Protein AF-W7TSY2-F1 (afdb_monomer_lite)

pLDDT: mean 82.88, std 19.45, range [31.84, 98.44]

Sequence (390 aa):
MEPAAEEIRSLAIRYGKAVEEKDKLLSILETDATDSQENLCLAQEAHSKQRDTLIEFHRAHVDTLQKAFDRDLQELEEEFQEEMLSLEKQHEEEKSELRQLLVGMETFEQTKEREGQELHARVRDNLKRQGEEQLAKLRHSLTSQIDSLVQQLNDEKMFGFTENNDTQNSASGFSTSGAVGKALAAKDQSLTSQIESKVRKIDQELQRWKEWRVKMTTSGKEHSERNQSLFNEKRALSDQYRKLKSHMNKFRQEQYDALQVLNKVAASFLERLDGQVENEENEKGSEEPLSAFWRRYNHSLLEKIALLERRDALDEENRALQATLQQYLDGVSISDETLRGANPLLVVQPKAMTPPRSTKPSPWSQNPPIVIEGNHMLQTGRLGTAPFFG

Structure (mmCIF, N/CA/C/O backbone):
data_AF-W7TSY2-F1
#
_entry.id   AF-W7TSY2-F1
#
loop_
_atom_site.group_PDB
_atom_site.id
_atom_site.type_symbol
_atom_site.label_atom_id
_atom_site.label_alt_id
_atom_site.label_comp_id
_atom_site.label_asym_id
_atom_site.label_entity_id
_atom_site.label_seq_id
_atom_site.pdbx_PDB_ins_code
_atom_site.Cartn_x
_atom_site.Cartn_y
_atom_site.Cartn_z
_atom_site.occupancy
_atom_site.B_iso_or_equiv
_atom_site.auth_seq_id
_atom_site.auth_comp_id
_atom_site.auth_asym_id
_atom_site.auth_atom_id
_atom_site.pdbx_PDB_model_num
ATOM 1 N N . MET A 1 1 ? -60.041 -13.469 107.780 1.00 57.62 1 MET A N 1
ATOM 2 C CA . MET A 1 1 ? -59.563 -14.497 106.827 1.00 57.62 1 MET A CA 1
ATOM 3 C C . MET A 1 1 ? -60.273 -14.387 105.476 1.00 57.62 1 MET A C 1
ATOM 5 O O . MET A 1 1 ? -59.583 -14.431 104.474 1.00 57.62 1 MET A O 1
ATOM 9 N N . GLU A 1 2 ? -61.593 -14.159 105.416 1.00 62.66 2 GLU A N 1
ATOM 10 C CA . GLU A 1 2 ? -62.335 -13.986 104.144 1.00 62.66 2 GLU A CA 1
ATOM 11 C C . GLU A 1 2 ? -61.922 -12.813 103.222 1.00 62.66 2 GLU A C 1
ATOM 13 O O . GLU A 1 2 ? -61.776 -13.061 102.028 1.00 62.66 2 GLU A O 1
ATOM 18 N N . PRO A 1 3 ? -61.677 -11.567 103.688 1.00 74.25 3 PRO A N 1
ATOM 19 C CA . PRO A 1 3 ? -61.434 -10.444 102.767 1.00 74.25 3 PRO A CA 1
ATOM 20 C C . PRO A 1 3 ? -60.109 -10.556 101.994 1.00 74.25 3 PRO A C 1
ATOM 22 O O . PRO A 1 3 ? -60.047 -10.204 100.821 1.00 74.25 3 PRO A O 1
ATOM 25 N N . ALA A 1 4 ? -59.073 -11.129 102.615 1.00 74.56 4 ALA A N 1
ATOM 26 C CA . ALA A 1 4 ? -57.787 -11.372 101.960 1.00 74.56 4 ALA A CA 1
ATOM 27 C C . ALA A 1 4 ? -57.887 -12.456 100.870 1.00 74.56 4 ALA A C 1
ATOM 29 O O . ALA A 1 4 ? -57.211 -12.374 99.848 1.00 74.56 4 ALA A O 1
ATOM 30 N N . ALA A 1 5 ? -58.749 -13.462 101.057 1.00 79.44 5 ALA A N 1
ATOM 31 C CA . ALA A 1 5 ? -58.966 -14.506 100.059 1.00 79.44 5 ALA A CA 1
ATOM 32 C C . ALA A 1 5 ? -59.692 -13.967 98.814 1.00 79.44 5 ALA A C 1
ATOM 34 O O . ALA A 1 5 ? -59.365 -14.365 97.697 1.00 79.44 5 ALA A O 1
ATOM 35 N N . GLU A 1 6 ? -60.637 -13.041 98.994 1.00 82.38 6 GLU A N 1
ATOM 36 C CA . GLU A 1 6 ? -61.360 -12.394 97.893 1.00 82.38 6 GLU A CA 1
ATOM 37 C C . GLU A 1 6 ? -60.449 -11.447 97.091 1.00 82.38 6 GLU A C 1
ATOM 39 O O . GLU A 1 6 ? -60.466 -11.463 95.859 1.00 82.38 6 GLU A O 1
ATOM 44 N N . GLU A 1 7 ? -59.578 -10.688 97.768 1.00 86.00 7 GLU A N 1
ATOM 45 C CA . GLU A 1 7 ? -58.548 -9.875 97.110 1.00 86.00 7 GLU A CA 1
ATOM 46 C C . GLU A 1 7 ? -57.582 -10.736 96.295 1.00 86.00 7 GLU A C 1
ATOM 48 O O . GLU A 1 7 ? -57.398 -10.460 95.109 1.00 86.00 7 GLU A O 1
ATOM 53 N N . ILE A 1 8 ? -57.041 -11.814 96.878 1.00 87.38 8 ILE A N 1
ATOM 54 C CA . ILE A 1 8 ? -56.170 -12.770 96.173 1.00 87.38 8 ILE A CA 1
ATOM 55 C C . ILE A 1 8 ? -56.881 -13.341 94.943 1.00 87.38 8 ILE A C 1
ATOM 57 O O . ILE A 1 8 ? -56.284 -13.426 93.870 1.00 87.38 8 ILE A O 1
ATOM 61 N N . ARG A 1 9 ? -58.169 -13.684 95.062 1.00 86.69 9 ARG A N 1
ATOM 62 C CA . ARG A 1 9 ? -58.971 -14.212 93.951 1.00 86.69 9 ARG A CA 1
ATOM 63 C C . ARG A 1 9 ? -59.153 -13.169 92.844 1.00 86.69 9 ARG A C 1
ATOM 65 O O . ARG A 1 9 ? -58.968 -13.479 91.670 1.00 86.69 9 ARG A O 1
ATOM 72 N N . SER A 1 10 ? -59.447 -11.919 93.200 1.00 87.12 10 SER A N 1
ATOM 73 C CA . SER A 1 10 ? -59.577 -10.822 92.233 1.00 87.12 10 SER A CA 1
ATOM 74 C C . SER A 1 10 ? -58.253 -10.500 91.528 1.00 87.12 10 SER A C 1
ATOM 76 O O . SER A 1 10 ? -58.236 -10.233 90.324 1.00 87.12 10 SER A O 1
ATOM 78 N N . LEU A 1 11 ? -57.138 -10.578 92.258 1.00 91.25 11 LEU A N 1
ATOM 79 C CA . LEU A 1 11 ? -55.794 -10.350 91.748 1.00 91.25 11 LEU A CA 1
ATOM 80 C C . LEU A 1 11 ? -55.386 -11.478 90.795 1.00 91.25 11 LEU A C 1
ATOM 82 O O . LEU A 1 11 ? -54.893 -11.205 89.705 1.00 91.25 11 LEU A O 1
ATOM 86 N N . ALA A 1 12 ? -55.682 -12.731 91.153 1.00 91.19 12 ALA A N 1
ATOM 87 C CA . ALA A 1 12 ? -55.469 -13.895 90.298 1.00 91.19 12 ALA A CA 1
ATOM 88 C C . ALA A 1 12 ? -56.255 -13.793 88.982 1.00 91.19 12 ALA A C 1
ATOM 90 O O . ALA A 1 12 ? -55.703 -14.074 87.923 1.00 91.19 12 ALA A O 1
ATOM 91 N N . ILE A 1 13 ? -57.505 -13.316 89.019 1.00 92.50 13 ILE A N 1
ATOM 92 C CA . ILE A 1 13 ? -58.305 -13.080 87.805 1.00 92.50 13 ILE A CA 1
ATOM 93 C C . ILE A 1 13 ? -57.680 -11.980 86.934 1.00 92.50 13 ILE A C 1
ATOM 95 O O . ILE A 1 13 ? -57.622 -12.125 85.714 1.00 92.50 13 ILE A O 1
ATOM 99 N N . ARG A 1 14 ? -57.202 -10.876 87.529 1.00 93.31 14 ARG A N 1
ATOM 100 C CA . ARG A 1 14 ? -56.534 -9.800 86.773 1.00 93.31 14 ARG A CA 1
ATOM 101 C C . ARG A 1 14 ? -55.227 -10.272 86.148 1.00 93.31 14 ARG A C 1
ATOM 103 O O . ARG A 1 14 ? -54.992 -9.989 84.979 1.00 93.31 14 ARG A O 1
ATOM 110 N N . TYR A 1 15 ? -54.404 -11.002 86.898 1.00 93.69 15 TYR A N 1
ATOM 111 C CA . TYR A 1 15 ? -53.168 -11.569 86.368 1.00 93.69 15 TYR A CA 1
ATOM 112 C C . TYR A 1 15 ? -53.442 -12.615 85.287 1.00 93.69 15 TYR A C 1
ATOM 114 O O . TYR A 1 15 ? -52.763 -12.582 84.271 1.00 93.69 15 TYR A O 1
ATOM 122 N N . GLY A 1 16 ? -54.464 -13.463 85.439 1.00 95.12 16 GLY A N 1
ATOM 123 C CA . GLY A 1 16 ? -54.879 -14.411 84.400 1.00 95.12 16 GLY A CA 1
ATOM 124 C C . GLY A 1 16 ? -55.252 -13.712 83.092 1.00 95.12 16 GLY A C 1
ATOM 125 O O . GLY A 1 16 ? -54.711 -14.048 82.046 1.00 95.12 16 GLY A O 1
ATOM 126 N N . LYS A 1 17 ? -56.074 -12.656 83.158 1.00 94.50 17 LYS A N 1
ATOM 127 C CA . LYS A 1 17 ? -56.411 -11.842 81.976 1.00 94.50 17 LYS A CA 1
ATOM 128 C C . LYS A 1 17 ? -55.187 -11.171 81.351 1.00 94.50 17 LYS A C 1
ATOM 130 O O . LYS A 1 17 ? -55.046 -11.178 80.136 1.00 94.50 17 LYS A O 1
ATOM 135 N N . ALA A 1 18 ? -54.291 -10.621 82.170 1.00 95.50 18 ALA A N 1
ATOM 136 C CA . ALA A 1 18 ? -53.067 -9.994 81.678 1.00 95.50 18 ALA A CA 1
ATOM 137 C C . ALA A 1 18 ? -52.109 -11.009 81.029 1.00 95.50 18 ALA A C 1
ATOM 139 O O . ALA A 1 18 ? -51.391 -10.656 80.099 1.00 95.50 18 ALA A O 1
ATOM 140 N N . VAL A 1 19 ? -52.086 -12.255 81.513 1.00 96.25 19 VAL A N 1
ATOM 141 C CA . VAL A 1 19 ? -51.343 -13.356 80.887 1.00 96.25 19 VAL A CA 1
ATOM 142 C C . VAL A 1 19 ? -51.980 -13.714 79.546 1.00 96.25 19 VAL A C 1
ATOM 144 O O . VAL A 1 19 ? -51.277 -13.694 78.549 1.00 96.25 19 VAL A O 1
ATOM 147 N N . GLU A 1 20 ? -53.301 -13.890 79.473 1.00 96.06 20 GLU A N 1
ATOM 148 C CA . GLU A 1 20 ? -53.997 -14.166 78.205 1.00 96.06 20 GLU A CA 1
ATOM 149 C C . GLU A 1 20 ? -53.809 -13.053 77.157 1.00 96.06 20 GLU A C 1
ATOM 151 O O . GLU A 1 20 ? -53.681 -13.326 75.964 1.00 96.06 20 GLU A O 1
ATOM 156 N N . GLU A 1 21 ? -53.810 -11.785 77.574 1.00 95.62 21 GLU A N 1
ATOM 157 C CA . GLU A 1 21 ? -53.523 -10.645 76.695 1.00 95.62 21 GLU A CA 1
ATOM 158 C C . GLU A 1 21 ? -52.072 -10.662 76.203 1.00 95.62 21 GLU A C 1
ATOM 160 O O . GLU A 1 21 ? -51.822 -10.436 75.018 1.00 95.62 21 GLU A O 1
ATOM 165 N N . LYS A 1 22 ? -51.120 -10.970 77.092 1.00 96.88 22 LYS A N 1
ATOM 166 C CA . LYS A 1 22 ? -49.708 -11.112 76.725 1.00 96.88 22 LYS A CA 1
ATOM 167 C C . LYS A 1 22 ? -49.469 -12.301 75.806 1.00 96.88 22 LYS A C 1
ATOM 169 O O . LYS A 1 22 ? -48.719 -12.135 74.858 1.00 96.88 22 LYS A O 1
ATOM 174 N N . ASP A 1 23 ? -50.127 -13.433 76.025 1.00 96.94 23 ASP A N 1
ATOM 175 C CA . ASP A 1 23 ? -50.013 -14.627 75.181 1.00 96.94 23 ASP A CA 1
ATOM 176 C C . ASP A 1 23 ? -50.568 -14.366 73.775 1.00 96.94 23 ASP A C 1
ATOM 178 O O . ASP A 1 23 ? -49.969 -14.770 72.781 1.00 96.94 23 ASP A O 1
ATOM 182 N N . LYS A 1 24 ? -51.670 -13.609 73.662 1.00 96.94 24 LYS A N 1
ATOM 183 C CA . LYS A 1 24 ? -52.187 -13.148 72.361 1.00 96.94 24 LYS A CA 1
ATOM 184 C C . LYS A 1 24 ? -51.203 -12.219 71.656 1.00 96.94 24 LYS A C 1
ATOM 186 O O . LYS A 1 24 ? -50.979 -12.378 70.461 1.00 96.94 24 LYS A O 1
ATOM 191 N N . LEU A 1 25 ? -50.623 -11.257 72.378 1.00 97.44 25 LEU A N 1
ATOM 192 C CA . LEU A 1 25 ? -49.609 -10.361 71.816 1.00 97.44 25 LEU A CA 1
ATOM 193 C C . LEU A 1 25 ? -48.351 -11.124 71.392 1.00 97.44 25 LEU A C 1
ATOM 195 O O . LEU A 1 25 ? -47.826 -10.848 70.320 1.00 97.44 25 LEU A O 1
ATOM 199 N N . LEU A 1 26 ? -47.900 -12.093 72.192 1.00 97.06 26 LEU A N 1
ATOM 200 C CA . LEU A 1 26 ? -46.786 -12.981 71.863 1.00 97.06 26 LEU A CA 1
ATOM 201 C C . LEU A 1 26 ? -47.079 -13.770 70.591 1.00 97.06 26 LEU A C 1
ATOM 203 O O . LEU A 1 26 ? -46.263 -13.744 69.684 1.00 97.06 26 LEU A O 1
ATOM 207 N N . SER A 1 27 ? -48.266 -14.366 70.474 1.00 97.50 27 SER A N 1
ATOM 208 C CA . SER A 1 27 ? -48.671 -15.098 69.271 1.00 97.50 27 SER A CA 1
ATOM 209 C C . SER A 1 27 ? -48.689 -14.212 68.021 1.00 97.50 27 SER A C 1
ATOM 211 O O . SER A 1 27 ? -48.221 -14.645 66.974 1.00 97.50 27 SER A O 1
ATOM 213 N N . ILE A 1 28 ? -49.184 -12.972 68.119 1.00 96.88 28 ILE A N 1
ATOM 214 C CA . ILE A 1 28 ? -49.180 -12.029 66.989 1.00 96.88 28 ILE A CA 1
ATOM 215 C C . ILE A 1 28 ? -47.745 -11.627 66.622 1.00 96.88 28 ILE A C 1
ATOM 217 O O . ILE A 1 28 ? -47.398 -11.590 65.444 1.00 96.88 28 ILE A O 1
ATOM 221 N N . LEU A 1 29 ? -46.902 -11.343 67.619 1.00 96.81 29 LEU A N 1
ATOM 222 C CA . LEU A 1 29 ? -45.495 -11.000 67.398 1.00 96.81 29 LEU A CA 1
ATOM 223 C C . LEU A 1 29 ? -44.703 -12.173 66.813 1.00 96.81 29 LEU A C 1
ATOM 225 O O . LEU A 1 29 ? -43.839 -11.953 65.974 1.00 96.81 29 LEU A O 1
ATOM 229 N N . GLU A 1 30 ? -45.000 -13.405 67.221 1.00 97.94 30 GLU A N 1
ATOM 230 C CA . GLU A 1 30 ? -44.418 -14.611 66.632 1.00 97.94 30 GLU A CA 1
ATOM 231 C C . GLU A 1 30 ? -44.813 -14.739 65.160 1.00 97.94 30 GLU A C 1
ATOM 233 O O . GLU A 1 30 ? -43.935 -14.960 64.332 1.00 97.94 30 GLU A O 1
ATOM 238 N N . THR A 1 31 ? -46.089 -14.519 64.814 1.00 97.38 31 THR A N 1
ATOM 239 C CA . THR A 1 31 ? -46.526 -14.533 63.408 1.00 97.38 31 THR A CA 1
ATOM 240 C C . THR A 1 31 ? -45.905 -13.405 62.580 1.00 97.38 31 THR A C 1
ATOM 242 O O . THR A 1 31 ? -45.461 -13.636 61.463 1.00 97.38 31 THR A O 1
ATOM 245 N N . ASP A 1 32 ? -45.784 -12.194 63.128 1.00 97.81 32 ASP A N 1
ATOM 246 C CA . ASP A 1 32 ? -45.152 -11.069 62.423 1.00 97.81 32 ASP A CA 1
ATOM 247 C C . ASP A 1 32 ? -43.636 -11.296 62.241 1.00 97.81 32 ASP A C 1
ATOM 249 O O . ASP A 1 32 ? -43.047 -10.972 61.205 1.00 97.81 32 ASP A O 1
ATOM 253 N N . ALA A 1 33 ? -42.987 -11.938 63.218 1.00 96.31 33 ALA A N 1
ATOM 254 C CA . ALA A 1 33 ? -41.594 -12.357 63.108 1.00 96.31 33 ALA A CA 1
ATOM 255 C C . ALA A 1 33 ? -41.403 -13.442 62.034 1.00 96.31 33 ALA A C 1
ATOM 257 O O . ALA A 1 33 ? -40.446 -13.362 61.262 1.00 96.31 33 ALA A O 1
ATOM 258 N N . THR A 1 34 ? -42.306 -14.426 61.937 1.00 97.38 34 THR A N 1
ATOM 259 C CA . THR A 1 34 ? -42.243 -15.433 60.866 1.00 97.38 34 THR A CA 1
ATOM 260 C C . THR A 1 34 ? -42.492 -14.809 59.498 1.00 97.38 34 THR A C 1
ATOM 262 O O . THR A 1 34 ? -41.692 -15.023 58.588 1.00 97.38 34 THR A O 1
ATOM 265 N N . ASP A 1 35 ? -43.517 -13.966 59.365 1.00 97.19 35 ASP A N 1
ATOM 266 C CA . ASP A 1 35 ? -43.882 -13.326 58.099 1.00 97.19 35 ASP A CA 1
ATOM 267 C C . ASP A 1 35 ? -42.768 -12.387 57.610 1.00 97.19 35 ASP A C 1
ATOM 269 O O . ASP A 1 35 ? -42.392 -12.391 56.435 1.00 97.19 35 ASP A O 1
ATOM 273 N N . SER A 1 36 ? -42.173 -11.593 58.506 1.00 92.69 36 SER A N 1
ATOM 274 C CA . SER A 1 36 ? -41.040 -10.724 58.161 1.00 92.69 36 SER A CA 1
ATOM 275 C C . SER A 1 36 ? -39.789 -11.513 57.762 1.00 92.69 36 SER A C 1
ATOM 277 O O . SER A 1 36 ? -39.074 -11.100 56.844 1.00 92.69 36 SER A O 1
ATOM 279 N N . GLN A 1 37 ? -39.540 -12.670 58.382 1.00 96.31 37 GLN A N 1
ATOM 280 C CA . GLN A 1 37 ? -38.436 -13.551 58.012 1.00 96.31 37 GLN A CA 1
ATOM 281 C C . GLN A 1 37 ? -38.659 -14.225 56.649 1.00 96.31 37 GLN A C 1
ATOM 283 O O . GLN A 1 37 ? -37.726 -14.292 55.844 1.00 96.31 37 GLN A O 1
ATOM 288 N N . GLU A 1 38 ? -39.881 -14.670 56.349 1.00 96.69 38 GLU A N 1
ATOM 289 C CA . GLU A 1 38 ? -40.247 -15.191 55.026 1.00 96.69 38 GLU A CA 1
ATOM 290 C C . GLU A 1 38 ? -40.092 -14.116 53.943 1.00 96.69 38 GLU A C 1
ATOM 292 O O . GLU A 1 38 ? -39.467 -14.357 52.906 1.00 96.69 38 GLU A O 1
ATOM 297 N N . ASN A 1 39 ? -40.560 -12.897 54.216 1.00 94.88 39 ASN A N 1
ATOM 298 C CA . ASN A 1 39 ? -40.407 -11.756 53.316 1.00 94.88 39 ASN A CA 1
ATOM 299 C C . ASN A 1 39 ? -38.932 -11.425 53.042 1.00 94.88 39 ASN A C 1
ATOM 301 O O . ASN A 1 39 ? -38.558 -11.165 51.895 1.00 94.88 39 ASN A O 1
ATOM 305 N N . LEU A 1 40 ? -38.076 -11.467 54.070 1.00 96.19 40 LEU A N 1
ATOM 306 C CA . LEU A 1 40 ? -36.633 -11.284 53.908 1.00 96.19 40 LEU A CA 1
ATOM 307 C C . LEU A 1 40 ? -36.038 -12.371 53.001 1.00 96.19 40 LEU A C 1
ATOM 309 O O . LEU A 1 40 ? -35.258 -12.053 52.104 1.00 96.19 40 LEU A O 1
ATOM 313 N N . CYS A 1 41 ? -36.413 -13.635 53.214 1.00 96.94 41 CYS A N 1
ATOM 314 C CA . CYS A 1 41 ? -35.944 -14.758 52.405 1.00 96.94 41 CYS A CA 1
ATOM 315 C C . CYS A 1 41 ? -36.317 -14.567 50.924 1.00 96.94 41 CYS A C 1
ATOM 317 O O . CYS A 1 41 ? -35.448 -14.606 50.052 1.00 96.94 41 CYS A O 1
ATOM 319 N N . LEU A 1 42 ? -37.580 -14.236 50.640 1.00 97.19 42 LEU A N 1
ATOM 320 C CA . LEU A 1 42 ? -38.058 -13.970 49.280 1.00 97.19 42 LEU A CA 1
ATOM 321 C C . LEU A 1 42 ? -37.327 -12.791 48.623 1.00 97.19 42 LEU A C 1
ATOM 323 O O . LEU A 1 42 ? -36.953 -12.865 47.450 1.00 97.19 42 LEU A O 1
ATOM 327 N N . ALA A 1 43 ? -37.081 -11.712 49.372 1.00 96.94 43 ALA A N 1
ATOM 328 C CA . ALA A 1 43 ? -36.327 -10.564 48.876 1.00 96.94 43 ALA A CA 1
ATOM 329 C C . ALA A 1 43 ? -34.868 -10.930 48.549 1.00 96.94 43 ALA A C 1
ATOM 331 O O . ALA A 1 43 ? -34.335 -10.499 47.523 1.00 96.94 43 ALA A O 1
ATOM 332 N N . GLN A 1 44 ? -34.228 -11.757 49.381 1.00 97.06 44 GLN A N 1
ATOM 333 C CA . GLN A 1 44 ? -32.871 -12.252 49.136 1.00 97.06 44 GLN A CA 1
ATOM 334 C C . GLN A 1 44 ? -32.808 -13.161 47.905 1.00 97.06 44 GLN A C 1
ATOM 336 O O . GLN A 1 44 ? -31.913 -12.997 47.072 1.00 97.06 44 GLN A O 1
ATOM 341 N N . GLU A 1 45 ? -33.768 -14.072 47.743 1.00 97.19 45 GLU A N 1
ATOM 342 C CA . GLU A 1 45 ? -33.865 -14.924 46.556 1.00 97.19 45 GLU A CA 1
ATOM 343 C C . GLU A 1 45 ? -34.074 -14.102 45.279 1.00 97.19 45 GLU A C 1
ATOM 345 O O . GLU A 1 45 ? -33.409 -14.343 44.268 1.00 97.19 45 GLU A O 1
ATOM 350 N N . ALA A 1 46 ? -34.964 -13.107 45.319 1.00 96.62 46 ALA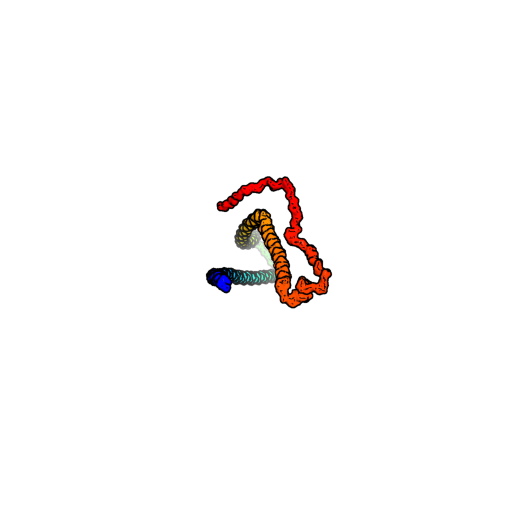 A N 1
ATOM 351 C CA . ALA A 1 46 ? -35.207 -12.206 44.198 1.00 96.62 46 ALA A CA 1
ATOM 352 C C . ALA A 1 46 ? -33.947 -11.405 43.832 1.00 96.62 46 ALA A C 1
ATOM 354 O O . ALA A 1 46 ? -33.583 -11.329 42.658 1.00 96.62 46 ALA A O 1
ATOM 355 N N . HIS A 1 47 ? -33.234 -10.868 44.828 1.00 97.19 47 HIS A N 1
ATOM 356 C CA . HIS A 1 47 ? -31.981 -10.150 44.604 1.00 97.19 47 HIS A CA 1
ATOM 357 C C . HIS A 1 47 ? -30.883 -11.061 44.034 1.00 97.19 47 HIS A C 1
ATOM 359 O O . HIS A 1 47 ? -30.163 -10.651 43.123 1.00 97.19 47 HIS A O 1
ATOM 365 N N . SER A 1 48 ? -30.762 -12.303 44.520 1.00 96.56 48 SER A N 1
ATOM 366 C CA . SER A 1 48 ? -29.812 -13.269 43.955 1.00 96.56 48 SER A CA 1
ATOM 367 C C . SER A 1 48 ? -30.113 -13.532 42.483 1.00 96.56 48 SER A C 1
ATOM 369 O O . SER A 1 48 ? -29.208 -13.425 41.661 1.00 96.56 48 SER A O 1
ATOM 371 N N . LYS A 1 49 ? -31.384 -13.770 42.131 1.00 97.50 49 LYS A N 1
ATOM 372 C CA . LYS A 1 49 ? -31.808 -13.954 40.734 1.00 97.50 49 LYS A CA 1
ATOM 373 C C . LYS A 1 49 ? -31.464 -12.734 39.879 1.00 97.50 49 LYS A C 1
ATOM 375 O O . LYS A 1 49 ? -30.868 -12.887 38.819 1.00 97.50 49 LYS A O 1
ATOM 380 N N . GLN A 1 50 ? -31.768 -11.524 40.352 1.00 97.38 50 GLN A N 1
ATOM 381 C CA . GLN A 1 50 ? -31.442 -10.288 39.634 1.00 97.38 50 GLN A CA 1
ATOM 382 C C . GLN A 1 50 ? -29.931 -10.155 39.395 1.00 97.38 50 GLN A C 1
ATOM 384 O O . GLN A 1 50 ? -29.499 -9.839 38.285 1.00 97.38 50 GLN A O 1
ATOM 389 N N . ARG A 1 51 ? -29.112 -10.437 40.412 1.00 97.88 51 ARG A N 1
ATOM 390 C CA . ARG A 1 51 ? -27.652 -10.427 40.282 1.00 97.88 51 ARG A CA 1
ATOM 391 C C . ARG A 1 51 ? -27.176 -11.447 39.250 1.00 97.88 51 ARG A C 1
ATOM 393 O O . ARG A 1 51 ? -26.308 -11.121 38.446 1.00 97.88 51 ARG A O 1
ATOM 400 N N . ASP A 1 52 ? -27.746 -12.645 39.244 1.00 98.12 52 ASP A N 1
ATOM 401 C CA . ASP A 1 52 ? -27.358 -13.695 38.304 1.00 98.12 52 ASP A CA 1
ATOM 402 C C . ASP A 1 52 ? -27.719 -13.299 36.858 1.00 98.12 52 ASP A C 1
ATOM 404 O O . ASP A 1 52 ? -26.867 -13.407 35.975 1.00 98.12 52 ASP A O 1
ATOM 408 N N . THR A 1 53 ? -28.889 -12.683 36.626 1.00 98.06 53 THR A N 1
ATOM 409 C CA . THR A 1 53 ? -29.233 -12.121 35.299 1.00 98.06 53 THR A CA 1
ATOM 410 C C . THR A 1 53 ? -28.271 -11.017 34.854 1.00 98.06 53 THR A C 1
ATOM 412 O O . THR A 1 53 ? -27.906 -10.933 33.680 1.00 98.06 53 THR A O 1
ATOM 415 N N . LEU A 1 54 ? -27.807 -10.181 35.788 1.00 98.31 54 LEU A N 1
ATOM 416 C CA . LEU A 1 54 ? -26.835 -9.135 35.487 1.00 98.31 54 LEU A CA 1
ATOM 417 C C . LEU A 1 54 ? -25.479 -9.739 35.106 1.00 98.31 54 LEU A C 1
ATOM 419 O O . LEU A 1 54 ? -24.838 -9.259 34.172 1.00 98.31 54 LEU A O 1
ATOM 423 N N . ILE A 1 55 ? -25.048 -10.794 35.801 1.00 98.00 55 ILE A N 1
ATOM 424 C CA . ILE A 1 55 ? -23.815 -11.523 35.485 1.00 98.00 55 ILE A CA 1
ATOM 425 C C . ILE A 1 55 ? -23.912 -12.154 34.093 1.00 98.00 55 ILE A C 1
ATOM 427 O O . ILE A 1 55 ? -22.955 -12.070 33.327 1.00 98.00 55 ILE A O 1
ATOM 431 N N . GLU A 1 56 ? -25.050 -12.750 33.741 1.00 98.06 56 GLU A N 1
ATOM 432 C CA . GLU A 1 56 ? -25.278 -13.313 32.405 1.00 98.06 56 GLU A CA 1
ATOM 433 C C . GLU A 1 56 ? -25.206 -12.245 31.311 1.00 98.06 56 GLU A C 1
ATOM 435 O O . GLU A 1 56 ? -24.513 -12.445 30.313 1.00 98.06 56 GLU A O 1
ATOM 440 N N . PHE A 1 57 ? -25.830 -11.083 31.524 1.00 98.44 57 PHE A N 1
ATOM 441 C CA . PHE A 1 57 ? -25.737 -9.962 30.589 1.00 98.44 57 PHE A CA 1
ATOM 442 C C . PHE A 1 57 ? -24.290 -9.490 30.402 1.00 98.44 57 PHE A C 1
ATOM 444 O O . PHE A 1 57 ? -23.836 -9.316 29.271 1.00 98.44 57 PHE A O 1
ATOM 451 N N . HIS A 1 58 ? -23.537 -9.331 31.496 1.00 97.94 58 HIS A N 1
ATOM 452 C CA . HIS A 1 58 ? -22.133 -8.924 31.421 1.00 97.94 58 HIS A CA 1
ATOM 453 C C . HIS A 1 58 ? -21.271 -9.969 30.713 1.00 97.94 58 HIS A C 1
ATOM 455 O O . HIS A 1 58 ? -20.439 -9.601 29.891 1.00 97.94 58 HIS A O 1
ATOM 461 N N . ARG A 1 59 ? -21.487 -11.264 30.974 1.00 98.25 59 ARG A N 1
ATOM 462 C CA . ARG A 1 59 ? -20.789 -12.344 30.260 1.00 98.25 59 ARG A CA 1
ATOM 463 C C . ARG A 1 59 ? -21.085 -12.301 28.763 1.00 98.25 59 ARG A C 1
ATOM 465 O O . ARG A 1 59 ? -20.154 -12.321 27.971 1.00 98.25 59 ARG A O 1
ATOM 472 N N . ALA A 1 60 ? -22.351 -12.154 28.375 1.00 97.88 60 ALA A N 1
ATOM 473 C CA . ALA A 1 60 ? -22.737 -12.044 26.969 1.00 97.88 60 ALA A CA 1
ATOM 474 C C . ALA A 1 60 ? -22.137 -10.799 26.290 1.00 97.88 60 ALA A C 1
ATOM 476 O O . ALA A 1 60 ? -21.715 -10.858 25.133 1.00 97.88 60 ALA A O 1
ATOM 477 N N . HIS A 1 61 ? -22.075 -9.674 27.005 1.00 98.25 61 HIS A N 1
ATOM 478 C CA . HIS A 1 61 ? -21.453 -8.455 26.501 1.00 98.25 61 HIS A CA 1
ATOM 479 C C . HIS A 1 61 ? -19.942 -8.624 26.300 1.00 98.25 61 HIS A C 1
ATOM 481 O O . HIS A 1 61 ? -19.435 -8.287 25.232 1.00 98.25 61 HIS A O 1
ATOM 487 N N . VAL A 1 62 ? -19.241 -9.205 27.280 1.00 98.31 62 VAL A N 1
ATOM 488 C CA . VAL A 1 62 ? -17.805 -9.508 27.182 1.00 98.31 62 VAL A CA 1
ATOM 489 C C . VAL A 1 62 ? -17.532 -10.483 26.039 1.00 98.31 62 VAL A C 1
ATOM 491 O O . VAL A 1 62 ? -16.638 -10.222 25.246 1.00 98.31 62 VAL A O 1
ATOM 494 N N . ASP A 1 63 ? -18.337 -11.534 25.874 1.00 98.38 63 ASP A N 1
ATOM 495 C CA . ASP A 1 63 ? -18.207 -12.471 24.751 1.00 98.38 63 ASP A CA 1
ATOM 496 C C . ASP A 1 63 ? -18.409 -11.785 23.395 1.00 98.38 63 ASP A C 1
ATOM 498 O O . ASP A 1 63 ? -17.750 -12.123 22.413 1.00 98.38 63 ASP A O 1
ATOM 502 N N . THR A 1 64 ? -19.332 -10.824 23.317 1.00 98.25 64 THR A N 1
ATOM 503 C CA . THR A 1 64 ? -19.581 -10.065 22.084 1.00 98.25 64 THR A CA 1
ATOM 504 C C . THR A 1 64 ? -18.405 -9.150 21.758 1.00 98.25 64 THR A C 1
ATOM 506 O O . THR A 1 64 ? -17.969 -9.112 20.610 1.00 98.25 64 THR A O 1
ATOM 509 N N . LEU A 1 65 ? -17.869 -8.450 22.763 1.00 97.25 65 LEU A N 1
ATOM 510 C CA . LEU A 1 65 ? -16.671 -7.628 22.607 1.00 97.25 65 LEU A CA 1
ATOM 511 C C . LEU A 1 65 ? -15.467 -8.481 22.212 1.00 97.25 65 LEU A C 1
ATOM 513 O O . LEU A 1 65 ? -14.778 -8.132 21.264 1.00 97.25 65 LEU A O 1
ATOM 517 N N . GLN A 1 66 ? -15.257 -9.618 22.876 1.00 98.12 66 GLN A N 1
ATOM 518 C CA . GLN A 1 66 ? -14.168 -10.541 22.568 1.00 98.12 66 GLN A CA 1
ATOM 519 C C . GLN A 1 66 ? -14.246 -11.019 21.115 1.00 98.12 66 GLN A C 1
ATOM 521 O O . GLN A 1 66 ? -13.263 -10.927 20.393 1.00 98.12 66 GLN A O 1
ATOM 526 N N . LYS A 1 67 ? -15.429 -11.438 20.646 1.00 97.75 67 LYS A N 1
ATOM 527 C CA . LYS A 1 67 ? -15.626 -11.846 19.246 1.00 97.75 67 LYS A CA 1
ATOM 528 C C . LYS A 1 67 ? -15.373 -10.714 18.253 1.00 97.75 67 LYS A C 1
ATOM 530 O O . LYS A 1 67 ? -14.864 -10.977 17.170 1.00 97.75 67 LYS A O 1
ATOM 535 N N . ALA A 1 68 ? -15.758 -9.483 18.592 1.00 97.12 68 ALA A N 1
ATOM 536 C CA . ALA A 1 68 ? -15.476 -8.325 17.751 1.00 97.12 68 ALA A CA 1
ATOM 537 C C . ALA A 1 68 ? -13.966 -8.058 17.680 1.00 97.12 68 ALA A C 1
ATOM 539 O O . ALA A 1 68 ? -13.437 -7.939 16.583 1.00 97.12 68 ALA A O 1
ATOM 540 N N . PHE A 1 69 ? -13.267 -8.069 18.820 1.00 97.19 69 PHE A N 1
ATOM 541 C CA . PHE A 1 69 ? -11.811 -7.927 18.864 1.00 97.19 69 PHE A CA 1
ATOM 542 C C . PHE A 1 69 ? -11.089 -9.031 18.090 1.00 97.19 69 PHE A C 1
ATOM 544 O O . PHE A 1 69 ? -10.173 -8.729 17.334 1.00 97.19 69 PHE A O 1
ATOM 551 N N . ASP A 1 70 ? -11.502 -10.289 18.247 1.00 97.94 70 ASP A N 1
ATOM 552 C CA . ASP A 1 70 ? -10.884 -11.420 17.551 1.00 97.94 70 ASP A CA 1
ATOM 553 C C . ASP A 1 70 ? -11.083 -11.316 16.031 1.00 97.94 70 ASP A C 1
ATOM 555 O O . ASP A 1 70 ? -10.168 -11.614 15.267 1.00 97.94 70 ASP A O 1
ATOM 559 N N . ARG A 1 71 ? -12.258 -10.856 15.583 1.00 97.50 71 ARG A N 1
ATOM 560 C CA . ARG A 1 71 ? -12.522 -10.606 14.162 1.00 97.50 71 ARG A CA 1
ATOM 561 C C . ARG A 1 71 ? -11.663 -9.460 13.632 1.00 97.50 71 ARG A C 1
ATOM 563 O O . ARG A 1 71 ? -11.026 -9.625 12.603 1.00 97.50 71 ARG A O 1
ATOM 570 N N . ASP A 1 72 ? -11.631 -8.330 14.330 1.00 97.25 72 ASP A N 1
ATOM 571 C CA . ASP A 1 72 ? -10.860 -7.164 13.893 1.00 97.25 72 ASP A CA 1
ATOM 572 C C . ASP A 1 72 ? -9.345 -7.487 13.873 1.00 97.25 72 ASP A C 1
ATOM 574 O O . ASP A 1 72 ? -8.612 -7.010 13.008 1.00 97.25 72 ASP A O 1
ATOM 578 N N . LEU A 1 73 ? -8.870 -8.348 14.787 1.00 97.62 73 LEU A N 1
ATOM 579 C CA . LEU A 1 73 ? -7.499 -8.865 14.775 1.00 97.62 73 LEU A CA 1
ATOM 580 C C . LEU A 1 73 ? -7.236 -9.760 13.557 1.00 97.62 73 LEU A C 1
ATOM 582 O O . LEU A 1 73 ? -6.198 -9.612 12.920 1.00 97.62 73 LEU A O 1
ATOM 586 N N . GLN A 1 74 ? -8.165 -10.661 13.223 1.00 97.69 74 GLN A N 1
ATOM 587 C CA . GLN A 1 74 ? -8.056 -11.517 12.037 1.00 97.69 74 GLN A CA 1
ATOM 588 C C . GLN A 1 74 ? -8.042 -10.701 10.745 1.00 97.69 74 GLN A C 1
ATOM 590 O O . GLN A 1 74 ? -7.181 -10.930 9.903 1.00 97.69 74 GLN A O 1
ATOM 595 N N . GLU A 1 75 ? -8.942 -9.725 10.612 1.00 95.94 75 GLU A N 1
ATOM 596 C CA . GLU A 1 75 ? -8.984 -8.824 9.455 1.00 95.94 75 GLU A CA 1
ATOM 597 C C . GLU A 1 75 ? -7.643 -8.087 9.293 1.00 95.94 75 GLU A C 1
ATOM 599 O O . GLU A 1 75 ? -7.068 -8.081 8.207 1.00 95.94 75 GLU A O 1
ATOM 604 N N . LEU A 1 76 ? -7.079 -7.556 10.384 1.00 96.94 76 LEU A N 1
ATOM 605 C CA . LEU A 1 76 ? -5.781 -6.878 10.345 1.00 96.94 76 LEU A CA 1
ATOM 606 C C . LEU A 1 76 ? -4.617 -7.828 10.006 1.00 96.94 76 LEU A C 1
ATOM 608 O O . LEU A 1 76 ? -3.693 -7.445 9.287 1.00 96.94 76 LEU A O 1
ATOM 612 N N . GLU A 1 77 ? -4.629 -9.054 10.533 1.00 97.31 77 GLU A N 1
ATOM 613 C CA . GLU A 1 77 ? -3.619 -10.068 10.213 1.00 97.31 77 GLU A CA 1
ATOM 614 C C . GLU A 1 77 ? -3.669 -10.471 8.734 1.00 97.31 77 GLU A C 1
ATOM 616 O O . GLU A 1 77 ? -2.615 -10.607 8.108 1.00 97.31 77 GLU A O 1
ATOM 621 N N . GLU A 1 78 ? -4.865 -10.634 8.168 1.00 96.69 78 GLU A N 1
ATOM 622 C CA . GLU A 1 78 ? -5.070 -10.931 6.749 1.00 96.69 78 GLU A CA 1
ATOM 623 C C . GLU A 1 78 ? -4.598 -9.769 5.866 1.00 96.69 78 GLU A C 1
ATOM 625 O O . GLU A 1 78 ? -3.786 -9.985 4.965 1.00 96.69 78 GLU A O 1
ATOM 630 N N . GLU A 1 79 ? -5.005 -8.533 6.170 1.00 96.56 79 GLU A N 1
ATOM 631 C CA . GLU A 1 79 ? -4.563 -7.333 5.446 1.00 96.56 79 GLU A CA 1
ATOM 632 C C . GLU A 1 79 ? -3.035 -7.190 5.459 1.00 96.56 79 GLU A C 1
ATOM 634 O O . GLU A 1 79 ? -2.417 -6.933 4.422 1.00 96.56 79 GLU A O 1
ATOM 639 N N . PHE A 1 80 ? -2.400 -7.416 6.614 1.00 96.12 80 PHE A N 1
ATOM 640 C CA . PHE A 1 80 ? -0.945 -7.352 6.729 1.00 96.12 80 PHE A CA 1
ATOM 641 C C . PHE A 1 80 ? -0.256 -8.447 5.907 1.00 96.12 80 PHE A C 1
ATOM 643 O O . PHE A 1 80 ? 0.768 -8.200 5.267 1.00 96.12 80 PHE A O 1
ATOM 650 N N . GLN A 1 81 ? -0.804 -9.664 5.894 1.00 96.06 81 GLN A N 1
ATOM 651 C CA . GLN A 1 81 ? -0.270 -10.752 5.073 1.00 96.06 81 GLN A CA 1
ATOM 652 C C . GLN A 1 81 ? -0.412 -10.456 3.577 1.00 96.06 81 GLN A C 1
ATOM 654 O O . GLN A 1 81 ? 0.531 -10.693 2.817 1.00 96.06 81 GLN A O 1
ATOM 659 N N . GLU A 1 82 ? -1.546 -9.906 3.147 1.00 95.12 82 GLU A N 1
ATOM 660 C CA . GLU A 1 82 ? -1.763 -9.494 1.760 1.00 95.12 82 GLU A CA 1
ATOM 661 C C . GLU A 1 82 ? -0.810 -8.367 1.338 1.00 95.12 82 GLU A C 1
ATOM 663 O O . GLU A 1 82 ? -0.203 -8.444 0.263 1.00 95.12 82 GLU A O 1
ATOM 668 N N . GLU A 1 83 ? -0.618 -7.353 2.188 1.00 96.12 83 GLU A N 1
ATOM 669 C CA . GLU A 1 83 ? 0.330 -6.263 1.939 1.00 96.12 83 GLU A CA 1
ATOM 670 C C . GLU A 1 83 ? 1.763 -6.795 1.830 1.00 96.12 83 GLU A C 1
ATOM 672 O O . GLU A 1 83 ? 2.471 -6.478 0.871 1.00 96.12 83 GLU A O 1
ATOM 677 N N . MET A 1 84 ? 2.170 -7.665 2.757 1.00 97.25 84 MET A N 1
ATOM 678 C CA . MET A 1 84 ? 3.489 -8.297 2.746 1.00 97.25 84 MET A CA 1
ATOM 679 C C . MET A 1 84 ? 3.736 -9.093 1.459 1.00 97.25 84 MET A C 1
ATOM 681 O O . MET A 1 84 ? 4.792 -8.942 0.840 1.00 97.25 84 MET A O 1
ATOM 685 N N . LEU A 1 85 ? 2.764 -9.897 1.015 1.00 95.50 85 LEU A N 1
ATOM 686 C CA . LEU A 1 85 ? 2.863 -10.663 -0.233 1.00 95.50 85 LEU A CA 1
ATOM 687 C C . LEU A 1 85 ? 2.927 -9.752 -1.466 1.00 95.50 85 LEU A C 1
ATOM 689 O O . LE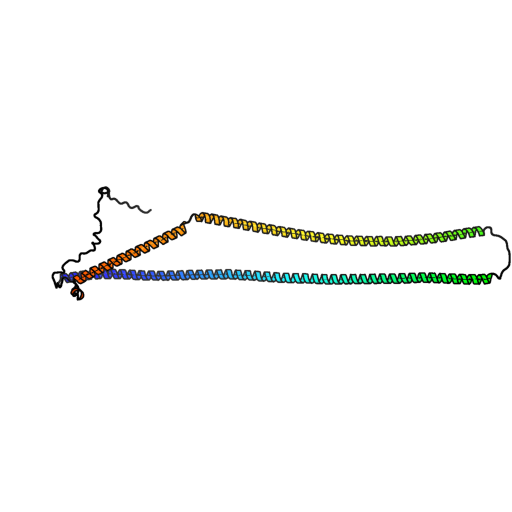U A 1 85 ? 3.699 -10.007 -2.394 1.00 95.50 85 LEU A O 1
ATOM 693 N N . SER A 1 86 ? 2.130 -8.681 -1.484 1.00 96.06 86 SER A N 1
ATOM 694 C CA . SER A 1 86 ? 2.139 -7.686 -2.560 1.00 96.06 86 SER A CA 1
ATOM 695 C C . SER A 1 86 ? 3.491 -6.974 -2.652 1.00 96.06 86 SER A C 1
ATOM 697 O O . SER A 1 86 ? 4.052 -6.848 -3.744 1.00 96.06 86 SER A O 1
ATOM 699 N N . LEU A 1 87 ? 4.055 -6.573 -1.510 1.00 96.31 87 LEU A N 1
ATOM 700 C CA . LEU A 1 87 ? 5.334 -5.873 -1.427 1.00 96.31 87 LEU A CA 1
ATOM 701 C C . LEU A 1 87 ? 6.506 -6.780 -1.818 1.00 96.31 87 LEU A C 1
ATOM 703 O O . LEU A 1 87 ? 7.397 -6.353 -2.552 1.00 96.31 87 LEU A O 1
ATOM 707 N N . GLU A 1 88 ? 6.493 -8.049 -1.400 1.00 96.94 88 GLU A N 1
ATOM 708 C CA . GLU A 1 88 ? 7.495 -9.028 -1.831 1.00 96.94 88 GLU A CA 1
ATOM 709 C C . GLU A 1 88 ? 7.439 -9.257 -3.346 1.00 96.94 88 GLU A C 1
ATOM 711 O O . GLU A 1 88 ? 8.476 -9.251 -4.016 1.00 96.94 88 GLU A O 1
ATOM 716 N N . LYS A 1 89 ? 6.231 -9.382 -3.906 1.00 97.06 89 LYS A N 1
ATOM 717 C CA . LYS A 1 89 ? 6.034 -9.528 -5.349 1.00 97.06 89 LYS A CA 1
ATOM 718 C C . LYS A 1 89 ? 6.551 -8.313 -6.121 1.00 97.06 89 LYS A C 1
ATOM 720 O O . LYS A 1 89 ? 7.304 -8.495 -7.075 1.00 97.06 89 LYS A O 1
ATOM 725 N N . GLN A 1 90 ? 6.191 -7.098 -5.705 1.00 96.19 90 GLN A N 1
ATOM 726 C CA . GLN A 1 90 ? 6.677 -5.861 -6.329 1.00 96.19 90 GLN A CA 1
ATOM 727 C C . GLN A 1 90 ? 8.201 -5.768 -6.268 1.00 96.19 90 GLN A C 1
ATOM 729 O O . GLN A 1 90 ? 8.849 -5.492 -7.274 1.00 96.19 90 GLN A O 1
ATOM 734 N N . HIS A 1 91 ? 8.795 -6.076 -5.115 1.00 96.50 91 HIS A N 1
ATOM 735 C CA . HIS A 1 91 ? 10.244 -6.066 -4.962 1.00 96.50 91 HIS A CA 1
ATOM 736 C C . HIS A 1 91 ? 10.935 -7.086 -5.881 1.00 96.50 91 HIS A C 1
ATOM 738 O O . HIS A 1 91 ? 12.006 -6.805 -6.423 1.00 96.50 91 HIS A O 1
ATOM 744 N N . GLU A 1 92 ? 10.352 -8.270 -6.081 1.00 97.75 92 GLU A N 1
ATOM 745 C CA . GLU A 1 92 ? 10.922 -9.270 -6.987 1.00 97.75 92 GLU A CA 1
ATOM 746 C C . GLU A 1 92 ? 10.763 -8.880 -8.466 1.00 97.75 92 GLU A C 1
ATOM 748 O O . GLU A 1 92 ? 11.675 -9.119 -9.267 1.00 97.75 92 GLU A O 1
ATOM 753 N N . GLU A 1 93 ? 9.659 -8.217 -8.821 1.00 96.94 93 GLU A N 1
ATOM 754 C CA . GLU A 1 93 ? 9.456 -7.602 -10.136 1.00 96.94 93 GLU A CA 1
ATOM 755 C C . GLU A 1 93 ? 10.505 -6.508 -10.396 1.00 96.94 93 GLU A C 1
ATOM 757 O O . GLU A 1 93 ? 11.242 -6.599 -11.379 1.00 96.94 93 GLU A O 1
ATOM 762 N N . GLU A 1 94 ? 10.684 -5.558 -9.476 1.00 96.31 94 GLU A N 1
ATOM 763 C CA . GLU A 1 94 ? 11.694 -4.493 -9.579 1.00 96.31 94 GLU A CA 1
ATOM 764 C C . GLU A 1 94 ? 13.121 -5.052 -9.671 1.00 96.31 94 GLU A C 1
ATOM 766 O O . GLU A 1 94 ? 13.921 -4.634 -10.512 1.00 96.31 94 GLU A O 1
ATOM 771 N N . LYS A 1 95 ? 13.460 -6.057 -8.854 1.00 97.88 95 LYS A N 1
ATOM 772 C CA . LYS A 1 95 ? 14.749 -6.759 -8.954 1.00 97.88 95 LYS A CA 1
ATOM 773 C C . LYS A 1 95 ? 14.934 -7.415 -10.317 1.00 97.88 95 LYS A C 1
ATOM 775 O O . LYS A 1 95 ? 16.039 -7.391 -10.861 1.00 97.88 95 LYS A O 1
ATOM 780 N N . SER A 1 96 ? 13.892 -8.045 -10.855 1.00 97.00 96 SER A N 1
ATOM 781 C CA . SER A 1 96 ? 13.927 -8.663 -12.181 1.00 97.00 96 SER A CA 1
ATOM 782 C C . SER A 1 96 ? 14.161 -7.619 -13.271 1.00 97.00 96 SER A C 1
ATOM 784 O O . SER A 1 96 ? 15.029 -7.821 -14.120 1.00 97.00 96 SER A O 1
ATOM 786 N N . GLU A 1 97 ? 13.471 -6.481 -13.209 1.00 97.50 97 GLU A N 1
ATOM 787 C CA . GLU A 1 97 ? 13.660 -5.362 -14.136 1.00 97.50 97 GLU A CA 1
ATOM 788 C C . GLU A 1 97 ? 15.083 -4.799 -14.070 1.00 97.50 97 GLU A C 1
ATOM 790 O O . GLU A 1 97 ? 15.732 -4.633 -15.106 1.00 97.50 97 GLU A O 1
ATOM 795 N N . LEU A 1 98 ? 15.623 -4.587 -12.866 1.00 97.31 98 LEU A N 1
ATOM 796 C CA . LEU A 1 98 ? 17.004 -4.134 -12.681 1.00 97.31 98 LEU A CA 1
ATOM 797 C C . LEU A 1 98 ? 18.016 -5.141 -13.236 1.00 97.31 98 LEU A C 1
ATOM 799 O O . LEU A 1 98 ? 18.983 -4.745 -13.888 1.00 97.31 98 LEU A O 1
ATOM 803 N N . ARG A 1 99 ? 17.788 -6.446 -13.033 1.00 97.56 99 ARG A N 1
ATOM 804 C CA . ARG A 1 99 ? 18.626 -7.501 -13.624 1.00 97.56 99 ARG A CA 1
ATOM 805 C C . ARG A 1 99 ? 18.569 -7.470 -15.151 1.00 97.56 99 ARG A C 1
ATOM 807 O O . ARG A 1 99 ? 19.612 -7.572 -15.791 1.00 97.56 99 ARG A O 1
ATOM 814 N N . GLN A 1 100 ? 17.387 -7.291 -15.739 1.00 97.25 100 GLN A N 1
ATOM 815 C CA . GLN A 1 100 ? 17.231 -7.180 -17.192 1.00 97.25 100 GLN A CA 1
ATOM 816 C C . GLN A 1 100 ? 17.924 -5.934 -17.749 1.00 97.25 100 GLN A C 1
ATOM 818 O O . GLN A 1 100 ? 18.601 -6.025 -18.772 1.00 97.25 100 GLN A O 1
ATOM 823 N N . LEU A 1 101 ? 17.816 -4.791 -17.065 1.00 97.06 101 LEU A N 1
ATOM 824 C CA . LEU A 1 101 ? 18.513 -3.563 -17.445 1.00 97.06 101 LEU A CA 1
ATOM 825 C C . LEU A 1 101 ? 20.031 -3.736 -17.370 1.00 97.06 101 LEU A C 1
ATOM 827 O O . LEU A 1 101 ? 20.735 -3.285 -18.270 1.00 97.06 101 LEU A O 1
ATOM 831 N N . LEU A 1 102 ? 20.535 -4.419 -16.339 1.00 96.19 102 LEU A N 1
ATOM 832 C CA . LEU A 1 102 ? 21.962 -4.690 -16.181 1.00 96.19 102 LEU A CA 1
ATOM 833 C C . LEU A 1 102 ? 22.493 -5.577 -17.314 1.00 96.19 102 LEU A C 1
ATOM 835 O O . LEU A 1 102 ? 23.506 -5.236 -17.920 1.00 96.19 102 LEU A O 1
ATOM 839 N N . VAL A 1 103 ? 21.770 -6.645 -17.665 1.00 97.44 103 VAL A N 1
ATOM 840 C CA . VAL A 1 103 ? 22.103 -7.487 -18.828 1.00 97.44 103 VAL A CA 1
ATOM 841 C C . VAL A 1 103 ? 22.034 -6.677 -20.124 1.00 97.44 103 VAL A C 1
ATOM 843 O O . VAL A 1 103 ? 22.941 -6.747 -20.949 1.00 97.44 103 VAL A O 1
ATOM 846 N N . GLY A 1 104 ? 20.994 -5.858 -20.302 1.00 97.19 104 GLY A N 1
ATOM 847 C CA . GLY A 1 104 ? 20.863 -4.975 -21.461 1.00 97.19 104 GLY A CA 1
ATOM 848 C C . GLY A 1 104 ? 22.049 -4.015 -21.594 1.00 97.19 104 GLY A C 1
ATOM 849 O O . GLY A 1 104 ? 22.634 -3.901 -22.670 1.00 97.19 104 GLY A O 1
ATOM 850 N N . MET A 1 105 ? 22.462 -3.388 -20.493 1.00 95.44 105 MET A N 1
ATOM 851 C CA . MET A 1 105 ? 23.619 -2.494 -20.449 1.00 95.44 105 MET A CA 1
ATOM 852 C C . MET A 1 105 ? 24.924 -3.230 -20.767 1.00 95.44 105 MET A C 1
ATOM 854 O O . MET A 1 105 ? 25.741 -2.718 -21.529 1.00 95.44 105 MET A O 1
ATOM 858 N N . GLU A 1 106 ? 25.105 -4.443 -20.246 1.00 96.00 106 GLU A N 1
ATOM 859 C CA . GLU A 1 106 ? 26.275 -5.270 -20.545 1.00 96.00 106 GLU A CA 1
ATOM 860 C C . GLU A 1 106 ? 26.346 -5.624 -22.036 1.00 96.00 106 GLU A C 1
ATOM 862 O O . GLU A 1 106 ? 27.389 -5.444 -22.664 1.00 96.00 106 GLU A O 1
ATOM 867 N N . THR A 1 107 ? 25.228 -6.041 -22.643 1.00 95.62 107 THR A N 1
ATOM 868 C CA . THR A 1 107 ? 25.194 -6.315 -24.089 1.00 95.62 107 THR A CA 1
ATOM 869 C C . THR A 1 107 ? 25.475 -5.065 -24.918 1.00 95.62 107 THR A C 1
ATOM 871 O O . THR A 1 107 ? 26.192 -5.139 -25.914 1.00 95.62 107 THR A O 1
ATOM 874 N N . PHE A 1 108 ? 24.975 -3.901 -24.496 1.00 96.19 108 PHE A N 1
ATOM 875 C CA . PHE A 1 108 ? 25.247 -2.638 -25.171 1.00 96.19 108 PHE A CA 1
ATOM 876 C C . PHE A 1 108 ? 26.740 -2.290 -25.133 1.00 96.19 108 PHE A C 1
ATOM 878 O O . PHE A 1 108 ? 27.333 -2.028 -26.181 1.00 96.19 108 PHE A O 1
ATOM 885 N N . GLU A 1 109 ? 27.377 -2.355 -23.964 1.00 93.81 109 GLU A N 1
ATOM 886 C CA . GLU A 1 109 ? 28.814 -2.083 -23.855 1.00 93.81 109 GLU A CA 1
ATOM 887 C C . GLU A 1 109 ? 29.646 -3.095 -24.656 1.00 93.81 109 GLU A C 1
ATOM 889 O O . GLU A 1 109 ? 30.552 -2.689 -25.383 1.00 93.81 109 GLU A O 1
ATOM 894 N N . GLN A 1 110 ? 29.279 -4.382 -24.654 1.00 95.88 110 GLN A N 1
ATOM 895 C CA . GLN A 1 110 ? 29.925 -5.387 -25.508 1.00 95.88 110 GLN A CA 1
ATOM 896 C C . GLN A 1 110 ? 29.787 -5.054 -27.002 1.00 95.88 110 GLN A C 1
ATOM 898 O O . GLN A 1 110 ? 30.756 -5.169 -27.757 1.00 95.88 110 GLN A O 1
ATOM 903 N N . THR A 1 111 ? 28.607 -4.616 -27.459 1.00 95.69 111 THR A N 1
ATOM 904 C CA . THR A 1 111 ? 28.417 -4.225 -28.868 1.00 95.69 111 THR A CA 1
ATOM 905 C C . THR A 1 111 ? 29.255 -3.009 -29.240 1.00 95.69 111 THR A C 1
ATOM 907 O O . THR A 1 111 ? 29.900 -3.016 -30.288 1.00 95.69 111 THR A O 1
ATOM 910 N N . LYS A 1 112 ? 29.321 -2.007 -28.363 1.00 95.31 112 LYS A N 1
ATOM 911 C CA . LYS A 1 112 ? 30.121 -0.797 -28.555 1.00 95.31 112 LYS A CA 1
ATOM 912 C C . LYS A 1 112 ? 31.618 -1.100 -28.565 1.00 95.31 112 LYS A C 1
ATOM 914 O O . LYS A 1 112 ? 32.346 -0.563 -29.400 1.00 95.31 112 LYS A O 1
ATOM 919 N N . GLU A 1 113 ? 32.085 -1.981 -27.682 1.00 94.81 113 GLU A N 1
ATOM 920 C CA . GLU A 1 113 ? 33.471 -2.448 -27.687 1.00 94.81 113 GLU A CA 1
ATOM 921 C C . GLU A 1 113 ? 33.793 -3.174 -28.999 1.00 94.81 113 GLU A C 1
ATOM 923 O O . GLU A 1 113 ? 34.797 -2.869 -29.647 1.00 94.81 113 GLU A O 1
ATOM 928 N N . ARG A 1 114 ? 32.904 -4.068 -29.449 1.00 94.25 114 ARG A N 1
ATOM 929 C CA . ARG A 1 114 ? 33.036 -4.791 -30.720 1.00 94.25 114 ARG A CA 1
ATOM 930 C C . ARG A 1 114 ? 33.092 -3.839 -31.916 1.00 94.25 114 ARG A C 1
ATOM 932 O O . ARG A 1 114 ? 33.965 -3.982 -32.768 1.00 94.25 114 ARG A O 1
ATOM 939 N N . GLU A 1 115 ? 32.205 -2.849 -31.975 1.00 95.12 115 GLU A N 1
ATOM 940 C CA . GLU A 1 115 ? 32.217 -1.809 -33.011 1.00 95.12 115 GLU A CA 1
ATOM 941 C C . GLU A 1 115 ? 33.515 -0.994 -32.984 1.00 95.12 115 GLU A C 1
ATOM 943 O O . GLU A 1 115 ? 34.114 -0.748 -34.032 1.00 95.12 115 GLU A O 1
ATOM 948 N N . GLY A 1 116 ? 34.001 -0.627 -31.794 1.00 93.19 116 GLY A N 1
ATOM 949 C CA . GLY A 1 116 ? 35.295 0.031 -31.624 1.00 93.19 116 GLY A CA 1
ATOM 950 C C . GLY A 1 116 ? 36.446 -0.813 -32.174 1.00 93.19 116 GLY A C 1
ATOM 951 O O . GLY A 1 116 ? 37.257 -0.322 -32.963 1.00 93.19 116 GLY A O 1
ATOM 952 N N . GLN A 1 117 ? 36.491 -2.102 -31.830 1.00 95.00 117 GLN A N 1
ATOM 953 C CA . GLN A 1 117 ? 37.489 -3.045 -32.341 1.00 95.00 117 GLN A CA 1
ATOM 954 C C . GLN A 1 117 ? 37.410 -3.198 -33.869 1.00 95.00 117 GLN A C 1
ATOM 956 O O . GLN A 1 117 ? 38.445 -3.180 -34.541 1.00 95.00 117 GLN A O 1
ATOM 961 N N . GLU A 1 118 ? 36.205 -3.286 -34.441 1.00 93.31 118 GLU A N 1
ATOM 962 C CA . GLU A 1 118 ? 35.995 -3.339 -35.892 1.00 93.31 118 GLU A CA 1
ATOM 963 C C . GLU A 1 118 ? 36.469 -2.063 -36.592 1.00 93.31 118 GLU A C 1
ATOM 965 O O . GLU A 1 118 ? 37.146 -2.136 -37.620 1.00 93.31 118 GLU A O 1
ATOM 970 N N . LEU A 1 119 ? 36.148 -0.888 -36.048 1.00 94.81 119 LEU A N 1
ATOM 971 C CA . LEU A 1 119 ? 36.613 0.392 -36.580 1.00 94.81 119 LEU A CA 1
ATOM 972 C C . LEU A 1 119 ? 38.138 0.483 -36.525 1.00 94.81 119 LEU A C 1
ATOM 974 O O . LEU A 1 119 ? 38.764 0.838 -37.525 1.00 94.81 119 LEU A O 1
ATOM 978 N N . HIS A 1 120 ? 38.752 0.099 -35.405 1.00 94.25 120 HIS A N 1
ATOM 979 C CA . HIS A 1 120 ? 40.206 0.041 -35.286 1.00 94.25 120 HIS A CA 1
ATOM 980 C C . HIS A 1 120 ? 40.828 -0.931 -36.296 1.00 94.25 120 HIS A C 1
ATOM 982 O O . HIS A 1 120 ? 41.834 -0.593 -36.922 1.00 94.25 120 HIS A O 1
ATOM 988 N N . ALA A 1 121 ? 40.237 -2.111 -36.509 1.00 94.94 121 ALA A N 1
ATOM 989 C CA . ALA A 1 121 ? 40.683 -3.054 -37.534 1.00 94.94 121 ALA A CA 1
ATOM 990 C C . ALA A 1 121 ? 40.590 -2.441 -38.940 1.00 94.94 121 ALA A C 1
ATOM 992 O O . ALA A 1 121 ? 41.587 -2.415 -39.659 1.00 94.94 121 ALA A O 1
ATOM 993 N N . ARG A 1 122 ? 39.453 -1.826 -39.289 1.00 95.19 122 ARG A N 1
ATOM 994 C CA . ARG A 1 122 ? 39.257 -1.144 -40.580 1.00 95.19 122 ARG A CA 1
ATOM 995 C C . ARG A 1 122 ? 40.250 -0.008 -40.802 1.00 95.19 122 ARG A C 1
ATOM 997 O O . ARG A 1 122 ? 40.730 0.170 -41.920 1.00 95.19 122 ARG A O 1
ATOM 1004 N N . VAL A 1 123 ? 40.549 0.788 -39.775 1.00 94.88 123 VAL A N 1
ATOM 1005 C CA . VAL A 1 123 ? 41.539 1.873 -39.871 1.00 94.88 123 VAL A CA 1
ATOM 1006 C C . VAL A 1 123 ? 42.933 1.298 -40.099 1.00 94.88 123 VAL A C 1
ATOM 1008 O O . VAL A 1 123 ? 43.635 1.776 -40.990 1.00 94.88 123 VAL A O 1
ATOM 1011 N N . ARG A 1 124 ? 43.321 0.249 -39.361 1.00 96.56 124 ARG A N 1
ATOM 1012 C CA . ARG A 1 124 ? 44.611 -0.431 -39.563 1.00 96.56 124 ARG A CA 1
ATOM 1013 C C . ARG A 1 124 ? 44.740 -1.006 -40.971 1.00 96.56 124 ARG A C 1
ATOM 1015 O O . ARG A 1 124 ? 45.755 -0.765 -41.618 1.00 96.56 124 ARG A O 1
ATOM 1022 N N . ASP A 1 125 ? 43.716 -1.698 -41.461 1.00 95.06 125 ASP A N 1
ATOM 1023 C CA . ASP A 1 125 ? 43.724 -2.295 -42.800 1.00 95.06 125 ASP A CA 1
ATOM 1024 C C . ASP A 1 125 ? 43.776 -1.227 -43.896 1.00 95.06 125 ASP A C 1
ATOM 1026 O O . ASP A 1 125 ? 44.538 -1.352 -44.854 1.00 95.06 125 ASP A O 1
ATOM 1030 N N . ASN A 1 126 ? 43.035 -0.126 -43.737 1.00 95.44 126 ASN A N 1
ATOM 1031 C CA . ASN A 1 126 ? 43.112 1.006 -44.659 1.00 95.44 126 ASN A CA 1
ATOM 1032 C C . ASN A 1 126 ? 44.493 1.663 -44.661 1.00 95.44 126 ASN A C 1
ATOM 1034 O O . ASN A 1 126 ? 45.002 1.973 -45.736 1.00 95.44 126 ASN A O 1
ATOM 1038 N N . LEU A 1 127 ? 45.104 1.861 -43.489 1.00 94.00 127 LEU A N 1
ATOM 1039 C CA . LEU A 1 127 ? 46.447 2.431 -43.381 1.00 94.00 127 LEU A CA 1
ATOM 1040 C C . LEU A 1 127 ? 47.482 1.508 -44.034 1.00 94.00 127 LEU A C 1
ATOM 1042 O O . LEU A 1 127 ? 48.343 1.975 -44.777 1.00 94.00 127 LEU A O 1
ATOM 1046 N N . LYS A 1 128 ? 47.363 0.194 -43.808 1.00 96.81 128 LYS A N 1
ATOM 1047 C CA . LYS A 1 128 ? 48.214 -0.818 -44.437 1.00 96.81 128 LYS A CA 1
ATOM 1048 C C . LYS A 1 128 ? 48.069 -0.786 -45.957 1.00 96.81 128 LYS A C 1
ATOM 1050 O O . LYS A 1 128 ? 49.076 -0.665 -46.647 1.00 96.81 128 LYS A O 1
ATOM 1055 N N . ARG A 1 129 ? 46.835 -0.786 -46.473 1.00 95.25 129 ARG A N 1
ATOM 1056 C CA . ARG A 1 129 ? 46.556 -0.669 -47.911 1.00 95.25 129 ARG A CA 1
ATOM 1057 C C . ARG A 1 129 ? 47.119 0.628 -48.494 1.00 95.25 129 ARG A C 1
ATOM 1059 O O . ARG A 1 129 ? 47.740 0.597 -49.547 1.00 95.25 129 ARG A O 1
ATOM 1066 N N . GLN A 1 130 ? 46.945 1.764 -47.817 1.00 95.25 130 GLN A N 1
ATOM 1067 C CA . GLN A 1 130 ? 47.524 3.038 -48.256 1.00 95.25 130 GLN A CA 1
ATOM 1068 C C . GLN A 1 130 ? 49.055 2.996 -48.279 1.00 95.25 130 GLN A C 1
ATOM 1070 O O . GLN A 1 130 ? 49.658 3.494 -49.228 1.00 95.25 130 GLN A O 1
ATOM 1075 N N . GLY A 1 131 ? 49.682 2.392 -47.267 1.00 93.44 131 GLY A N 1
ATOM 1076 C CA . GLY A 1 131 ? 51.129 2.185 -47.225 1.00 93.44 131 GLY A CA 1
ATOM 1077 C C . GLY A 1 131 ? 51.618 1.299 -48.372 1.00 93.44 131 GLY A C 1
ATOM 1078 O O . GLY A 1 131 ? 52.570 1.660 -49.061 1.00 93.44 131 GLY A O 1
ATOM 1079 N N . GLU A 1 132 ? 50.930 0.188 -48.637 1.00 93.50 132 GLU A N 1
ATOM 1080 C CA . GLU A 1 132 ? 51.209 -0.709 -49.765 1.00 93.50 132 GLU A CA 1
ATOM 1081 C C . GLU A 1 132 ? 51.027 -0.001 -51.117 1.00 93.50 132 GLU A C 1
ATOM 1083 O O . GLU A 1 132 ? 51.871 -0.134 -52.001 1.00 93.50 132 GLU A O 1
ATOM 1088 N N . GLU A 1 133 ? 49.986 0.822 -51.273 1.00 94.19 133 GLU A N 1
ATOM 1089 C CA . GLU A 1 133 ? 49.767 1.642 -52.468 1.00 94.19 133 GLU A CA 1
ATOM 1090 C C . GLU A 1 133 ? 50.859 2.696 -52.668 1.00 94.19 133 GLU A C 1
ATOM 1092 O O . GLU A 1 133 ? 51.318 2.901 -53.792 1.00 94.19 133 GLU A O 1
ATOM 1097 N N . GLN A 1 134 ? 51.285 3.384 -51.604 1.00 94.94 134 GLN A N 1
ATOM 1098 C CA . GLN A 1 134 ? 52.385 4.349 -51.673 1.00 94.94 134 GLN A CA 1
ATOM 1099 C C . GLN A 1 134 ? 53.703 3.660 -52.034 1.00 94.94 134 GLN A C 1
ATOM 1101 O O . GLN A 1 134 ? 54.427 4.148 -52.903 1.00 94.94 134 GLN A O 1
ATOM 1106 N N . LEU A 1 135 ? 53.982 2.502 -51.432 1.00 95.19 135 LEU A N 1
ATOM 1107 C CA . LEU A 1 135 ? 55.156 1.694 -51.745 1.00 95.19 135 LEU A CA 1
ATOM 1108 C C . LEU A 1 135 ? 55.122 1.201 -53.197 1.00 95.19 135 LEU A C 1
ATOM 1110 O O . LEU A 1 135 ? 56.133 1.282 -53.892 1.00 95.19 135 LEU A O 1
ATOM 1114 N N . ALA A 1 136 ? 53.963 0.763 -53.693 1.00 93.69 136 ALA A N 1
ATOM 1115 C CA . ALA A 1 136 ? 53.783 0.367 -55.087 1.00 93.69 136 ALA A CA 1
ATOM 1116 C C . ALA A 1 136 ? 53.984 1.543 -56.055 1.00 93.69 136 ALA A C 1
ATOM 1118 O O . ALA A 1 136 ? 54.664 1.384 -57.068 1.00 93.69 136 ALA A O 1
ATOM 1119 N N . LYS A 1 137 ? 53.458 2.735 -55.732 1.00 94.94 137 LYS A N 1
ATOM 1120 C CA . LYS A 1 137 ? 53.690 3.966 -56.510 1.00 94.94 137 LYS A CA 1
ATOM 1121 C C . LYS A 1 137 ? 55.172 4.327 -56.562 1.00 94.94 137 LYS A C 1
ATOM 1123 O O . LYS A 1 137 ? 55.685 4.604 -57.643 1.00 94.94 137 LYS A O 1
ATOM 1128 N N . LEU A 1 138 ? 55.862 4.293 -55.421 1.00 94.12 138 LEU A N 1
ATOM 1129 C CA . LEU A 1 138 ? 57.294 4.579 -55.349 1.00 94.12 138 LEU A CA 1
ATOM 1130 C C . LEU A 1 138 ? 58.094 3.560 -56.164 1.00 94.12 138 LEU A C 1
ATOM 1132 O O . LEU A 1 138 ? 58.949 3.938 -56.958 1.00 94.12 138 LEU A O 1
ATOM 1136 N N . ARG A 1 139 ? 57.766 2.271 -56.022 1.00 95.75 139 ARG A N 1
ATOM 1137 C CA . ARG A 1 139 ? 58.374 1.193 -56.801 1.00 95.75 139 ARG A CA 1
ATOM 1138 C C . ARG A 1 139 ? 58.173 1.417 -58.297 1.00 95.75 139 ARG A C 1
ATOM 1140 O O . ARG A 1 139 ? 59.149 1.363 -59.027 1.00 95.75 139 ARG A O 1
ATOM 1147 N N . HIS A 1 140 ? 56.954 1.723 -58.742 1.00 94.62 140 HIS A N 1
ATOM 1148 C CA . HIS A 1 140 ? 56.671 2.007 -60.149 1.00 94.62 140 HIS A CA 1
ATOM 1149 C C . HIS A 1 140 ? 57.443 3.233 -60.662 1.00 94.62 140 HIS A C 1
ATOM 1151 O O . HIS A 1 140 ? 58.016 3.177 -61.745 1.00 94.62 140 HIS A O 1
ATOM 1157 N N . SER A 1 141 ? 57.526 4.305 -59.868 1.00 95.94 141 SER A N 1
ATOM 1158 C CA . SER A 1 141 ? 58.328 5.493 -60.188 1.00 95.94 141 SER A CA 1
ATOM 1159 C C . SER A 1 141 ? 59.814 5.160 -60.336 1.00 95.94 141 SER A C 1
ATOM 1161 O O . SER A 1 141 ? 60.443 5.592 -61.298 1.00 95.94 141 SER A O 1
ATOM 1163 N N . LEU A 1 142 ? 60.381 4.391 -59.402 1.00 94.06 142 LEU A N 1
ATOM 1164 C CA . LEU A 1 142 ? 61.781 3.966 -59.458 1.00 94.06 142 LEU A CA 1
ATOM 1165 C C . LEU A 1 142 ? 62.036 3.034 -60.643 1.00 94.06 142 LEU A C 1
ATOM 1167 O O . LEU A 1 142 ? 63.029 3.208 -61.335 1.00 94.06 142 LEU A O 1
ATOM 1171 N N . THR A 1 143 ? 61.138 2.086 -60.923 1.00 93.81 143 THR A N 1
ATOM 1172 C CA . THR A 1 143 ? 61.243 1.224 -62.109 1.00 93.81 143 THR A CA 1
ATOM 1173 C C . THR A 1 143 ? 61.184 2.050 -63.389 1.00 93.81 143 THR A C 1
ATOM 1175 O O . THR A 1 143 ? 62.045 1.881 -64.235 1.00 93.81 143 THR A O 1
ATOM 1178 N N . SER A 1 144 ? 60.272 3.021 -63.495 1.00 93.31 144 SER A N 1
ATOM 1179 C CA . SER A 1 144 ? 60.213 3.925 -64.648 1.00 93.31 144 SER A CA 1
ATOM 1180 C C . SER A 1 144 ? 61.475 4.781 -64.799 1.00 93.31 144 SER A C 1
ATOM 1182 O O . SER A 1 144 ? 61.917 5.006 -65.924 1.00 93.31 144 SER A O 1
ATOM 1184 N N . GLN A 1 145 ? 62.068 5.256 -63.697 1.00 94.19 145 GLN A N 1
ATOM 1185 C CA . GLN A 1 145 ? 63.355 5.955 -63.735 1.00 94.19 145 GLN A CA 1
ATOM 1186 C C . GLN A 1 145 ? 64.475 5.023 -64.205 1.00 94.19 145 GLN A C 1
ATOM 1188 O O . GLN A 1 145 ? 65.248 5.410 -65.077 1.00 94.19 145 GLN A O 1
ATOM 1193 N N . ILE A 1 146 ? 64.535 3.794 -63.684 1.00 91.69 146 ILE A N 1
ATOM 1194 C CA . ILE A 1 146 ? 65.493 2.775 -64.128 1.00 91.69 146 ILE A CA 1
ATOM 1195 C C . ILE A 1 146 ? 65.312 2.500 -65.623 1.00 91.69 146 ILE A C 1
ATOM 1197 O O . ILE A 1 146 ? 66.290 2.562 -66.357 1.00 91.69 146 ILE A O 1
ATOM 1201 N N . ASP A 1 147 ? 64.084 2.278 -66.088 1.00 92.00 147 ASP A N 1
ATOM 1202 C CA . ASP A 1 147 ? 63.778 2.026 -67.497 1.00 92.00 147 ASP A CA 1
ATOM 1203 C C . ASP A 1 147 ? 64.196 3.208 -68.379 1.00 92.00 147 ASP A C 1
ATOM 1205 O O . ASP A 1 147 ? 64.785 3.002 -69.435 1.00 92.00 147 ASP A O 1
ATOM 1209 N N . SER A 1 148 ? 63.975 4.449 -67.928 1.00 90.56 148 SER A N 1
ATOM 1210 C CA . SER A 1 148 ? 64.417 5.647 -68.652 1.00 90.56 148 SER A CA 1
ATOM 1211 C C . SER A 1 148 ? 65.941 5.768 -68.725 1.00 90.56 148 SER A C 1
ATOM 1213 O O . SER A 1 148 ? 66.468 6.122 -69.773 1.00 90.56 148 SER A O 1
ATOM 1215 N N . LEU A 1 149 ? 66.659 5.421 -67.651 1.00 89.25 149 LEU A N 1
ATOM 1216 C CA . LEU A 1 149 ? 68.124 5.413 -67.629 1.00 89.25 149 LEU A CA 1
ATOM 1217 C C . LEU A 1 149 ? 68.679 4.290 -68.511 1.00 89.25 149 LEU A C 1
ATOM 1219 O O . LEU A 1 149 ? 69.665 4.484 -69.214 1.00 89.25 149 LEU A O 1
ATOM 1223 N N . VAL A 1 150 ? 68.035 3.120 -68.506 1.00 87.56 150 VAL A N 1
ATOM 1224 C CA . VAL A 1 150 ? 68.361 2.004 -69.404 1.00 87.56 150 VAL A CA 1
ATOM 1225 C C . VAL A 1 150 ? 68.105 2.398 -70.856 1.00 87.56 150 VAL A C 1
ATOM 1227 O O . VAL A 1 150 ? 68.926 2.091 -71.717 1.00 87.56 150 VAL A O 1
ATOM 1230 N N . GLN A 1 151 ? 67.006 3.101 -71.134 1.00 85.62 151 GLN A N 1
ATOM 1231 C CA . GLN A 1 151 ? 66.713 3.633 -72.457 1.00 85.62 151 GLN A CA 1
ATOM 1232 C C . GLN A 1 151 ? 67.752 4.676 -72.873 1.00 85.62 151 GLN A C 1
ATOM 1234 O O . GLN A 1 151 ? 68.289 4.547 -73.960 1.00 85.62 151 GLN A O 1
ATOM 1239 N N . GLN A 1 152 ? 68.128 5.617 -72.003 1.00 84.31 152 GLN A N 1
ATOM 1240 C CA . GLN A 1 152 ? 69.202 6.580 -72.272 1.00 84.31 152 GLN A CA 1
ATOM 1241 C C . GLN A 1 152 ? 70.544 5.893 -72.558 1.00 84.31 152 GLN A C 1
ATOM 1243 O O . GLN A 1 152 ? 71.223 6.267 -73.505 1.00 84.31 152 GLN A O 1
ATOM 1248 N N . LEU A 1 153 ? 70.904 4.851 -71.805 1.00 76.88 153 LEU A N 1
ATOM 1249 C CA . LEU A 1 153 ? 72.108 4.052 -72.064 1.00 76.88 153 LEU A CA 1
ATOM 1250 C C . LEU A 1 153 ? 72.035 3.280 -73.386 1.00 76.88 153 LEU A C 1
ATOM 1252 O O . LEU A 1 153 ? 73.043 3.141 -74.080 1.00 76.88 153 LEU A O 1
ATOM 1256 N N . ASN A 1 154 ? 70.864 2.742 -73.730 1.00 76.19 154 ASN A N 1
ATOM 1257 C CA . ASN A 1 154 ? 70.646 2.084 -75.015 1.00 76.19 154 ASN A CA 1
ATOM 1258 C C . ASN A 1 154 ? 70.660 3.091 -76.167 1.00 76.19 154 ASN A C 1
ATOM 1260 O O . ASN A 1 154 ? 71.223 2.776 -77.207 1.00 76.19 154 ASN A O 1
ATOM 1264 N N . ASP A 1 155 ? 70.115 4.289 -75.979 1.00 71.56 155 ASP A N 1
ATOM 1265 C CA . ASP A 1 155 ? 70.113 5.373 -76.958 1.00 71.56 155 ASP A CA 1
ATOM 1266 C C . ASP A 1 155 ? 71.527 5.942 -77.146 1.00 71.56 155 ASP A C 1
ATOM 1268 O O . ASP A 1 155 ? 71.931 6.150 -78.281 1.00 71.56 155 ASP A O 1
ATOM 1272 N N . GLU A 1 156 ? 72.335 6.096 -76.090 1.00 63.88 156 GLU A N 1
ATOM 1273 C CA . GLU A 1 156 ? 73.767 6.433 -76.194 1.00 63.88 156 GLU A CA 1
ATOM 1274 C C . GLU A 1 156 ? 74.564 5.329 -76.906 1.00 63.88 156 GLU A C 1
ATOM 1276 O O . GLU A 1 156 ? 75.414 5.613 -77.752 1.00 63.88 156 GLU A O 1
ATOM 1281 N N . LYS A 1 157 ? 74.268 4.053 -76.622 1.00 61.62 157 LYS A N 1
ATOM 1282 C CA . LYS A 1 157 ? 74.870 2.922 -77.346 1.00 61.62 157 LYS A CA 1
ATOM 1283 C C . LYS A 1 157 ? 74.426 2.852 -78.806 1.00 61.62 157 LYS A C 1
ATOM 1285 O O . LYS A 1 157 ? 75.245 2.505 -79.651 1.00 61.62 157 LYS A O 1
ATOM 1290 N N . MET A 1 158 ? 73.170 3.176 -79.111 1.00 54.81 158 MET A N 1
ATOM 1291 C CA . MET A 1 158 ? 72.645 3.242 -80.476 1.00 54.81 158 MET A CA 1
ATOM 1292 C C . MET A 1 158 ? 73.206 4.455 -81.218 1.00 54.81 158 MET A C 1
ATOM 1294 O O . MET A 1 158 ? 73.612 4.298 -82.359 1.00 54.81 158 MET A O 1
ATOM 1298 N N . PHE A 1 159 ? 73.351 5.609 -80.564 1.00 53.06 159 PHE A N 1
ATOM 1299 C CA . PHE A 1 159 ? 74.006 6.802 -81.106 1.00 53.06 159 PHE A CA 1
ATOM 1300 C C . PHE A 1 159 ? 75.476 6.518 -81.459 1.00 53.06 159 PHE A C 1
ATOM 1302 O O . PHE A 1 159 ? 75.917 6.856 -82.555 1.00 53.06 159 PHE A O 1
ATOM 1309 N N . GLY A 1 160 ? 76.199 5.770 -80.615 1.00 48.19 160 GLY A N 1
ATOM 1310 C CA . GLY A 1 160 ? 77.549 5.275 -80.919 1.00 48.19 160 GLY A CA 1
ATOM 1311 C C . GLY A 1 160 ? 77.620 4.184 -82.002 1.00 48.19 160 GLY A C 1
ATOM 1312 O O . GLY A 1 160 ? 78.689 3.957 -82.566 1.00 48.19 160 GLY A O 1
ATOM 1313 N N . PHE A 1 161 ? 76.504 3.519 -82.323 1.00 47.47 161 PHE A N 1
ATOM 1314 C CA . PHE A 1 161 ? 76.412 2.553 -83.428 1.00 47.47 161 PHE A CA 1
ATOM 1315 C C . PHE A 1 161 ? 75.947 3.198 -84.748 1.00 47.47 161 PHE A C 1
ATOM 1317 O O . PHE A 1 161 ? 76.241 2.667 -85.818 1.00 47.47 161 PHE A O 1
ATOM 1324 N N . THR A 1 162 ? 75.254 4.342 -84.699 1.00 43.06 162 THR A N 1
ATOM 1325 C CA . THR A 1 162 ? 74.653 5.009 -85.869 1.00 43.06 162 THR A CA 1
ATOM 1326 C C . THR A 1 162 ? 75.446 6.198 -86.414 1.00 43.06 162 THR A C 1
ATOM 1328 O O . THR A 1 162 ? 75.043 6.767 -87.422 1.00 43.06 162 THR A O 1
ATOM 1331 N N . GLU A 1 163 ? 76.582 6.569 -85.815 1.00 39.66 163 GLU A N 1
ATOM 1332 C CA . GLU A 1 163 ? 77.458 7.618 -86.370 1.00 39.66 163 GLU A CA 1
ATOM 1333 C C . GLU A 1 163 ? 78.406 7.099 -87.477 1.00 39.66 163 GLU A C 1
ATOM 1335 O O . GLU A 1 163 ? 79.104 7.885 -88.112 1.00 39.66 163 GLU A O 1
ATOM 1340 N N . ASN A 1 164 ? 78.402 5.787 -87.765 1.00 42.72 164 ASN A N 1
ATOM 1341 C CA . ASN A 1 164 ? 79.358 5.151 -88.687 1.00 42.72 164 ASN A CA 1
ATOM 1342 C C . ASN A 1 164 ? 78.771 4.437 -89.916 1.00 42.72 164 ASN A C 1
ATOM 1344 O O . ASN A 1 164 ? 79.521 3.755 -90.604 1.00 42.72 164 ASN A O 1
ATOM 1348 N N . ASN A 1 165 ? 77.489 4.596 -90.244 1.00 42.56 165 ASN A N 1
ATOM 1349 C CA . ASN A 1 165 ? 76.953 4.187 -91.549 1.00 42.56 165 ASN A CA 1
ATOM 1350 C C . ASN A 1 165 ? 75.688 4.991 -91.858 1.00 42.56 165 ASN A C 1
ATOM 1352 O O . ASN A 1 165 ? 74.604 4.674 -91.383 1.00 42.56 165 ASN A O 1
ATOM 1356 N N . ASP A 1 166 ? 75.841 6.090 -92.588 1.00 40.62 166 ASP A N 1
ATOM 1357 C CA . ASP A 1 166 ? 75.435 6.122 -93.994 1.00 40.62 166 ASP A CA 1
ATOM 1358 C C . ASP A 1 166 ? 75.469 7.561 -94.508 1.00 40.62 166 ASP A C 1
ATOM 1360 O O . ASP A 1 166 ? 74.688 8.450 -94.161 1.00 40.62 166 ASP A O 1
ATOM 1364 N N . THR A 1 167 ? 76.459 7.764 -95.367 1.00 37.25 167 THR A N 1
ATOM 1365 C CA . THR A 1 167 ? 76.556 8.869 -96.299 1.00 37.25 167 THR A CA 1
ATOM 1366 C C . THR A 1 167 ? 75.497 8.702 -97.386 1.00 37.25 167 THR A C 1
ATOM 1368 O O . THR A 1 167 ? 75.313 7.617 -97.915 1.00 37.25 167 THR A O 1
ATOM 1371 N N . GLN A 1 168 ? 74.883 9.830 -97.756 1.00 35.50 168 GLN A N 1
ATOM 1372 C CA . GLN A 1 168 ? 74.248 10.106 -99.051 1.00 35.50 168 GLN A CA 1
ATOM 1373 C C . GLN A 1 168 ? 73.111 9.170 -99.508 1.00 35.50 168 GLN A C 1
ATOM 1375 O O . GLN A 1 168 ? 73.324 8.027 -99.877 1.00 35.50 168 GLN A O 1
ATOM 1380 N N . ASN A 1 169 ? 71.930 9.735 -99.768 1.00 38.75 169 ASN A N 1
ATOM 1381 C CA . ASN A 1 169 ? 71.624 10.208 -101.123 1.00 38.75 169 ASN A CA 1
ATOM 1382 C C . ASN A 1 169 ? 70.300 10.989 -101.165 1.00 38.75 169 ASN A C 1
ATOM 1384 O O . ASN A 1 169 ? 69.366 10.761 -100.401 1.00 38.75 169 ASN A O 1
ATOM 1388 N N . SER A 1 170 ? 70.276 11.940 -102.086 1.00 34.50 170 SER A N 1
ATOM 1389 C CA . SER A 1 170 ? 69.216 12.871 -102.440 1.00 34.50 170 SER A CA 1
ATOM 1390 C C . SER A 1 170 ? 68.013 12.213 -103.124 1.00 34.50 170 SER A C 1
ATOM 1392 O O . SER A 1 170 ? 68.183 11.260 -103.873 1.00 34.50 170 SER A O 1
ATOM 1394 N N . ALA A 1 171 ? 66.831 12.816 -102.962 1.00 32.56 171 ALA A N 1
ATOM 1395 C CA . ALA A 1 171 ? 65.800 13.032 -103.995 1.00 32.56 171 ALA A CA 1
ATOM 1396 C C . ALA A 1 171 ? 64.583 13.653 -103.285 1.00 32.56 171 ALA A C 1
ATOM 1398 O O . ALA A 1 171 ? 63.984 13.041 -102.410 1.00 32.56 171 ALA A O 1
ATOM 1399 N N . SER A 1 172 ? 64.318 14.953 -103.397 1.00 32.97 172 SER A N 1
ATOM 1400 C CA . SER A 1 172 ? 63.732 15.620 -104.566 1.00 32.97 172 SER A CA 1
ATOM 1401 C C . SER A 1 172 ? 62.419 14.971 -105.027 1.00 32.97 172 SER A C 1
ATOM 1403 O O . SER A 1 172 ? 62.368 13.818 -105.440 1.00 32.97 172 SER A O 1
ATOM 1405 N N . GLY A 1 173 ? 61.347 15.765 -104.980 1.00 31.84 173 GLY A N 1
ATOM 1406 C CA . GLY A 1 173 ? 60.123 15.487 -105.720 1.00 31.84 173 GLY A CA 1
ATOM 1407 C C . GLY A 1 173 ? 58.879 15.294 -104.860 1.00 31.84 173 GLY A C 1
ATOM 1408 O O . GLY A 1 173 ? 58.664 14.238 -104.287 1.00 31.84 173 GLY A O 1
ATOM 1409 N N . PHE A 1 174 ? 58.000 16.297 -104.937 1.00 37.25 174 PHE A N 1
ATOM 1410 C CA . PHE A 1 174 ? 56.549 16.109 -104.991 1.00 37.25 174 PHE A CA 1
ATOM 1411 C C . PHE A 1 174 ? 55.825 15.767 -103.678 1.00 37.25 174 PHE A C 1
ATOM 1413 O O . PHE A 1 174 ? 55.857 14.632 -103.222 1.00 37.25 174 PHE A O 1
ATOM 1420 N N . SER A 1 175 ? 55.093 16.746 -103.114 1.00 39.47 175 SER A N 1
ATOM 1421 C CA . SER A 1 175 ? 53.755 16.575 -102.495 1.00 39.47 175 SER A CA 1
ATOM 1422 C C . SER A 1 175 ? 53.299 17.852 -101.768 1.00 39.47 175 SER A C 1
ATOM 1424 O O . SER A 1 175 ? 53.323 17.935 -100.541 1.00 39.47 175 SER A O 1
ATOM 1426 N N . THR A 1 176 ? 52.788 18.845 -102.497 1.00 47.19 176 THR A N 1
ATOM 1427 C CA . THR A 1 176 ? 52.089 20.016 -101.919 1.00 47.19 176 THR A CA 1
ATOM 1428 C C . THR A 1 176 ? 50.689 19.691 -101.359 1.00 47.19 176 THR A C 1
ATOM 1430 O O . THR A 1 176 ? 49.968 20.589 -100.941 1.00 47.19 176 THR A O 1
ATOM 1433 N N . SER A 1 177 ? 50.319 18.408 -101.261 1.00 49.44 177 SER A N 1
ATOM 1434 C CA . SER A 1 177 ? 49.094 17.922 -100.598 1.00 49.44 177 SER A CA 1
ATOM 1435 C C . SER A 1 177 ? 49.367 17.219 -99.249 1.00 49.44 177 SER A C 1
ATOM 1437 O O . SER A 1 177 ? 48.534 17.262 -98.344 1.00 49.44 177 SER A O 1
ATOM 1439 N N . GLY A 1 178 ? 50.566 16.655 -99.044 1.00 51.38 178 GLY A N 1
ATOM 1440 C CA . GLY A 1 178 ? 50.910 15.890 -97.834 1.00 51.38 178 GLY A CA 1
ATOM 1441 C C . GLY A 1 178 ? 51.285 16.738 -96.610 1.00 51.38 178 GLY A C 1
ATOM 1442 O O . GLY A 1 178 ? 51.056 16.315 -95.479 1.00 51.38 178 GLY A O 1
ATOM 1443 N N . ALA A 1 179 ? 51.821 17.948 -96.807 1.00 54.19 179 ALA A N 1
ATOM 1444 C CA . ALA A 1 179 ? 52.163 18.857 -95.705 1.00 54.19 179 ALA A CA 1
ATOM 1445 C C . ALA A 1 179 ? 50.911 19.433 -95.014 1.00 54.19 179 ALA A C 1
ATOM 1447 O O . ALA A 1 179 ? 50.882 19.555 -93.791 1.00 54.19 179 ALA A O 1
ATOM 1448 N N . VAL A 1 180 ? 49.850 19.703 -95.786 1.00 57.59 180 VAL A N 1
ATOM 1449 C CA . VAL A 1 180 ? 48.549 20.144 -95.258 1.00 57.59 180 VAL A CA 1
ATOM 1450 C C . VAL A 1 180 ? 47.864 18.997 -94.511 1.00 57.59 180 VAL A C 1
ATOM 1452 O O . VAL A 1 180 ? 47.398 19.202 -93.396 1.00 57.59 180 VAL A O 1
ATOM 1455 N N . GLY A 1 181 ? 47.891 17.772 -95.053 1.00 61.19 181 GLY A N 1
ATOM 1456 C CA . GLY A 1 181 ? 47.362 16.581 -94.376 1.00 61.19 181 GLY A CA 1
ATOM 1457 C C . GLY A 1 181 ? 48.083 16.243 -93.066 1.00 61.19 181 GLY A C 1
ATOM 1458 O O . GLY A 1 181 ? 47.428 15.934 -92.078 1.00 61.19 181 GLY A O 1
ATOM 1459 N N . LYS A 1 182 ? 49.417 16.373 -93.008 1.00 66.38 182 LYS A N 1
ATOM 1460 C CA . LYS A 1 182 ? 50.194 16.159 -91.770 1.00 66.38 182 LYS A CA 1
ATOM 1461 C C . LYS A 1 182 ? 49.947 17.246 -90.719 1.00 66.38 182 LYS A C 1
ATOM 1463 O O . LYS A 1 182 ? 49.834 16.924 -89.540 1.00 66.38 182 LYS A O 1
ATOM 1468 N N . ALA A 1 183 ? 49.827 18.511 -91.125 1.00 69.06 183 ALA A N 1
ATOM 1469 C CA . ALA A 1 183 ? 49.504 19.606 -90.208 1.00 69.06 183 ALA A CA 1
ATOM 1470 C C . ALA A 1 183 ? 48.067 19.502 -89.665 1.00 69.06 183 ALA A C 1
ATOM 1472 O O . ALA A 1 183 ? 47.839 19.739 -88.479 1.00 69.06 183 ALA A O 1
ATOM 1473 N N . LEU A 1 184 ? 47.111 19.102 -90.512 1.00 70.62 184 LEU A N 1
ATOM 1474 C CA . LEU A 1 184 ? 45.735 18.817 -90.100 1.00 70.62 184 LEU A CA 1
ATOM 1475 C C . LEU A 1 184 ? 45.669 17.593 -89.177 1.00 70.62 184 LEU A C 1
ATOM 1477 O O . LEU A 1 184 ? 45.076 17.695 -88.112 1.00 70.62 184 LEU A O 1
ATOM 1481 N N . ALA A 1 185 ? 46.371 16.501 -89.490 1.00 75.75 185 ALA A N 1
ATOM 1482 C CA . ALA A 1 185 ? 46.424 15.311 -88.637 1.00 75.75 185 ALA A CA 1
ATOM 1483 C C . ALA A 1 185 ? 47.069 15.584 -87.265 1.00 75.75 185 ALA A C 1
ATOM 1485 O O . ALA A 1 185 ? 46.578 15.104 -86.247 1.00 75.75 185 ALA A O 1
ATOM 1486 N N . ALA A 1 186 ? 48.130 16.396 -87.204 1.00 80.06 186 ALA A N 1
ATOM 1487 C CA . ALA A 1 186 ? 48.737 16.811 -85.937 1.00 80.06 186 ALA A CA 1
ATOM 1488 C C . ALA A 1 186 ? 47.787 17.692 -85.103 1.00 80.06 186 ALA A C 1
ATOM 1490 O O . ALA A 1 186 ? 47.718 17.566 -83.877 1.00 80.06 186 ALA A O 1
ATOM 1491 N N . LYS A 1 187 ? 47.015 18.565 -85.766 1.00 84.25 187 LYS A N 1
ATOM 1492 C CA . LYS A 1 187 ? 45.972 19.366 -85.117 1.00 84.25 187 LYS A CA 1
ATOM 1493 C C . LYS A 1 187 ? 44.829 18.483 -84.608 1.00 84.25 187 LYS A C 1
ATOM 1495 O O . LYS A 1 187 ? 44.419 18.659 -83.464 1.00 84.25 187 LYS A O 1
ATOM 1500 N N . ASP A 1 188 ? 44.388 17.502 -85.390 1.00 84.62 188 ASP A N 1
ATOM 1501 C CA . ASP A 1 188 ? 43.358 16.532 -85.005 1.00 84.62 188 ASP A CA 1
ATOM 1502 C C . ASP A 1 188 ? 43.817 15.640 -83.845 1.00 84.62 188 ASP A C 1
ATOM 1504 O O . ASP A 1 188 ? 43.050 15.407 -82.915 1.00 84.62 188 ASP A O 1
ATOM 1508 N N . GLN A 1 189 ? 45.082 15.214 -83.809 1.00 87.25 189 GLN A N 1
ATOM 1509 C CA . GLN A 1 189 ? 45.651 14.449 -82.693 1.00 87.25 189 GLN A CA 1
ATOM 1510 C C . GLN A 1 189 ? 45.744 15.276 -81.398 1.00 87.25 189 GLN A C 1
ATOM 1512 O O . GLN A 1 189 ? 45.446 14.771 -80.310 1.00 87.25 189 GLN A O 1
ATOM 1517 N N . SER A 1 190 ? 46.098 16.562 -81.501 1.00 87.00 190 SER A N 1
ATOM 1518 C CA . SER A 1 190 ? 46.085 17.493 -80.364 1.00 87.00 190 SER A CA 1
ATOM 1519 C C . SER A 1 190 ? 44.663 17.747 -79.858 1.00 87.00 190 SER A C 1
ATOM 1521 O O . SER A 1 190 ? 44.415 17.685 -78.652 1.00 87.00 190 SER A O 1
ATOM 1523 N N . LEU A 1 191 ? 43.705 17.964 -80.765 1.00 87.81 191 LEU A N 1
ATOM 1524 C CA . LEU A 1 191 ? 42.293 18.128 -80.418 1.00 87.81 191 LEU A CA 1
ATOM 1525 C C . LEU A 1 191 ? 41.718 16.854 -79.792 1.00 87.81 191 LEU A C 1
ATOM 1527 O O . LEU A 1 191 ? 41.039 16.942 -78.775 1.00 87.81 191 LEU A O 1
ATOM 1531 N N . THR A 1 192 ? 42.050 15.678 -80.325 1.00 91.31 192 THR A N 1
ATOM 1532 C CA . THR A 1 192 ? 41.648 14.376 -79.769 1.00 91.31 192 THR A CA 1
ATOM 1533 C C . THR A 1 192 ? 42.192 14.198 -78.353 1.00 91.31 192 THR A C 1
ATOM 1535 O O . THR A 1 192 ? 41.429 13.905 -77.437 1.00 91.31 192 THR A O 1
ATOM 1538 N N . SER A 1 193 ? 43.473 14.502 -78.122 1.00 91.75 193 SER A N 1
ATOM 1539 C CA . SER A 1 193 ? 44.074 14.444 -76.780 1.00 91.75 193 SER A CA 1
ATOM 1540 C C . SER A 1 193 ? 43.408 15.426 -75.803 1.00 91.75 193 SER A C 1
ATOM 1542 O O . SER A 1 193 ? 43.181 15.113 -74.630 1.00 91.75 193 SER A O 1
ATOM 1544 N N . GLN A 1 194 ? 43.041 16.622 -76.276 1.00 94.06 194 GLN A N 1
ATOM 1545 C CA . GLN A 1 194 ? 42.299 17.596 -75.474 1.00 94.06 194 GLN A CA 1
ATOM 1546 C C . GLN A 1 194 ? 40.881 17.109 -75.154 1.00 94.06 194 GLN A C 1
ATOM 1548 O O . GLN A 1 194 ? 40.455 17.226 -74.001 1.00 94.06 194 GLN A O 1
ATOM 1553 N N . ILE A 1 195 ? 40.177 16.531 -76.129 1.00 91.06 195 ILE A N 1
ATOM 1554 C CA . ILE A 1 195 ? 38.850 15.928 -75.958 1.00 91.06 195 ILE A CA 1
ATOM 1555 C C . ILE A 1 195 ? 38.925 14.800 -74.931 1.00 91.06 195 ILE A C 1
ATOM 1557 O O . ILE A 1 195 ? 38.162 14.823 -73.971 1.00 91.06 195 ILE A O 1
ATOM 1561 N N . GLU A 1 196 ? 39.883 13.883 -75.040 1.00 93.31 196 GLU A N 1
ATOM 1562 C CA . GLU A 1 196 ? 40.082 12.808 -74.063 1.00 93.31 196 GLU A CA 1
ATOM 1563 C C . GLU A 1 196 ? 40.323 13.350 -72.649 1.00 93.31 196 GLU A C 1
ATOM 1565 O O . GLU A 1 196 ? 39.722 12.874 -71.684 1.00 93.31 196 GLU A O 1
ATOM 1570 N N . SER A 1 197 ? 41.146 14.396 -72.506 1.00 92.00 197 SER A N 1
ATOM 1571 C CA . SER A 1 197 ? 41.387 15.026 -71.201 1.00 92.00 197 SER A CA 1
ATOM 1572 C C . SER A 1 197 ? 40.119 15.658 -70.610 1.00 92.00 197 SER A C 1
ATOM 1574 O O . SER A 1 197 ? 39.892 15.592 -69.399 1.00 92.00 197 SER A O 1
ATOM 1576 N N . LYS A 1 198 ? 39.264 16.246 -71.457 1.00 93.88 198 LYS A N 1
ATOM 1577 C CA . LYS A 1 198 ? 37.974 16.830 -71.068 1.00 93.88 198 LYS A CA 1
ATOM 1578 C C . LYS A 1 198 ? 36.960 15.740 -70.725 1.00 93.88 198 LYS A C 1
ATOM 1580 O O . LYS A 1 198 ? 36.286 15.876 -69.712 1.00 93.88 198 LYS A O 1
ATOM 1585 N N . VAL A 1 199 ? 36.903 14.649 -71.490 1.00 94.12 199 VAL A N 1
ATOM 1586 C CA . VAL A 1 199 ? 36.050 13.479 -71.222 1.00 94.12 199 VAL A CA 1
ATOM 1587 C C . VAL A 1 199 ? 36.411 12.847 -69.880 1.00 94.12 199 VAL A C 1
ATOM 1589 O O . VAL A 1 199 ? 35.521 12.614 -69.068 1.00 94.12 199 VAL A O 1
ATOM 1592 N N . ARG A 1 200 ? 37.705 12.667 -69.580 1.00 95.50 200 ARG A N 1
ATOM 1593 C CA . ARG A 1 200 ? 38.150 12.172 -68.264 1.00 95.50 200 ARG A CA 1
ATOM 1594 C C . ARG A 1 200 ? 37.737 13.104 -67.125 1.00 95.50 200 ARG A C 1
ATOM 1596 O O . ARG A 1 200 ? 37.299 12.628 -66.085 1.00 95.50 200 ARG A O 1
ATOM 1603 N N . LYS A 1 201 ? 37.846 14.424 -67.313 1.00 96.31 201 LYS A N 1
ATOM 1604 C CA . LYS A 1 201 ? 37.376 15.406 -66.318 1.00 96.31 201 LYS A CA 1
ATOM 1605 C C . LYS A 1 201 ? 35.861 15.334 -66.122 1.00 96.31 201 LYS A C 1
ATOM 1607 O O . LYS A 1 201 ? 35.404 15.367 -64.988 1.00 96.31 201 LYS A O 1
ATOM 1612 N N . ILE A 1 202 ? 35.095 15.207 -67.206 1.00 95.75 202 ILE A N 1
ATOM 1613 C CA . ILE A 1 202 ? 33.637 15.047 -67.145 1.00 95.75 202 ILE A CA 1
ATOM 1614 C C . ILE A 1 202 ? 33.271 13.776 -66.375 1.00 95.75 202 ILE A C 1
ATOM 1616 O O . ILE A 1 202 ? 32.402 13.835 -65.513 1.00 95.75 202 ILE A O 1
ATOM 1620 N N . ASP A 1 203 ? 33.944 12.653 -66.633 1.00 94.88 203 ASP A N 1
ATOM 1621 C CA . ASP A 1 203 ? 33.676 11.405 -65.914 1.00 94.88 203 ASP A CA 1
ATOM 1622 C C . ASP A 1 203 ? 34.027 11.521 -64.422 1.00 94.88 203 ASP A C 1
ATOM 1624 O O . ASP A 1 203 ? 33.224 11.148 -63.571 1.00 94.88 203 ASP A O 1
ATOM 1628 N N . GLN A 1 204 ? 35.158 12.146 -64.076 1.00 96.44 204 GLN A N 1
ATOM 1629 C CA . GLN A 1 204 ? 35.511 12.423 -62.678 1.00 96.44 204 GLN A CA 1
ATOM 1630 C C . GLN A 1 204 ? 34.448 13.268 -61.961 1.00 96.44 204 GLN A C 1
ATOM 1632 O O . GLN A 1 204 ? 34.040 12.926 -60.850 1.00 96.44 204 GLN A O 1
ATOM 1637 N N . GLU A 1 205 ? 33.972 14.349 -62.584 1.00 94.69 205 GLU A N 1
ATOM 1638 C CA . GLU A 1 205 ? 32.908 15.183 -62.011 1.00 94.69 205 GLU A CA 1
ATOM 1639 C C . GLU A 1 205 ? 31.567 14.440 -61.937 1.00 94.69 205 GLU A C 1
ATOM 1641 O O . GLU A 1 205 ? 30.831 14.587 -60.962 1.00 94.69 205 GLU A O 1
ATOM 1646 N N . LEU A 1 206 ? 31.262 13.577 -62.910 1.00 96.06 206 LEU A N 1
ATOM 1647 C CA . LEU A 1 206 ? 30.066 12.739 -62.888 1.00 96.06 206 LEU A CA 1
ATOM 1648 C C . LEU A 1 206 ? 30.105 11.728 -61.733 1.00 96.06 206 LEU A C 1
ATOM 1650 O O . LEU A 1 206 ? 29.087 11.537 -61.066 1.00 96.06 206 LEU A O 1
ATOM 1654 N N . GLN A 1 207 ? 31.251 11.091 -61.473 1.00 95.56 207 GLN A N 1
ATOM 1655 C CA . GLN A 1 207 ? 31.407 10.184 -60.331 1.00 95.56 207 GLN A CA 1
ATOM 1656 C C . GLN A 1 207 ? 31.289 10.936 -59.005 1.00 95.56 207 GLN A C 1
ATOM 1658 O O . GLN A 1 207 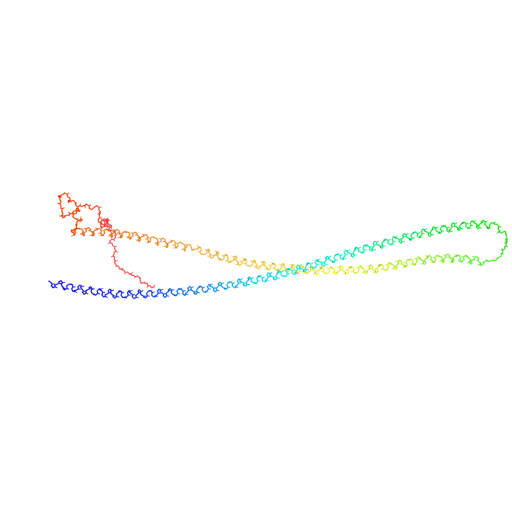? 30.498 10.532 -58.155 1.00 95.56 207 GLN A O 1
ATOM 1663 N N . ARG A 1 208 ? 31.958 12.090 -58.862 1.00 96.50 208 ARG A N 1
ATOM 1664 C CA . ARG A 1 208 ? 31.807 12.962 -57.682 1.00 96.50 208 ARG A CA 1
ATOM 1665 C C . ARG A 1 208 ? 30.351 13.347 -57.453 1.00 96.50 208 ARG A C 1
ATOM 1667 O O . ARG A 1 208 ? 29.853 13.272 -56.334 1.00 96.50 208 ARG A O 1
ATOM 1674 N N . TRP A 1 209 ? 29.644 13.730 -58.510 1.00 96.25 209 TRP A N 1
ATOM 1675 C CA . TRP A 1 209 ? 28.232 14.075 -58.424 1.00 96.25 209 TRP A CA 1
ATOM 1676 C C . TRP A 1 209 ? 27.357 12.877 -58.023 1.00 96.25 209 TRP A C 1
ATOM 1678 O O . TRP A 1 209 ? 26.453 13.035 -57.201 1.00 96.25 209 TRP A O 1
ATOM 1688 N N . LYS A 1 210 ? 27.636 11.668 -58.535 1.00 95.81 210 LYS A N 1
ATOM 1689 C CA . LYS A 1 210 ? 26.946 10.433 -58.118 1.00 95.81 210 LYS A CA 1
ATOM 1690 C C . LYS A 1 210 ? 27.197 10.124 -56.641 1.00 95.81 210 LYS A C 1
ATOM 1692 O O . LYS A 1 210 ? 26.244 9.845 -55.918 1.00 95.81 210 LYS A O 1
ATOM 1697 N N . GLU A 1 211 ? 28.441 10.223 -56.179 1.00 95.50 211 GLU A N 1
ATOM 1698 C CA . GLU A 1 211 ? 28.807 10.039 -54.770 1.00 95.50 211 GLU A CA 1
ATOM 1699 C C . GLU A 1 211 ? 28.081 11.040 -53.864 1.00 95.50 211 GLU A C 1
ATOM 1701 O O . GLU A 1 211 ? 27.483 10.652 -52.860 1.00 95.50 211 GLU A O 1
ATOM 1706 N N . TRP A 1 212 ? 28.079 12.324 -54.232 1.00 94.69 212 TRP A N 1
ATOM 1707 C CA . TRP A 1 212 ? 27.370 13.366 -53.487 1.00 94.69 212 TRP A CA 1
ATOM 1708 C C . TRP A 1 212 ? 25.859 13.161 -53.483 1.00 94.69 212 TRP A C 1
ATOM 1710 O O . TRP A 1 212 ? 25.220 13.362 -52.452 1.00 94.69 212 TRP A O 1
ATOM 1720 N N . ARG A 1 213 ? 25.279 12.702 -54.594 1.00 97.31 213 ARG A N 1
ATOM 1721 C CA . ARG A 1 213 ? 23.863 12.330 -54.659 1.00 97.31 213 ARG A CA 1
ATOM 1722 C C . ARG A 1 213 ? 23.541 11.203 -53.683 1.00 97.31 213 ARG A C 1
ATOM 1724 O O . ARG A 1 213 ? 22.570 11.325 -52.941 1.00 97.31 213 ARG A O 1
ATOM 1731 N N . VAL A 1 214 ? 24.345 10.138 -53.655 1.00 96.25 214 VAL A N 1
ATOM 1732 C CA . VAL A 1 214 ? 24.149 9.028 -52.711 1.00 96.25 214 VAL A CA 1
ATOM 1733 C C . VAL A 1 214 ? 24.243 9.541 -51.276 1.00 96.25 214 VAL A C 1
ATOM 1735 O O . VAL A 1 214 ? 23.299 9.339 -50.515 1.00 96.25 214 VAL A O 1
ATOM 1738 N N . LYS A 1 215 ? 25.295 10.299 -50.939 1.00 97.25 215 LYS A N 1
ATOM 1739 C CA . LYS A 1 215 ? 25.464 10.901 -49.605 1.00 97.25 215 LYS A CA 1
ATOM 1740 C C . LYS A 1 215 ? 24.280 11.774 -49.198 1.00 97.25 215 LYS A C 1
ATOM 1742 O O . LYS A 1 215 ? 23.822 11.676 -48.068 1.00 97.25 215 LYS A O 1
ATOM 1747 N N . MET A 1 216 ? 23.757 12.593 -50.110 1.00 94.25 216 MET A N 1
ATOM 1748 C CA . MET A 1 216 ? 22.590 13.436 -49.840 1.00 94.25 216 MET A CA 1
ATOM 1749 C C . MET A 1 216 ? 21.347 12.588 -49.549 1.00 94.25 216 MET A C 1
ATOM 1751 O O . MET A 1 216 ? 20.599 12.880 -48.620 1.00 94.25 216 MET A O 1
ATOM 1755 N N . THR A 1 217 ? 21.134 11.511 -50.311 1.00 95.44 217 THR A N 1
ATOM 1756 C CA . THR A 1 217 ? 19.983 10.625 -50.094 1.00 95.44 217 THR A CA 1
ATOM 1757 C C . THR A 1 217 ? 20.088 9.812 -48.807 1.00 95.44 217 THR A C 1
ATOM 1759 O O . THR A 1 217 ? 19.088 9.687 -48.104 1.00 95.44 217 THR A O 1
ATOM 1762 N N . THR A 1 218 ? 21.266 9.278 -48.469 1.00 94.44 218 THR A N 1
ATOM 1763 C CA . THR A 1 218 ? 21.459 8.503 -47.234 1.00 94.44 218 THR A CA 1
ATOM 1764 C C . THR A 1 218 ? 21.403 9.412 -46.014 1.00 94.44 218 THR A C 1
ATOM 1766 O O . THR A 1 218 ? 20.640 9.135 -45.097 1.00 94.44 218 THR A O 1
ATOM 1769 N N . SER A 1 219 ? 22.087 10.560 -46.051 1.00 95.94 219 SER A N 1
ATOM 1770 C CA . SER A 1 219 ? 22.024 11.570 -44.990 1.00 95.94 219 SER A CA 1
ATOM 1771 C C . SER A 1 219 ? 20.593 12.073 -44.783 1.00 95.94 219 SER A C 1
ATOM 1773 O O . SER A 1 219 ? 20.125 12.132 -43.649 1.00 95.94 219 SER A O 1
ATOM 1775 N N . GLY A 1 220 ? 19.850 12.355 -45.860 1.00 96.25 220 GLY A N 1
ATOM 1776 C CA . GLY A 1 220 ? 18.444 12.755 -45.770 1.00 96.25 220 GLY A CA 1
ATOM 1777 C C . GLY A 1 220 ? 17.560 11.705 -45.088 1.00 96.25 220 GLY A C 1
ATOM 1778 O O . GLY A 1 220 ? 16.755 12.059 -44.225 1.00 96.25 220 GLY A O 1
ATOM 1779 N N . LYS A 1 221 ? 17.741 10.419 -45.422 1.00 96.81 221 LYS A N 1
ATOM 1780 C CA . LYS A 1 221 ? 17.028 9.310 -44.767 1.00 96.81 221 LYS A CA 1
ATOM 1781 C C . LYS A 1 221 ? 17.389 9.198 -43.288 1.00 96.81 221 LYS A C 1
ATOM 1783 O O . LYS A 1 221 ? 16.492 9.226 -42.455 1.00 96.81 221 LYS A O 1
ATOM 1788 N N . GLU A 1 222 ? 18.676 9.182 -42.955 1.00 96.00 222 GLU A N 1
ATOM 1789 C CA . GLU A 1 222 ? 19.141 9.094 -41.566 1.00 96.00 222 GLU A CA 1
ATOM 1790 C C . GLU A 1 222 ? 18.654 10.271 -40.708 1.00 96.00 222 GLU A C 1
ATOM 1792 O O . GLU A 1 222 ? 18.277 10.092 -39.551 1.00 96.00 222 GLU A O 1
ATOM 1797 N N . HIS A 1 223 ? 18.650 11.494 -41.253 1.00 95.44 223 HIS A N 1
ATOM 1798 C CA . HIS A 1 223 ? 18.106 12.658 -40.553 1.00 95.44 223 HIS A CA 1
ATOM 1799 C C . HIS A 1 223 ? 16.597 12.534 -40.340 1.00 95.44 223 HIS A C 1
ATOM 1801 O O . HIS A 1 223 ? 16.115 12.867 -39.259 1.00 95.44 223 HIS A O 1
ATOM 1807 N N . SER A 1 224 ? 15.857 12.038 -41.334 1.00 96.81 224 SER A N 1
ATOM 1808 C CA . SER A 1 224 ? 14.421 11.785 -41.203 1.00 96.81 224 SER A CA 1
ATOM 1809 C C . SER A 1 224 ? 14.128 10.739 -40.125 1.00 96.81 224 SER A C 1
ATOM 1811 O O . SER A 1 224 ? 13.272 10.969 -39.275 1.00 96.81 224 SER A O 1
ATOM 1813 N N . GLU A 1 225 ? 14.859 9.625 -40.121 1.00 96.88 225 GLU A N 1
ATOM 1814 C CA . GLU A 1 225 ? 14.705 8.539 -39.145 1.00 96.88 225 GLU A CA 1
ATOM 1815 C C . GLU A 1 225 ? 15.069 8.995 -37.726 1.00 96.88 225 GLU A C 1
ATOM 1817 O O . GLU A 1 225 ? 14.281 8.801 -36.799 1.00 96.88 225 GLU A O 1
ATOM 1822 N N . ARG A 1 226 ? 16.202 9.695 -37.550 1.00 95.81 226 ARG A N 1
ATOM 1823 C CA . ARG A 1 226 ? 16.572 10.281 -36.248 1.00 95.81 226 ARG A CA 1
ATOM 1824 C C . ARG A 1 226 ? 15.520 11.266 -35.752 1.00 95.81 226 ARG A C 1
ATOM 1826 O O . ARG A 1 226 ? 15.123 11.198 -34.593 1.00 95.81 226 ARG A O 1
ATOM 1833 N N . ASN A 1 227 ? 15.033 12.155 -36.618 1.00 96.44 227 ASN A N 1
ATOM 1834 C CA . ASN A 1 227 ? 13.989 13.108 -36.243 1.00 96.44 227 ASN A CA 1
ATOM 1835 C C . ASN A 1 227 ? 12.683 12.402 -35.862 1.00 96.44 227 ASN A C 1
ATOM 1837 O O . ASN A 1 227 ? 12.005 12.841 -34.935 1.00 96.44 227 ASN A O 1
ATOM 1841 N N . GLN A 1 228 ? 12.340 11.303 -36.537 1.00 97.62 228 GLN A N 1
ATOM 1842 C CA . GLN A 1 228 ? 11.168 10.503 -36.203 1.00 97.62 228 GLN A CA 1
ATOM 1843 C C . GLN A 1 228 ? 11.319 9.801 -34.843 1.00 97.62 228 GLN A C 1
ATOM 1845 O O . GLN A 1 228 ? 10.376 9.837 -34.053 1.00 97.62 228 GLN A O 1
ATOM 1850 N N . SER A 1 229 ? 12.494 9.239 -34.527 1.00 95.62 229 SER A N 1
ATOM 1851 C CA . SER A 1 229 ? 12.772 8.661 -33.198 1.00 95.62 229 SER A CA 1
ATOM 1852 C C . SER A 1 229 ? 12.650 9.709 -32.096 1.00 95.62 229 SER A C 1
ATOM 1854 O O . SER A 1 229 ? 11.875 9.534 -31.158 1.00 95.62 229 SER A O 1
ATOM 1856 N N . LEU A 1 230 ? 13.311 10.860 -32.266 1.00 96.69 230 LEU A N 1
ATOM 1857 C CA . LEU A 1 230 ? 13.244 11.968 -31.309 1.00 96.69 230 LEU A CA 1
ATOM 1858 C C . LEU A 1 230 ? 11.812 12.483 -31.122 1.00 96.69 230 LEU A C 1
ATOM 1860 O O . LEU A 1 230 ? 11.411 12.842 -30.015 1.00 96.69 230 LEU A O 1
ATOM 1864 N N . PHE A 1 231 ? 11.012 12.517 -32.191 1.00 97.50 231 PHE A N 1
ATOM 1865 C CA . PHE A 1 231 ? 9.605 12.897 -32.100 1.00 97.50 231 PHE A CA 1
ATOM 1866 C C . PHE A 1 231 ? 8.787 11.880 -31.293 1.00 97.50 231 PHE A C 1
ATOM 1868 O O . PHE A 1 231 ? 7.966 12.276 -30.462 1.00 97.50 231 PHE A O 1
ATOM 1875 N N . ASN A 1 232 ? 9.026 10.583 -31.500 1.00 96.94 232 ASN A N 1
ATOM 1876 C CA . ASN A 1 232 ? 8.366 9.515 -30.754 1.00 96.94 232 ASN A CA 1
ATOM 1877 C C . ASN A 1 232 ? 8.747 9.546 -29.268 1.00 96.94 232 ASN A C 1
ATOM 1879 O O . ASN A 1 232 ? 7.860 9.496 -28.416 1.00 96.94 232 ASN A O 1
ATOM 1883 N N . GLU A 1 233 ? 10.031 9.714 -28.951 1.00 95.81 233 GLU A N 1
ATOM 1884 C CA . GLU A 1 233 ? 10.529 9.864 -27.578 1.00 95.81 233 GLU A CA 1
ATOM 1885 C C . GLU A 1 233 ? 9.929 11.098 -26.897 1.00 95.81 233 GLU A C 1
ATOM 1887 O O . GLU A 1 233 ? 9.390 11.010 -25.793 1.00 95.81 233 GLU A O 1
ATOM 1892 N N . LYS A 1 234 ? 9.915 12.248 -27.586 1.00 97.62 234 LYS A N 1
ATOM 1893 C CA . LYS A 1 234 ? 9.269 13.472 -27.090 1.00 97.62 234 LYS A CA 1
ATOM 1894 C C . LYS A 1 234 ? 7.784 13.252 -26.806 1.00 97.62 234 LYS A C 1
ATOM 1896 O O . LYS A 1 234 ? 7.263 13.767 -25.814 1.00 97.62 234 LYS A O 1
ATOM 1901 N N . ARG A 1 235 ? 7.084 12.518 -27.675 1.00 97.12 235 ARG A N 1
ATOM 1902 C CA . ARG A 1 235 ? 5.666 12.194 -27.487 1.00 97.12 235 ARG A CA 1
ATOM 1903 C C . ARG A 1 235 ? 5.468 11.295 -26.269 1.00 97.12 235 ARG A C 1
ATOM 1905 O O . ARG A 1 235 ? 4.639 11.630 -25.429 1.00 97.12 235 ARG A O 1
ATOM 1912 N N . ALA A 1 236 ? 6.262 10.234 -26.137 1.00 95.19 236 ALA A N 1
ATOM 1913 C CA . ALA A 1 236 ? 6.219 9.330 -24.991 1.00 95.19 236 ALA A CA 1
ATOM 1914 C C . ALA A 1 236 ? 6.484 10.072 -23.670 1.00 95.19 236 ALA A C 1
ATOM 1916 O O . ALA A 1 236 ? 5.706 9.939 -22.725 1.00 95.19 236 ALA A O 1
ATOM 1917 N N . LEU A 1 237 ? 7.503 10.937 -23.632 1.00 96.44 237 LEU A N 1
ATOM 1918 C CA . LEU A 1 237 ? 7.811 11.767 -22.467 1.00 96.44 237 LEU A CA 1
ATOM 1919 C C . LEU A 1 237 ? 6.673 12.747 -22.147 1.00 96.44 237 LEU A C 1
ATOM 1921 O O . LEU A 1 237 ? 6.318 12.948 -20.987 1.00 96.44 237 LEU A O 1
ATOM 1925 N N . SER A 1 238 ? 6.053 13.344 -23.168 1.00 96.31 238 SER A N 1
ATOM 1926 C CA . SER A 1 238 ? 4.897 14.227 -22.980 1.00 96.31 238 SER A CA 1
ATOM 1927 C C . SER A 1 238 ? 3.681 13.477 -22.425 1.00 96.31 238 SER A C 1
ATOM 1929 O O . SER A 1 238 ? 2.958 14.016 -21.585 1.00 96.31 238 SER A O 1
ATOM 1931 N N . ASP A 1 239 ? 3.462 12.234 -22.852 1.00 96.44 239 ASP A N 1
ATOM 1932 C CA . ASP A 1 239 ? 2.386 11.380 -22.350 1.00 96.44 239 ASP A CA 1
ATOM 1933 C C . ASP A 1 239 ? 2.641 10.969 -20.892 1.00 96.44 239 ASP A C 1
ATOM 1935 O O . ASP A 1 239 ? 1.739 11.082 -20.058 1.00 96.44 239 ASP A O 1
ATOM 1939 N N . GLN A 1 240 ? 3.876 10.577 -20.555 1.00 96.25 240 GLN A N 1
ATOM 1940 C CA . GLN A 1 240 ? 4.301 10.321 -19.173 1.00 96.25 240 GLN A CA 1
ATOM 1941 C C . GLN A 1 240 ? 4.119 11.563 -18.292 1.00 96.25 240 GLN A C 1
ATOM 1943 O O . GLN A 1 240 ? 3.535 11.470 -17.214 1.00 96.25 240 GLN A O 1
ATOM 1948 N N . TYR A 1 241 ? 4.511 12.745 -18.777 1.00 95.12 241 TYR A N 1
ATOM 1949 C CA . TYR A 1 241 ? 4.302 14.006 -18.066 1.00 95.12 241 TYR A CA 1
ATOM 1950 C C . TYR A 1 241 ? 2.815 14.294 -17.819 1.00 95.12 241 TYR A C 1
ATOM 1952 O O . TYR A 1 241 ? 2.440 14.693 -16.717 1.00 95.12 241 TYR A O 1
ATOM 1960 N N . ARG A 1 242 ? 1.938 14.068 -18.810 1.00 97.25 242 ARG A N 1
ATOM 1961 C CA . ARG A 1 242 ? 0.486 14.255 -18.628 1.00 97.25 242 ARG A CA 1
ATOM 1962 C C . ARG A 1 242 ? -0.091 13.286 -17.599 1.00 97.25 242 ARG A C 1
ATOM 1964 O O . ARG A 1 242 ? -0.888 13.718 -16.766 1.00 97.25 242 ARG A O 1
ATOM 1971 N N . LYS A 1 243 ? 0.327 12.016 -17.620 1.00 97.31 243 LYS A N 1
ATOM 1972 C CA . LYS A 1 243 ? -0.074 11.014 -16.618 1.00 97.31 243 LYS A CA 1
ATOM 1973 C C . LYS A 1 243 ? 0.372 11.426 -15.217 1.00 97.31 243 LYS A C 1
ATOM 1975 O O . LYS A 1 243 ? -0.462 11.499 -14.318 1.00 97.31 243 LYS A O 1
ATOM 1980 N N . LEU A 1 244 ? 1.646 11.783 -15.056 1.00 96.44 244 LEU A N 1
ATOM 1981 C CA . LEU A 1 244 ? 2.199 12.219 -13.775 1.00 96.44 244 LEU A CA 1
ATOM 1982 C C . LEU A 1 244 ? 1.498 13.477 -13.255 1.00 96.44 244 LEU A C 1
ATOM 1984 O O . LEU A 1 244 ? 1.109 13.535 -12.094 1.00 96.44 244 LEU A O 1
ATOM 1988 N N . LYS A 1 245 ? 1.262 14.467 -14.122 1.00 97.88 245 LYS A N 1
ATOM 1989 C CA . LYS A 1 245 ? 0.530 15.685 -13.759 1.00 97.88 245 LYS A CA 1
ATOM 1990 C C . LYS A 1 245 ? -0.901 15.382 -13.316 1.00 97.88 245 LYS A C 1
ATOM 1992 O O . LYS A 1 245 ? -1.376 15.981 -12.356 1.00 97.88 245 LYS A O 1
ATOM 1997 N N . SER A 1 246 ? -1.585 14.455 -13.989 1.00 96.56 246 SER A N 1
ATOM 1998 C CA . SER A 1 246 ? -2.918 14.010 -13.577 1.00 96.56 246 SER A CA 1
ATOM 1999 C C . SER A 1 246 ? -2.882 13.328 -12.210 1.00 96.56 246 SER A C 1
ATOM 2001 O O . SER A 1 246 ? -3.696 13.671 -11.359 1.00 96.56 246 SER A O 1
ATOM 2003 N N . HIS A 1 247 ? -1.920 12.434 -11.975 1.00 97.75 247 HIS A N 1
ATOM 2004 C CA . HIS A 1 247 ? -1.761 11.755 -10.691 1.00 97.75 247 HIS A CA 1
ATOM 2005 C C . HIS A 1 247 ? -1.447 12.740 -9.556 1.00 97.75 247 HIS A C 1
ATOM 2007 O O . HIS A 1 247 ? -2.136 12.745 -8.543 1.00 97.75 247 HIS A O 1
ATOM 2013 N N . MET A 1 248 ? -0.502 13.662 -9.767 1.00 95.31 248 MET A N 1
ATOM 2014 C CA . MET A 1 248 ? -0.167 14.713 -8.802 1.00 95.31 248 MET A CA 1
ATOM 2015 C C . MET A 1 248 ? -1.378 15.598 -8.472 1.00 95.31 248 MET A C 1
ATOM 2017 O O . MET A 1 248 ? -1.570 15.976 -7.319 1.00 95.31 248 MET A O 1
ATOM 2021 N N . ASN A 1 249 ? -2.206 15.931 -9.466 1.00 96.12 249 ASN A N 1
ATOM 2022 C CA . ASN A 1 249 ? -3.419 16.714 -9.235 1.00 96.12 249 ASN A CA 1
ATOM 2023 C C . ASN A 1 249 ? -4.480 15.927 -8.453 1.00 96.12 249 ASN A C 1
ATOM 2025 O O . ASN A 1 249 ? -5.107 16.507 -7.574 1.00 96.12 249 ASN A O 1
ATOM 2029 N N . LYS A 1 250 ? -4.662 14.631 -8.741 1.00 97.81 250 LYS A N 1
ATOM 2030 C CA . LYS A 1 250 ? -5.574 13.760 -7.982 1.00 97.81 250 LYS A CA 1
ATOM 2031 C C . LYS A 1 250 ? -5.141 13.639 -6.526 1.00 97.81 250 LYS A C 1
ATOM 2033 O O . LYS A 1 250 ? -5.933 13.944 -5.648 1.00 97.81 250 LYS A O 1
ATOM 2038 N N . PHE A 1 251 ? -3.864 13.339 -6.290 1.00 96.12 251 PHE A N 1
ATOM 2039 C CA . PHE A 1 251 ? -3.306 13.271 -4.942 1.00 96.12 251 PHE A CA 1
ATOM 2040 C C . PHE A 1 251 ? -3.509 14.586 -4.177 1.00 96.12 251 PHE A C 1
ATOM 2042 O O . PHE A 1 251 ? -3.965 14.588 -3.040 1.00 96.12 251 PHE A O 1
ATOM 2049 N N . ARG A 1 252 ? -3.236 15.738 -4.808 1.00 97.56 252 ARG A N 1
ATOM 2050 C CA . ARG A 1 252 ? -3.487 17.048 -4.181 1.00 97.56 252 ARG A CA 1
ATOM 2051 C C . ARG A 1 252 ? -4.959 17.267 -3.835 1.00 97.56 252 ARG A C 1
ATOM 2053 O O . ARG A 1 252 ? -5.230 17.862 -2.797 1.00 97.56 252 ARG A O 1
ATOM 2060 N N . GLN A 1 253 ? -5.880 16.815 -4.685 1.00 97.31 253 GLN A N 1
ATOM 2061 C CA . GLN A 1 253 ? -7.314 16.917 -4.424 1.00 97.31 253 GLN A CA 1
ATOM 2062 C C . GLN A 1 253 ? -7.729 16.023 -3.251 1.00 97.31 253 GLN A C 1
ATOM 2064 O O . GLN A 1 253 ? -8.386 16.503 -2.338 1.00 97.31 253 GLN A O 1
ATOM 2069 N N . GLU A 1 254 ? -7.275 14.770 -3.225 1.00 97.19 254 GLU A N 1
ATOM 2070 C CA . GLU A 1 254 ? -7.546 13.827 -2.133 1.00 97.19 254 GLU A CA 1
ATOM 2071 C C . GLU A 1 254 ? -7.045 14.364 -0.786 1.00 97.19 254 GLU A C 1
ATOM 2073 O O . GLU A 1 254 ? -7.773 14.347 0.204 1.00 97.19 254 GLU A O 1
ATOM 2078 N N . GLN A 1 255 ? -5.828 14.918 -0.752 1.00 94.81 255 GLN A N 1
ATOM 2079 C CA . GLN A 1 255 ? -5.278 15.542 0.456 1.00 94.81 255 GLN A CA 1
ATOM 2080 C C . GLN A 1 255 ? -6.071 16.782 0.883 1.00 94.81 255 GLN A C 1
ATOM 2082 O O . GLN A 1 255 ? -6.287 17.006 2.074 1.00 94.81 255 GLN A O 1
ATOM 2087 N N . TYR A 1 256 ? -6.522 17.592 -0.077 1.00 97.31 256 TYR A N 1
ATOM 2088 C CA . TYR A 1 256 ? -7.365 18.750 0.204 1.00 97.31 256 TYR A CA 1
ATOM 2089 C C . TYR A 1 256 ? -8.719 18.334 0.797 1.00 97.31 256 TYR A C 1
ATOM 2091 O O . TYR A 1 256 ? -9.146 18.902 1.803 1.00 97.31 256 TYR A O 1
ATOM 2099 N N . ASP A 1 257 ? -9.357 17.312 0.228 1.00 97.12 257 ASP A N 1
ATOM 2100 C CA . ASP A 1 257 ? -10.640 16.789 0.697 1.00 97.12 257 ASP A CA 1
ATOM 2101 C C . ASP A 1 257 ? -10.505 16.165 2.099 1.00 97.12 257 ASP A C 1
ATOM 2103 O O . ASP A 1 257 ? -11.314 16.452 2.984 1.00 97.12 257 ASP A O 1
ATOM 2107 N N . ALA A 1 258 ? -9.438 15.398 2.352 1.00 96.44 258 ALA A N 1
ATOM 2108 C CA . ALA A 1 258 ? -9.137 14.844 3.673 1.00 96.44 258 ALA A CA 1
ATOM 2109 C C . ALA A 1 258 ? -8.938 15.944 4.731 1.00 96.44 258 ALA A C 1
ATOM 2111 O O . ALA A 1 258 ? -9.499 15.869 5.827 1.00 96.44 258 ALA A O 1
ATOM 2112 N N . LEU A 1 259 ? -8.201 17.007 4.390 1.00 96.50 259 LEU A N 1
ATOM 2113 C CA . LEU A 1 259 ? -8.004 18.155 5.275 1.00 96.50 259 LEU A CA 1
ATOM 2114 C C . LEU A 1 259 ? -9.328 18.875 5.569 1.00 96.50 259 LEU A C 1
ATOM 2116 O O . LEU A 1 259 ? -9.566 19.280 6.706 1.00 96.50 259 LEU A O 1
ATOM 2120 N N . GLN A 1 260 ? -10.206 19.022 4.571 1.00 96.94 260 GLN A N 1
ATOM 2121 C CA . GLN A 1 260 ? -11.530 19.605 4.787 1.00 96.94 260 GLN A CA 1
ATOM 2122 C C . GLN A 1 260 ? -12.375 18.770 5.751 1.00 96.94 260 GLN A C 1
ATOM 2124 O O . GLN A 1 260 ? -13.044 19.337 6.615 1.00 96.94 260 GLN A O 1
ATOM 2129 N N . VAL A 1 261 ? -12.362 17.441 5.613 1.00 96.38 261 VAL A N 1
ATOM 2130 C CA . VAL A 1 261 ? -13.080 16.544 6.530 1.00 96.38 261 VAL A CA 1
ATOM 2131 C C . VAL A 1 261 ? -12.527 16.686 7.943 1.00 96.38 261 VAL A C 1
ATOM 2133 O O . VAL A 1 261 ? -13.303 16.916 8.868 1.00 96.38 261 VAL A O 1
ATOM 2136 N N . LEU A 1 262 ? -11.203 16.642 8.110 1.00 95.94 262 LEU A N 1
ATOM 2137 C CA . LEU A 1 262 ? -10.565 16.820 9.413 1.00 95.94 262 LEU A CA 1
ATOM 2138 C C . LEU A 1 262 ? -10.934 18.165 10.047 1.00 95.94 262 LEU A C 1
ATOM 2140 O O . LEU A 1 262 ? -11.279 18.217 11.224 1.00 95.94 262 LEU A O 1
ATOM 2144 N N . ASN A 1 263 ? -10.907 19.246 9.266 1.00 95.75 263 ASN A N 1
ATOM 2145 C CA . ASN A 1 263 ? -11.265 20.575 9.747 1.00 95.75 263 ASN A CA 1
ATOM 2146 C C . ASN A 1 263 ? -12.728 20.635 10.218 1.00 95.75 263 ASN A C 1
ATOM 2148 O O . ASN A 1 263 ? -12.997 21.150 11.299 1.00 95.75 263 ASN A O 1
ATOM 2152 N N . LYS A 1 264 ? -13.660 20.036 9.463 1.00 96.12 264 LYS A N 1
ATOM 2153 C CA . LYS A 1 264 ? -15.075 19.936 9.858 1.00 96.12 264 LYS A CA 1
ATOM 2154 C C . LYS A 1 264 ? -15.258 19.131 11.142 1.00 96.12 264 LYS A C 1
ATOM 2156 O O . LYS A 1 264 ? -16.001 19.556 12.022 1.00 96.12 264 LYS A O 1
ATOM 2161 N N . VAL A 1 265 ? -14.580 17.989 11.259 1.00 95.56 265 VAL A N 1
ATOM 2162 C CA . VAL A 1 265 ? -14.639 17.143 12.460 1.00 95.56 265 VAL A CA 1
ATOM 2163 C C . VAL A 1 265 ? -14.101 17.909 13.667 1.00 95.56 265 VAL A C 1
ATOM 2165 O O . VAL A 1 265 ? -14.786 17.988 14.685 1.00 95.56 265 VAL A O 1
ATOM 2168 N N . ALA A 1 266 ? -12.934 18.542 13.536 1.00 93.19 266 ALA A N 1
ATOM 2169 C CA . ALA A 1 266 ? -12.341 19.356 14.591 1.00 93.19 266 ALA A CA 1
ATOM 2170 C C . ALA A 1 266 ? -13.259 20.517 15.008 1.00 93.19 266 ALA A C 1
ATOM 2172 O O . ALA A 1 266 ? -13.464 20.723 16.200 1.00 93.19 266 ALA A O 1
ATOM 2173 N N . ALA A 1 267 ? -13.870 21.222 14.051 1.00 94.88 267 ALA A N 1
ATOM 2174 C CA . ALA A 1 267 ? -14.828 22.289 14.336 1.00 94.88 267 ALA A CA 1
ATOM 2175 C C . ALA A 1 267 ? -16.053 21.772 15.108 1.00 94.88 267 ALA A C 1
ATOM 2177 O O . ALA A 1 267 ? -16.409 22.341 16.134 1.00 94.88 267 ALA A O 1
ATOM 2178 N N . SER A 1 268 ? -16.641 20.650 14.678 1.00 93.81 268 SER A N 1
ATOM 2179 C CA . SER A 1 268 ? -17.783 20.044 15.378 1.00 93.81 268 SER A CA 1
ATOM 2180 C C . SER A 1 268 ? -17.432 19.554 16.788 1.00 93.81 268 SER A C 1
ATOM 2182 O O . SER A 1 268 ? -18.275 19.560 17.681 1.00 93.81 268 SER A O 1
ATOM 2184 N N . PHE A 1 269 ? -16.186 19.126 17.008 1.00 93.31 269 PHE A N 1
ATOM 2185 C CA . PHE A 1 269 ? -15.707 18.715 18.323 1.00 93.31 269 PHE A CA 1
ATOM 2186 C C . PHE A 1 269 ? -15.500 19.918 19.245 1.00 93.31 269 PHE A C 1
ATOM 2188 O O . PHE A 1 269 ? -15.908 19.867 20.401 1.00 93.31 269 PHE A O 1
ATOM 2195 N N . LEU A 1 270 ? -14.927 21.007 18.725 1.00 92.94 270 LEU A N 1
ATOM 2196 C CA . LEU A 1 270 ? -14.804 22.264 19.460 1.00 92.94 270 LEU A CA 1
ATOM 2197 C C . LEU A 1 270 ? -16.177 22.808 19.860 1.00 92.94 270 LEU A C 1
ATOM 2199 O O . LEU A 1 270 ? -16.353 23.155 21.017 1.00 92.94 270 LEU A O 1
ATOM 2203 N N . GLU A 1 271 ? -17.158 22.796 18.956 1.00 93.12 271 GLU A N 1
ATOM 2204 C CA . GLU A 1 271 ? -18.532 23.231 19.253 1.00 93.12 271 GLU A CA 1
ATOM 2205 C C . GLU A 1 271 ? -19.186 22.381 20.358 1.00 93.12 271 GLU A C 1
ATOM 2207 O O . GLU A 1 271 ? -19.864 22.904 21.239 1.00 93.12 271 GLU A O 1
ATOM 2212 N N . ARG A 1 272 ? -18.936 21.063 20.374 1.00 92.69 272 ARG A N 1
ATOM 2213 C CA . ARG A 1 272 ? -19.406 20.184 21.460 1.00 92.69 272 ARG A CA 1
ATOM 2214 C C . ARG A 1 272 ? -18.736 20.484 22.795 1.00 92.69 272 ARG A C 1
ATOM 2216 O O . ARG A 1 272 ? -19.418 20.454 23.813 1.00 92.69 272 ARG A O 1
ATOM 2223 N N . LEU A 1 273 ? -17.424 20.721 22.796 1.00 89.06 273 LEU A N 1
ATOM 2224 C CA . LEU A 1 273 ? -16.693 21.075 24.012 1.00 89.06 273 LEU A CA 1
ATOM 2225 C C . LEU A 1 273 ? -17.151 22.425 24.556 1.00 89.06 273 LEU A C 1
ATOM 2227 O O . LEU A 1 273 ? -17.366 22.537 25.756 1.00 89.06 273 LEU A O 1
ATOM 2231 N N . ASP A 1 274 ? -17.351 23.412 23.686 1.00 88.69 274 ASP A N 1
ATOM 2232 C CA . ASP A 1 274 ? -17.859 24.730 24.069 1.00 88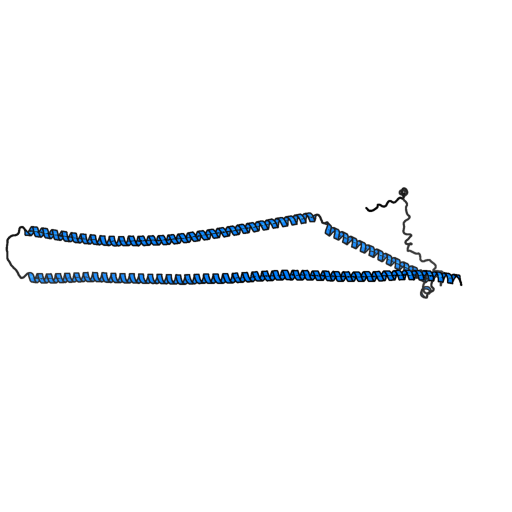.69 274 ASP A CA 1
ATOM 2233 C C . ASP A 1 274 ? -19.250 24.603 24.707 1.00 88.69 274 ASP A C 1
ATOM 2235 O O . ASP A 1 274 ? -19.479 25.096 25.805 1.00 88.69 274 ASP A O 1
ATOM 2239 N N . GLY A 1 275 ? -20.137 23.789 24.118 1.00 87.38 275 GLY A N 1
ATOM 2240 C CA . GLY A 1 275 ? -21.436 23.478 24.718 1.00 87.38 275 GLY A CA 1
ATOM 2241 C C . GLY A 1 275 ? -21.353 22.721 26.053 1.00 87.38 275 GLY A C 1
ATOM 2242 O O . GLY A 1 275 ? -22.203 22.911 26.920 1.00 87.38 275 GLY A O 1
ATOM 2243 N N . GLN A 1 276 ? -20.347 21.865 26.262 1.00 83.25 276 GLN A N 1
ATOM 2244 C CA . GLN A 1 276 ? -20.113 21.233 27.568 1.00 83.25 276 GLN A CA 1
ATOM 2245 C C . GLN A 1 276 ? -19.613 22.241 28.600 1.00 83.25 276 GLN A C 1
ATOM 2247 O O . GLN A 1 276 ? -20.083 22.207 29.730 1.00 83.25 276 GLN A O 1
ATOM 2252 N N . VAL A 1 277 ? -18.726 23.157 28.211 1.00 79.81 277 VAL A N 1
ATOM 2253 C CA . VAL A 1 277 ? -18.249 24.230 29.087 1.00 79.81 277 VAL A CA 1
ATOM 2254 C C . VAL A 1 277 ? -19.392 25.176 29.450 1.00 79.81 277 VAL A C 1
ATOM 2256 O O . VAL A 1 277 ? -19.554 25.466 30.627 1.00 79.81 277 VAL A O 1
ATOM 2259 N N . GLU A 1 278 ? -20.243 25.584 28.504 1.00 76.81 278 GLU A N 1
ATOM 2260 C CA . GLU A 1 278 ? -21.433 26.399 28.800 1.00 76.81 278 GLU A CA 1
ATOM 2261 C C . GLU A 1 278 ? -22.418 25.676 29.736 1.00 76.81 278 GLU A C 1
ATOM 2263 O O . GLU A 1 278 ? -22.998 26.288 30.637 1.00 76.81 278 GLU A O 1
ATOM 2268 N N . ASN A 1 279 ? -22.601 24.363 29.565 1.00 71.25 279 ASN A N 1
ATOM 2269 C CA . ASN A 1 279 ? -23.423 23.558 30.471 1.00 71.25 279 ASN A CA 1
ATOM 2270 C C . ASN A 1 279 ? -22.788 23.430 31.863 1.00 71.25 279 ASN A C 1
ATOM 2272 O O . ASN A 1 279 ? -23.490 23.582 32.858 1.00 71.25 279 ASN A O 1
ATOM 2276 N N . GLU A 1 280 ? -21.475 23.216 31.954 1.00 63.69 280 GLU A N 1
ATOM 2277 C CA . GLU A 1 280 ? -20.737 23.181 33.221 1.00 63.69 280 GLU A CA 1
ATOM 2278 C C . GLU A 1 280 ? -20.690 24.558 33.906 1.00 63.69 280 GLU A C 1
ATOM 2280 O O . GLU A 1 280 ? -20.717 24.643 35.133 1.00 63.69 280 GLU A O 1
ATOM 2285 N N . GLU A 1 281 ? -20.645 25.657 33.151 1.00 61.00 281 GLU A N 1
ATOM 2286 C CA . GLU A 1 281 ? -20.744 27.021 33.680 1.00 61.00 281 GLU A CA 1
ATOM 2287 C C . GLU A 1 281 ? -22.155 27.329 34.197 1.00 61.00 281 GLU A C 1
ATOM 2289 O O . GLU A 1 281 ? -22.291 27.933 35.263 1.00 61.00 281 GLU A O 1
ATOM 2294 N N . ASN A 1 282 ? -23.202 26.838 33.528 1.00 58.69 282 ASN A N 1
ATOM 2295 C CA . ASN A 1 282 ? -24.574 26.911 34.036 1.00 58.69 282 ASN A CA 1
ATOM 2296 C C . ASN A 1 282 ? -24.804 25.985 35.249 1.00 58.69 282 ASN A C 1
ATOM 2298 O O . ASN A 1 282 ? -25.512 26.367 36.183 1.00 58.69 282 ASN A O 1
ATOM 2302 N N . GLU A 1 283 ? -24.169 24.809 35.304 1.00 53.94 283 GLU A N 1
ATOM 2303 C CA . GLU A 1 283 ? -24.199 23.916 36.474 1.00 53.94 283 GLU A CA 1
ATOM 2304 C C . GLU A 1 283 ? -23.354 24.436 37.650 1.00 53.94 283 GLU A C 1
ATOM 2306 O O . GLU A 1 283 ? -23.686 24.157 38.805 1.00 53.94 283 GLU A O 1
ATOM 2311 N N . LYS A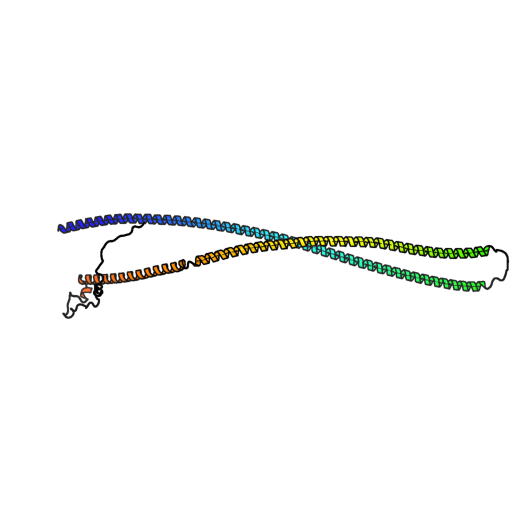 1 284 ? -22.334 25.275 37.419 1.00 48.34 284 LYS A N 1
ATOM 2312 C CA . LYS A 1 284 ? -21.593 25.998 38.478 1.00 48.34 284 LYS A CA 1
ATOM 2313 C C . LYS A 1 284 ? -22.430 27.041 39.227 1.00 48.34 284 LYS A C 1
ATOM 2315 O O . LYS A 1 284 ? -21.994 27.514 40.273 1.00 48.34 284 LYS A O 1
ATOM 2320 N N . GLY A 1 285 ? -23.658 27.331 38.786 1.00 50.41 285 GLY A N 1
ATOM 2321 C CA . GLY A 1 285 ? -24.676 27.969 39.630 1.00 50.41 285 GLY A CA 1
ATOM 2322 C C . GLY A 1 285 ? -25.100 27.116 40.839 1.00 50.41 285 GLY A C 1
ATOM 2323 O O . GLY A 1 285 ? -25.763 27.620 41.743 1.00 50.41 285 GLY A O 1
ATOM 2324 N N . SER A 1 286 ? -24.697 25.841 40.891 1.00 48.44 286 SER A N 1
ATOM 2325 C CA . SER A 1 286 ? -24.955 24.916 41.992 1.00 48.44 286 SER A CA 1
ATOM 2326 C C . SER A 1 286 ? -23.685 24.616 42.808 1.00 48.44 286 SER A C 1
ATOM 2328 O O . SER A 1 286 ? -23.141 23.520 42.808 1.00 48.44 286 SER A O 1
ATOM 2330 N N . GLU A 1 287 ? -23.253 25.556 43.654 1.00 55.44 287 GLU A N 1
ATOM 2331 C CA . GLU A 1 287 ? -22.458 25.220 44.859 1.00 55.44 287 GLU A CA 1
ATOM 2332 C C . GLU A 1 287 ? -23.305 24.470 45.922 1.00 55.44 287 GLU A C 1
ATOM 2334 O O . GLU A 1 287 ? -22.917 24.281 47.080 1.00 55.44 287 GLU A O 1
ATOM 2339 N N . GLU A 1 288 ? -24.511 24.035 45.562 1.00 60.62 288 GLU A N 1
ATOM 2340 C CA . GLU A 1 288 ? -25.473 23.404 46.454 1.00 60.62 288 GLU A CA 1
ATOM 2341 C C . GLU A 1 288 ? -25.209 21.927 46.787 1.00 60.62 288 GLU A C 1
ATOM 2343 O O . GLU A 1 288 ? -25.425 21.587 47.948 1.00 60.62 288 GLU A O 1
ATOM 2348 N N . PRO A 1 289 ? -24.717 21.024 45.912 1.00 64.88 289 PRO A N 1
ATOM 2349 C CA . PRO A 1 289 ? -24.685 19.602 46.254 1.00 64.88 289 PRO A CA 1
ATOM 2350 C C . PRO A 1 289 ? -23.636 19.288 47.331 1.00 64.88 289 PRO A C 1
ATOM 2352 O O . PRO A 1 289 ? -23.935 18.585 48.300 1.00 64.88 289 PRO A O 1
ATOM 2355 N N . LEU A 1 290 ? -22.434 19.872 47.238 1.00 73.19 290 LEU A N 1
ATOM 2356 C CA . LEU A 1 290 ? -21.389 19.679 48.248 1.00 73.19 290 LEU A CA 1
ATOM 2357 C C . LEU A 1 290 ? -21.677 20.482 49.528 1.00 73.19 290 LEU A C 1
ATOM 2359 O O . LEU A 1 290 ? -21.499 19.964 50.632 1.00 73.19 290 LEU A O 1
ATOM 2363 N N . SER A 1 291 ? -22.186 21.716 49.420 1.00 76.19 291 SER A N 1
ATOM 2364 C CA . SER A 1 291 ? -22.544 22.511 50.606 1.00 76.19 291 SER A CA 1
ATOM 2365 C C . SER A 1 291 ? -23.768 21.953 51.348 1.00 76.19 291 SER A C 1
ATOM 2367 O O . SER A 1 291 ? -23.840 22.048 52.577 1.00 76.19 291 SER A O 1
ATOM 2369 N N . ALA A 1 292 ? -24.725 21.340 50.644 1.00 76.00 292 ALA A N 1
ATOM 2370 C CA . ALA A 1 292 ? -25.859 20.641 51.245 1.00 76.00 292 ALA A CA 1
ATOM 2371 C C . ALA A 1 292 ? -25.424 19.334 51.913 1.00 76.00 292 ALA A C 1
ATOM 2373 O O . ALA A 1 292 ? -25.910 19.022 53.003 1.00 76.00 292 ALA A O 1
ATOM 2374 N N . PHE A 1 293 ? -24.477 18.603 51.313 1.00 83.81 293 PHE A N 1
ATOM 2375 C CA . PHE A 1 293 ? -23.886 17.419 51.931 1.00 83.81 293 PHE A CA 1
ATOM 2376 C C . PHE A 1 293 ? -23.226 17.759 53.272 1.00 83.81 293 PHE A C 1
ATOM 2378 O O . PHE A 1 293 ? -23.574 17.166 54.293 1.00 83.81 293 PHE A O 1
ATOM 2385 N N . TRP A 1 294 ? -22.353 18.772 53.308 1.00 82.44 294 TRP A N 1
ATOM 2386 C CA . TRP A 1 294 ? -21.682 19.178 54.547 1.00 82.44 294 TRP A CA 1
ATOM 2387 C C . TRP A 1 294 ? -22.653 19.698 55.609 1.00 82.44 294 TRP A C 1
ATOM 2389 O O . TRP A 1 294 ? -22.484 19.399 56.791 1.00 82.44 294 TRP A O 1
ATOM 2399 N N . ARG A 1 295 ? -23.717 20.408 55.213 1.00 83.69 295 ARG A N 1
ATOM 2400 C CA . ARG A 1 295 ? -24.778 20.826 56.144 1.00 83.69 295 ARG A CA 1
ATOM 2401 C C . ARG A 1 295 ? -25.520 19.634 56.750 1.00 83.69 295 ARG A C 1
ATOM 2403 O O . ARG A 1 295 ? -25.698 19.599 57.965 1.00 83.69 295 ARG A O 1
ATOM 2410 N N . ARG A 1 296 ? -25.906 18.644 55.937 1.00 86.62 296 ARG A N 1
ATOM 2411 C CA . ARG A 1 296 ? -26.567 17.416 56.419 1.00 86.62 296 ARG A CA 1
ATOM 2412 C C . ARG A 1 296 ? -25.655 16.601 57.333 1.00 86.62 296 ARG A C 1
ATOM 2414 O O . ARG A 1 296 ? -26.089 16.165 58.396 1.00 86.62 296 ARG A O 1
ATOM 2421 N N . TYR A 1 297 ? -24.390 16.452 56.951 1.00 88.69 297 TYR A N 1
ATOM 2422 C CA . TYR A 1 297 ? -23.393 15.745 57.746 1.00 88.69 297 TYR A CA 1
ATOM 2423 C C . TYR A 1 297 ? -23.199 16.403 59.119 1.00 88.69 297 TYR A C 1
ATOM 2425 O O . TYR A 1 297 ? -23.353 15.744 60.148 1.00 88.69 297 TYR A O 1
ATOM 2433 N N . ASN A 1 298 ? -22.967 17.717 59.149 1.00 93.62 298 ASN A N 1
ATOM 2434 C CA . ASN A 1 298 ? -22.765 18.454 60.396 1.00 93.62 298 ASN A CA 1
ATOM 2435 C C . ASN A 1 298 ? -24.007 18.427 61.296 1.00 93.62 298 ASN A C 1
ATOM 2437 O O . ASN A 1 298 ? -23.871 18.302 62.511 1.00 93.62 298 ASN A O 1
ATOM 2441 N N . HIS A 1 299 ? -25.211 18.490 60.720 1.00 93.12 299 HIS A N 1
ATOM 2442 C CA . HIS A 1 299 ? -26.452 18.374 61.484 1.00 93.12 299 HIS A CA 1
ATOM 2443 C C . HIS A 1 299 ? -26.576 17.006 62.170 1.00 93.12 299 HIS A C 1
ATOM 2445 O O . HIS A 1 299 ? -26.757 16.950 63.384 1.00 93.12 299 HIS A O 1
ATOM 2451 N N . SER A 1 300 ? -26.362 15.914 61.427 1.00 93.31 300 SER A N 1
ATOM 2452 C CA . SER A 1 300 ? -26.410 14.556 61.989 1.00 93.31 300 SER A CA 1
ATOM 2453 C C . SER A 1 300 ? -25.360 14.324 63.085 1.00 93.31 300 SER A C 1
ATOM 2455 O O . SER A 1 300 ? -25.609 13.631 64.072 1.00 93.31 300 SER A O 1
ATOM 2457 N N . LEU A 1 301 ? -24.182 14.942 62.945 1.00 94.94 301 LEU A N 1
ATOM 2458 C CA . LEU A 1 301 ? -23.115 14.853 63.935 1.00 94.94 301 LEU A CA 1
ATOM 2459 C C . LEU A 1 301 ? -23.490 15.579 65.233 1.00 94.94 301 LEU A C 1
ATOM 2461 O O . LEU A 1 301 ? -23.261 15.044 66.317 1.00 94.94 301 LEU A O 1
ATOM 2465 N N . LEU A 1 302 ? -24.089 16.769 65.129 1.00 94.06 302 LEU A N 1
ATOM 2466 C CA . LEU A 1 302 ? -24.557 17.534 66.287 1.00 94.06 302 LEU A CA 1
ATOM 2467 C C . LEU A 1 302 ? -25.680 16.809 67.032 1.00 94.06 302 LEU A C 1
ATOM 2469 O O . LEU A 1 302 ? -25.639 16.730 68.258 1.00 94.06 302 LEU A O 1
ATOM 2473 N N . GLU A 1 303 ? -26.638 16.224 66.310 1.00 92.62 303 GLU A N 1
ATOM 2474 C CA . GLU A 1 303 ? -27.699 15.415 66.921 1.00 92.62 303 GLU A CA 1
ATOM 2475 C C . GLU A 1 303 ? -27.130 14.208 67.668 1.00 92.62 303 GLU A C 1
ATOM 2477 O O . GLU A 1 303 ? -27.524 13.931 68.801 1.00 92.62 303 GLU A O 1
ATOM 2482 N N . LYS A 1 304 ? -26.143 13.522 67.080 1.00 95.50 304 LYS A N 1
ATOM 2483 C CA . LYS A 1 304 ? -25.461 12.404 67.738 1.00 95.50 304 LYS A CA 1
ATOM 2484 C C . LYS A 1 304 ? -24.791 12.831 69.046 1.00 95.50 304 LYS A C 1
ATOM 2486 O O . LYS A 1 304 ? -24.897 12.109 70.034 1.00 95.50 304 LYS A O 1
ATOM 2491 N N . ILE A 1 305 ? -24.104 13.973 69.061 1.00 94.81 305 ILE A N 1
ATOM 2492 C CA . ILE A 1 305 ? -23.447 14.490 70.271 1.00 94.81 305 ILE A CA 1
ATOM 2493 C C . ILE A 1 305 ? -24.493 14.829 71.341 1.00 94.81 305 ILE A C 1
ATOM 2495 O O . ILE A 1 305 ? -24.364 14.369 72.473 1.00 94.81 305 ILE A O 1
ATOM 2499 N N . ALA A 1 306 ? -25.570 15.529 70.974 1.00 92.88 306 ALA A N 1
ATOM 2500 C CA . ALA A 1 306 ? -26.640 15.888 71.905 1.00 92.88 306 ALA A CA 1
ATOM 2501 C C . ALA A 1 306 ? -27.330 14.655 72.523 1.00 92.88 306 ALA A C 1
ATOM 2503 O O . ALA A 1 306 ? -27.641 14.636 73.716 1.00 92.88 306 ALA A O 1
ATOM 2504 N N . LEU A 1 307 ? -27.543 13.597 71.732 1.00 93.94 307 LEU A N 1
ATOM 2505 C CA . LEU A 1 307 ? -28.107 12.338 72.226 1.00 93.94 307 LEU A CA 1
ATOM 2506 C C . LEU A 1 307 ? -27.168 11.619 73.201 1.00 93.94 307 LEU A C 1
ATOM 2508 O O . LEU A 1 307 ? -27.640 11.056 74.190 1.00 93.94 307 LEU A O 1
ATOM 2512 N N . LEU A 1 308 ? -25.857 11.644 72.949 1.00 94.31 308 LEU A N 1
ATOM 2513 C CA . LEU A 1 308 ? -24.868 11.056 73.855 1.00 94.31 308 LEU A CA 1
ATOM 2514 C C . LEU A 1 308 ? -24.821 11.798 75.194 1.00 94.31 308 LEU A C 1
ATOM 2516 O O . LEU A 1 308 ? -24.894 11.153 76.236 1.00 94.31 308 LEU A O 1
ATOM 2520 N N . GLU A 1 309 ? -24.800 13.131 75.177 1.00 94.75 309 GLU A N 1
ATOM 2521 C CA . GLU A 1 309 ? -24.842 13.934 76.405 1.00 94.75 309 GLU A CA 1
ATOM 2522 C C . GLU A 1 309 ? -26.124 13.678 77.206 1.00 94.75 309 GLU A C 1
ATOM 2524 O O . GLU A 1 309 ? -26.084 13.532 78.430 1.00 94.75 309 GLU A O 1
ATOM 2529 N N . ARG A 1 310 ? -27.277 13.559 76.529 1.00 93.81 310 ARG A N 1
ATOM 2530 C CA . ARG A 1 310 ? -28.541 13.263 77.214 1.00 93.81 310 ARG A CA 1
ATOM 2531 C C . ARG A 1 310 ? -28.562 11.860 77.816 1.00 93.81 310 ARG A C 1
ATOM 2533 O O . ARG A 1 310 ? -29.096 11.700 78.913 1.00 93.81 310 ARG A O 1
ATOM 2540 N N . ARG A 1 311 ? -28.000 10.862 77.127 1.00 95.00 311 ARG A N 1
ATOM 2541 C CA . ARG A 1 311 ? -27.833 9.506 77.670 1.00 95.00 311 ARG A CA 1
ATOM 2542 C C . ARG A 1 311 ? -26.980 9.541 78.934 1.00 95.00 311 ARG A C 1
ATOM 2544 O O . ARG A 1 311 ? -27.400 8.999 79.948 1.00 95.00 311 ARG A O 1
ATOM 2551 N N . ASP A 1 312 ? -25.830 10.204 78.882 1.00 94.38 312 ASP A N 1
ATOM 2552 C CA . ASP A 1 312 ? -24.901 10.253 80.011 1.00 94.38 312 ASP A CA 1
ATOM 2553 C C . ASP A 1 312 ? -25.538 10.942 81.229 1.00 94.38 312 ASP A C 1
ATOM 2555 O O . ASP A 1 312 ? -25.433 10.439 82.348 1.00 94.38 312 ASP A O 1
ATOM 2559 N N . ALA A 1 313 ? -26.303 12.017 81.010 1.00 93.94 313 ALA A N 1
ATOM 2560 C CA . ALA A 1 313 ? -27.082 12.666 82.065 1.00 93.94 313 ALA A CA 1
ATOM 2561 C C . ALA A 1 313 ? -28.146 11.733 82.680 1.00 93.94 313 ALA A C 1
ATOM 2563 O O . ALA A 1 313 ? -28.305 11.691 83.900 1.00 93.94 313 ALA A O 1
ATOM 2564 N N . LEU A 1 314 ? -28.863 10.961 81.855 1.00 93.94 314 LEU A N 1
ATOM 2565 C CA . LEU A 1 314 ? -29.846 9.983 82.336 1.00 93.94 314 LEU A CA 1
ATOM 2566 C C . LEU A 1 314 ? -29.187 8.833 83.108 1.00 93.94 314 LEU A C 1
ATOM 2568 O O . LEU A 1 314 ? -29.751 8.355 84.091 1.00 93.94 314 LEU A O 1
ATOM 2572 N N . ASP A 1 315 ? -27.994 8.403 82.704 1.00 94.50 315 ASP A N 1
ATOM 2573 C CA . ASP A 1 315 ? -27.233 7.383 83.423 1.00 94.50 315 ASP A CA 1
ATOM 2574 C C . ASP A 1 315 ? -26.766 7.889 84.793 1.00 94.50 315 ASP A C 1
ATOM 2576 O O . ASP A 1 315 ? -26.798 7.140 85.773 1.00 94.50 315 ASP A O 1
ATOM 2580 N N . GLU A 1 316 ? -26.366 9.157 84.898 1.00 94.56 316 GLU A N 1
ATOM 2581 C CA . GLU A 1 316 ? -26.045 9.786 86.182 1.00 94.56 316 GLU A CA 1
ATOM 2582 C C . GLU A 1 316 ? -27.275 9.920 87.086 1.00 94.56 316 GLU A C 1
ATOM 2584 O O . GLU A 1 316 ? -27.196 9.577 88.269 1.00 94.56 316 GLU A O 1
ATOM 2589 N N . GLU A 1 317 ? -28.418 10.349 86.543 1.00 93.50 317 GLU A N 1
ATOM 2590 C CA . GLU A 1 317 ? -29.689 10.401 87.275 1.00 93.50 317 GLU A CA 1
ATOM 2591 C C . GLU A 1 317 ? -30.106 9.006 87.760 1.00 93.50 317 GLU A C 1
ATOM 2593 O O . GLU A 1 317 ? -30.434 8.837 88.935 1.00 93.50 317 GLU A O 1
ATOM 2598 N N . ASN A 1 318 ? -30.022 7.984 86.905 1.00 93.69 318 ASN A N 1
ATOM 2599 C CA . ASN A 1 318 ? -30.326 6.602 87.277 1.00 93.69 318 ASN A CA 1
ATOM 2600 C C . ASN A 1 318 ? -29.395 6.084 88.375 1.00 93.69 318 ASN A C 1
ATOM 2602 O O . ASN A 1 318 ? -29.869 5.476 89.334 1.00 93.69 318 ASN A O 1
ATOM 2606 N N . ARG A 1 319 ? -28.086 6.354 88.290 1.00 92.69 319 ARG A N 1
ATOM 2607 C CA . ARG A 1 319 ? -27.143 6.005 89.366 1.00 92.69 319 ARG A CA 1
ATOM 2608 C C . ARG A 1 319 ? -27.482 6.731 90.665 1.00 92.69 319 ARG A C 1
ATOM 2610 O O . ARG A 1 319 ? -27.430 6.124 91.732 1.00 92.69 319 ARG A O 1
ATOM 2617 N N . ALA A 1 320 ? -27.850 8.008 90.592 1.00 91.50 320 ALA A N 1
ATOM 2618 C CA . ALA A 1 320 ? -28.251 8.779 91.764 1.00 91.50 320 ALA A CA 1
ATOM 2619 C C . ALA A 1 320 ? -29.546 8.236 92.391 1.00 91.50 320 ALA A C 1
ATOM 2621 O O . ALA A 1 320 ? -29.627 8.129 93.614 1.00 91.50 320 ALA A O 1
ATOM 2622 N N . LEU A 1 321 ? -30.532 7.848 91.577 1.00 92.25 321 LEU A N 1
ATOM 2623 C CA . LEU A 1 321 ? -31.774 7.214 92.030 1.00 92.25 321 LEU A CA 1
ATOM 2624 C C . LEU A 1 321 ? -31.523 5.835 92.646 1.00 92.25 321 LEU A C 1
ATOM 2626 O O . LEU A 1 321 ? -32.096 5.516 93.683 1.00 92.25 321 LEU A O 1
ATOM 2630 N N . GLN A 1 322 ? -30.639 5.027 92.059 1.00 90.62 322 GLN A N 1
ATOM 2631 C CA . GLN A 1 322 ? -30.224 3.753 92.649 1.00 90.62 322 GLN A CA 1
ATOM 2632 C C . GLN A 1 322 ? -29.538 3.964 94.002 1.00 90.62 322 GLN A C 1
ATOM 2634 O O . GLN A 1 322 ? -29.840 3.249 94.952 1.00 90.62 322 GLN A O 1
ATOM 2639 N N . ALA A 1 323 ? -28.670 4.973 94.121 1.00 87.62 323 ALA A N 1
ATOM 2640 C CA . ALA A 1 323 ? -27.998 5.296 95.376 1.00 87.62 323 ALA A CA 1
ATOM 2641 C C . ALA A 1 323 ? -28.971 5.794 96.459 1.00 87.62 323 ALA A C 1
ATOM 2643 O O . ALA A 1 323 ? -28.862 5.378 97.612 1.00 87.62 323 ALA A O 1
ATOM 2644 N N . THR A 1 324 ? -29.942 6.648 96.113 1.00 86.75 324 THR A N 1
ATOM 2645 C CA . THR A 1 324 ? -30.966 7.080 97.078 1.00 86.75 324 THR A CA 1
ATOM 2646 C C . THR A 1 324 ? -31.869 5.922 97.481 1.00 86.75 324 THR A C 1
ATOM 2648 O O . THR A 1 324 ? -32.149 5.764 98.665 1.00 86.75 324 THR A O 1
ATOM 2651 N N . LEU A 1 325 ? -32.286 5.072 96.540 1.00 87.06 325 LEU A N 1
ATOM 2652 C CA . LEU A 1 325 ? -33.110 3.900 96.832 1.00 87.06 325 LEU A CA 1
ATOM 2653 C C . LEU A 1 325 ? -32.362 2.886 97.708 1.00 87.06 325 LEU A C 1
ATOM 2655 O O . LEU A 1 325 ? -32.950 2.366 98.655 1.00 87.06 325 LEU A O 1
ATOM 2659 N N . GLN A 1 326 ? -31.062 2.683 97.471 1.00 83.19 326 GLN A N 1
ATOM 2660 C CA . GLN A 1 326 ? -30.199 1.898 98.354 1.00 83.19 326 GLN A CA 1
ATOM 2661 C C . GLN A 1 326 ? -30.159 2.500 99.763 1.00 83.19 326 GLN A C 1
ATOM 2663 O O . GLN A 1 326 ? -30.398 1.790 100.733 1.00 83.19 326 GLN A O 1
ATOM 2668 N N . GLN A 1 327 ? -29.969 3.817 99.886 1.00 80.19 327 GLN A N 1
ATOM 2669 C CA . GLN A 1 327 ? -30.001 4.504 101.179 1.00 80.19 327 GLN A CA 1
ATOM 2670 C C . GLN A 1 327 ? -31.357 4.345 101.899 1.00 80.19 327 GLN A C 1
ATOM 2672 O O . GLN A 1 327 ? -31.392 4.201 103.122 1.00 80.19 327 GLN A O 1
ATOM 2677 N N . TYR A 1 328 ? -32.479 4.356 101.169 1.00 82.00 328 TYR A N 1
ATOM 2678 C CA . TYR A 1 328 ? -33.805 4.083 101.737 1.00 82.00 328 TYR A CA 1
ATOM 2679 C C . TYR A 1 328 ? -33.942 2.631 102.211 1.00 82.00 328 TYR A C 1
ATOM 2681 O O . TYR A 1 328 ? -34.475 2.401 103.296 1.00 82.00 328 TYR A O 1
ATOM 2689 N N . LEU A 1 329 ? -33.456 1.660 101.433 1.00 80.44 329 LEU A N 1
ATOM 2690 C CA . LEU A 1 329 ? -33.463 0.244 101.811 1.00 80.44 329 LEU A CA 1
ATOM 2691 C C . LEU A 1 329 ? -32.592 -0.020 103.042 1.00 80.44 329 LEU A C 1
ATOM 2693 O O . LEU A 1 329 ? -33.032 -0.723 103.951 1.00 80.44 329 LEU A O 1
ATOM 2697 N N . ASP A 1 330 ? -31.417 0.597 103.123 1.00 73.44 330 ASP A N 1
ATOM 2698 C CA . ASP A 1 330 ? -30.539 0.545 104.293 1.00 73.44 330 ASP A CA 1
ATOM 2699 C C . ASP A 1 330 ? -31.211 1.193 105.523 1.00 73.44 330 ASP A C 1
ATOM 2701 O O . ASP A 1 330 ? -31.080 0.720 106.646 1.00 73.44 330 ASP A O 1
ATOM 2705 N N . GLY A 1 331 ? -32.002 2.254 105.335 1.00 70.75 331 GLY A N 1
ATOM 2706 C CA . GLY A 1 331 ? -32.759 2.887 106.421 1.00 70.75 331 GLY A CA 1
ATOM 2707 C C . GLY A 1 331 ? -33.938 2.061 106.961 1.00 70.75 331 GLY A C 1
ATOM 2708 O O . GLY A 1 331 ? -34.353 2.277 108.100 1.00 70.75 331 GLY A O 1
ATOM 2709 N N . VAL A 1 332 ? -34.492 1.140 106.163 1.00 70.19 332 VAL A N 1
ATOM 2710 C CA . VAL A 1 332 ? -35.679 0.328 106.512 1.00 70.19 332 VAL A CA 1
ATOM 2711 C C . VAL A 1 332 ? -35.315 -1.117 106.880 1.00 70.19 332 VAL A C 1
ATOM 2713 O O . VAL A 1 332 ? -36.024 -1.745 107.667 1.00 70.19 332 VAL A O 1
ATOM 2716 N N . SER A 1 333 ? -34.218 -1.656 106.345 1.00 68.19 333 SER A N 1
ATOM 2717 C CA . SER A 1 333 ? -33.740 -3.015 106.621 1.00 68.19 333 SER A CA 1
ATOM 2718 C C . SER A 1 333 ? -32.596 -3.016 107.640 1.00 68.19 333 SER A C 1
ATOM 2720 O O . SER A 1 333 ? -31.715 -2.166 107.612 1.00 68.19 333 SER A O 1
ATOM 2722 N N . ILE A 1 334 ? -32.598 -3.977 108.568 1.00 60.78 334 ILE A N 1
ATOM 2723 C CA . ILE A 1 334 ? -31.516 -4.143 109.549 1.00 60.78 334 ILE A CA 1
ATOM 2724 C C . ILE A 1 334 ? -30.512 -5.148 108.976 1.00 60.78 334 ILE A C 1
ATOM 2726 O O . ILE A 1 334 ? -30.656 -6.355 109.165 1.00 60.78 334 ILE A O 1
ATOM 2730 N N . SER A 1 335 ? -29.509 -4.646 108.261 1.00 65.56 335 SER A N 1
ATOM 2731 C CA . SER A 1 335 ? -28.388 -5.425 107.713 1.00 65.56 335 SER A CA 1
ATOM 2732 C C . SER A 1 335 ? -27.107 -5.215 108.545 1.00 65.56 335 SER A C 1
ATOM 2734 O O . SER A 1 335 ? -26.970 -4.199 109.233 1.00 65.56 335 SER A O 1
ATOM 2736 N N . ASP A 1 336 ? -26.143 -6.143 108.489 1.00 67.69 336 ASP A N 1
ATOM 2737 C CA . ASP A 1 336 ? -24.875 -6.040 109.247 1.00 67.69 336 ASP A CA 1
ATOM 2738 C C . ASP A 1 336 ? -24.045 -4.801 108.827 1.00 67.69 336 ASP A C 1
ATOM 2740 O O . ASP A 1 336 ? -23.420 -4.147 109.659 1.00 67.69 336 ASP A O 1
ATOM 2744 N N . GLU A 1 337 ? -24.129 -4.385 107.557 1.00 67.25 337 GLU A N 1
ATOM 2745 C CA . GLU A 1 337 ? -23.541 -3.133 107.043 1.00 67.25 337 GLU A CA 1
ATOM 2746 C C . GLU A 1 337 ? -24.114 -1.882 107.746 1.00 67.25 337 GLU A C 1
ATOM 2748 O O . GLU A 1 337 ? -23.375 -1.006 108.202 1.00 67.25 337 GLU A O 1
ATOM 2753 N N . THR A 1 338 ? -25.440 -1.826 107.904 1.00 62.34 338 THR A N 1
ATOM 2754 C CA . THR A 1 338 ? -26.176 -0.732 108.567 1.00 62.34 338 THR A CA 1
ATOM 2755 C C . THR A 1 338 ? -25.933 -0.634 110.067 1.00 62.34 338 THR A C 1
ATOM 2757 O O . THR A 1 338 ? -26.201 0.413 110.652 1.00 62.34 338 THR A O 1
ATOM 2760 N N . LEU A 1 339 ? -25.429 -1.693 110.707 1.00 64.12 339 LEU A N 1
ATOM 2761 C CA . LEU A 1 339 ? -25.019 -1.678 112.115 1.00 64.12 339 LEU A CA 1
ATOM 2762 C C . LEU A 1 339 ? -23.569 -1.206 112.304 1.00 64.12 339 LEU A C 1
ATOM 2764 O O . LEU A 1 339 ? -23.225 -0.735 113.386 1.00 64.12 339 LEU A O 1
ATOM 2768 N N . ARG A 1 340 ? -22.730 -1.314 111.263 1.00 70.06 340 ARG A N 1
ATOM 2769 C CA . ARG A 1 340 ? -21.323 -0.870 111.272 1.00 70.06 340 ARG A CA 1
ATOM 2770 C C . ARG A 1 340 ? -21.161 0.613 110.925 1.00 70.06 340 ARG A C 1
ATOM 2772 O O . ARG A 1 340 ? -20.204 1.239 111.377 1.00 70.06 340 ARG A O 1
ATOM 2779 N N . GLY A 1 341 ? -22.062 1.166 110.111 1.00 67.00 341 GLY A N 1
ATOM 2780 C CA . GLY A 1 341 ? -22.097 2.589 109.757 1.00 67.00 341 GLY A CA 1
ATOM 2781 C C . GLY A 1 341 ? -22.761 3.472 110.822 1.00 67.00 341 GLY A C 1
ATOM 2782 O O . GLY A 1 341 ? -23.433 2.983 111.724 1.00 67.00 341 GLY A O 1
ATOM 2783 N N . ALA A 1 342 ? -22.600 4.796 110.711 1.00 63.28 342 ALA A N 1
ATOM 2784 C CA . ALA A 1 342 ? -23.293 5.748 111.581 1.00 63.28 342 ALA A CA 1
ATOM 2785 C C . ALA A 1 342 ? -24.810 5.675 111.343 1.00 63.28 342 ALA A C 1
ATOM 2787 O O . ALA A 1 342 ? -25.305 6.098 110.299 1.00 63.28 342 ALA A O 1
ATOM 2788 N N . ASN A 1 343 ? -25.542 5.136 112.313 1.00 63.75 343 ASN A N 1
ATOM 2789 C CA . ASN A 1 343 ? -26.953 4.804 112.193 1.00 63.75 343 ASN A CA 1
ATOM 2790 C C . ASN A 1 343 ? -27.764 5.352 113.386 1.00 63.75 343 ASN A C 1
ATOM 2792 O O . ASN A 1 343 ? -27.271 5.426 114.511 1.00 63.75 343 ASN A O 1
ATOM 2796 N N . PRO A 1 344 ? -29.041 5.722 113.187 1.00 66.31 344 PRO A N 1
ATOM 2797 C CA . PRO A 1 344 ? -29.897 6.204 114.274 1.00 66.31 344 PRO A CA 1
ATOM 2798 C C . PRO A 1 344 ? -30.332 5.096 115.255 1.00 66.31 344 PRO A C 1
ATOM 2800 O O . PRO A 1 344 ? -30.937 5.400 116.279 1.00 66.31 344 PRO A O 1
ATOM 2803 N N . LEU A 1 345 ? -30.039 3.82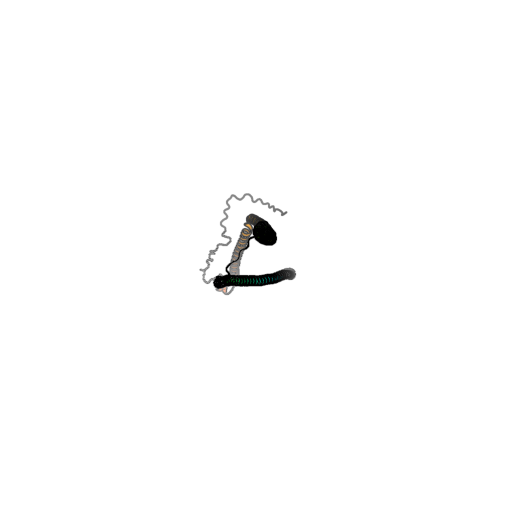4 114.956 1.00 64.94 345 LEU A N 1
ATOM 2804 C CA . LEU A 1 345 ? -30.452 2.655 115.744 1.00 64.94 345 LEU A CA 1
ATOM 2805 C C . LEU A 1 345 ? -29.548 2.384 116.963 1.00 64.94 345 LEU A C 1
ATOM 2807 O O . LEU A 1 345 ? -30.016 1.804 117.941 1.00 64.94 345 LEU A O 1
ATOM 2811 N N . LEU A 1 346 ? -28.276 2.806 116.932 1.00 61.72 346 LEU A N 1
ATOM 2812 C CA . LEU A 1 346 ? -27.300 2.611 118.015 1.00 61.72 346 LEU A CA 1
ATOM 2813 C C . LEU A 1 346 ? -26.481 3.891 118.245 1.00 61.72 346 LEU A C 1
ATOM 2815 O O . LEU A 1 346 ? -25.414 4.098 117.671 1.00 61.72 346 LEU A O 1
ATOM 2819 N N . VAL A 1 347 ? -26.967 4.765 119.128 1.00 63.84 347 VAL A N 1
ATOM 2820 C CA . VAL A 1 347 ? -26.284 6.022 119.472 1.00 63.84 347 VAL A CA 1
ATOM 2821 C C . VAL A 1 347 ? -25.364 5.805 120.673 1.00 63.84 347 VAL A C 1
ATOM 2823 O O . VAL A 1 347 ? -25.819 5.754 121.813 1.00 63.84 347 VAL A O 1
ATOM 2826 N N . VAL A 1 348 ? -24.055 5.698 120.431 1.00 60.91 348 VAL A N 1
ATOM 2827 C CA . VAL A 1 348 ? -23.069 5.434 121.499 1.00 60.91 348 VAL A CA 1
ATOM 2828 C C . VAL A 1 348 ? -22.633 6.717 122.242 1.00 60.91 348 VAL A C 1
ATOM 2830 O O . VAL A 1 348 ? -22.142 6.617 123.361 1.00 60.91 348 VAL A O 1
ATOM 2833 N N . GLN A 1 349 ? -22.881 7.931 121.709 1.00 54.34 349 GLN A N 1
ATOM 2834 C CA . GLN A 1 349 ? -22.714 9.227 122.413 1.00 54.34 349 GLN A CA 1
ATOM 2835 C C . GLN A 1 349 ? -23.620 10.336 121.817 1.00 54.34 349 GLN A C 1
ATOM 2837 O O . GLN A 1 349 ? -23.731 10.422 120.594 1.00 54.34 349 GLN A O 1
ATOM 2842 N N . PRO A 1 350 ? -24.203 11.264 122.612 1.00 53.31 350 PRO A N 1
ATOM 2843 C CA . PRO A 1 350 ? -25.168 12.269 122.129 1.00 53.31 350 PRO A CA 1
ATOM 2844 C C . PRO A 1 350 ? -24.540 13.453 121.363 1.00 53.31 350 PRO A C 1
ATOM 2846 O O . PRO A 1 350 ? -25.122 14.531 121.288 1.00 53.31 350 PRO A O 1
ATOM 2849 N N . LYS A 1 351 ? -23.344 13.291 120.783 1.00 52.03 351 LYS A N 1
ATOM 2850 C CA . LYS A 1 351 ? -22.598 14.382 120.129 1.00 52.03 351 LYS A CA 1
ATOM 2851 C C . LYS A 1 351 ? -22.589 14.327 118.598 1.00 52.03 351 LYS A C 1
ATOM 2853 O O . LYS A 1 351 ? -21.918 15.142 117.976 1.00 52.03 351 LYS A O 1
ATOM 2858 N N . ALA A 1 352 ? -23.352 13.413 117.997 1.00 50.41 352 ALA A N 1
ATOM 2859 C CA . ALA A 1 352 ? -23.391 13.199 116.548 1.00 50.41 352 ALA A CA 1
ATOM 2860 C C . ALA A 1 352 ? -24.790 13.375 115.918 1.00 50.41 352 ALA A C 1
ATOM 2862 O O . ALA A 1 352 ? -25.061 12.825 114.859 1.00 50.41 352 ALA A O 1
ATOM 2863 N N . MET A 1 353 ? -25.682 14.164 116.530 1.00 50.03 353 MET A N 1
ATOM 2864 C CA . MET A 1 353 ? -26.900 14.656 115.864 1.00 50.03 353 MET A CA 1
ATOM 2865 C C . MET A 1 353 ? -26.701 16.099 115.389 1.00 50.03 353 MET A C 1
ATOM 2867 O O . MET A 1 353 ? -27.389 17.023 115.809 1.00 50.03 353 MET A O 1
ATOM 2871 N N . THR A 1 354 ? -25.745 16.301 114.489 1.00 53.75 354 THR A N 1
ATOM 2872 C CA . THR A 1 354 ? -25.880 17.355 113.478 1.00 53.75 354 THR A CA 1
ATOM 2873 C C . THR A 1 354 ? -26.345 16.653 112.210 1.00 53.75 354 THR A C 1
ATOM 2875 O O . THR A 1 354 ? -25.617 15.764 111.759 1.00 53.75 354 THR A O 1
ATOM 2878 N N . PRO A 1 355 ? -27.514 16.984 111.624 1.00 51.41 355 PRO A N 1
ATOM 2879 C CA . PRO A 1 355 ? -27.818 16.474 110.293 1.00 51.41 355 PRO A CA 1
ATOM 2880 C C . PRO A 1 355 ? -26.650 16.866 109.379 1.00 51.41 355 PRO A C 1
ATOM 2882 O O . PRO A 1 355 ? -26.131 17.982 109.529 1.00 51.41 355 PRO A O 1
ATOM 2885 N N . PRO A 1 356 ? -26.187 15.999 108.461 1.00 50.22 356 PRO A N 1
ATOM 2886 C CA . PRO A 1 356 ? -25.259 16.452 107.444 1.00 50.22 356 PRO A CA 1
ATOM 2887 C C . PRO A 1 356 ? -25.930 17.640 106.759 1.00 50.22 356 PRO A C 1
ATOM 2889 O O . PRO A 1 356 ? -27.024 17.522 106.206 1.00 50.22 356 PRO A O 1
ATOM 2892 N N . ARG A 1 357 ? -25.317 18.821 106.874 1.00 43.53 357 ARG A N 1
ATOM 2893 C CA . ARG A 1 357 ? -25.726 19.990 106.106 1.00 43.53 357 ARG A CA 1
ATOM 2894 C C . ARG A 1 357 ? -25.645 19.553 104.650 1.00 43.53 357 ARG A C 1
ATOM 2896 O O . ARG A 1 357 ? -24.544 19.397 104.131 1.00 43.53 357 ARG A O 1
ATOM 2903 N N . SER A 1 358 ? -26.794 19.309 104.022 1.00 45.22 358 SER A N 1
ATOM 2904 C CA . SER A 1 358 ? -26.873 19.121 102.581 1.00 45.22 358 SER A CA 1
ATOM 2905 C C . SER A 1 358 ? -26.331 20.395 101.947 1.00 45.22 358 SER A C 1
ATOM 2907 O O . SER A 1 358 ? -27.016 21.411 101.872 1.00 45.22 358 SER A O 1
ATOM 2909 N N . THR A 1 359 ? -25.063 20.382 101.554 1.00 48.00 359 THR A N 1
ATOM 2910 C CA . THR A 1 359 ? -24.451 21.448 100.758 1.00 48.00 359 THR A CA 1
ATOM 2911 C C . THR A 1 359 ? -24.792 21.303 99.279 1.00 48.00 359 THR A C 1
ATOM 2913 O O . THR A 1 359 ? -24.270 22.050 98.458 1.00 48.00 359 THR A O 1
ATOM 2916 N N . LYS A 1 360 ? -25.709 20.395 98.927 1.00 48.56 360 LYS A N 1
ATOM 2917 C CA . LYS A 1 360 ? -26.332 20.360 97.609 1.00 48.56 360 LYS A CA 1
ATOM 2918 C C . LYS A 1 360 ? -27.755 20.922 97.726 1.00 48.56 360 LYS A C 1
ATOM 2920 O O . LYS A 1 360 ? -28.568 20.343 98.452 1.00 48.56 360 LYS A O 1
ATOM 2925 N N . PRO A 1 361 ? -28.062 22.070 97.095 1.00 48.34 361 PRO A N 1
ATOM 2926 C CA . PRO A 1 361 ? -29.441 22.524 96.973 1.00 48.34 361 PRO A CA 1
ATOM 2927 C C . PRO A 1 361 ? -30.259 21.469 96.220 1.00 48.34 361 PRO A C 1
ATOM 2929 O O . PRO A 1 361 ? -29.728 20.742 95.380 1.00 48.34 361 PRO A O 1
ATOM 2932 N N . SER A 1 362 ? -31.551 21.382 96.537 1.00 47.97 362 SER A N 1
ATOM 2933 C CA . SER A 1 362 ? -32.497 20.577 95.766 1.00 47.97 362 SER A CA 1
ATOM 2934 C C . SER A 1 362 ? -32.417 20.986 94.286 1.00 47.97 362 SER A C 1
ATOM 2936 O O . SER A 1 362 ? -32.376 22.189 94.011 1.00 47.97 362 SER A O 1
ATOM 2938 N N . PRO A 1 363 ? -32.452 20.047 93.323 1.00 54.09 363 PRO A N 1
ATOM 2939 C CA . PRO A 1 363 ? -32.527 20.380 91.896 1.00 54.09 363 PRO A CA 1
ATOM 2940 C C . PRO A 1 363 ? -33.738 21.262 91.546 1.00 54.09 363 PRO A C 1
ATOM 2942 O O . PRO A 1 363 ? -33.749 21.930 90.521 1.00 54.09 363 PRO A O 1
ATOM 2945 N N . TRP A 1 364 ? -34.739 21.320 92.430 1.00 52.84 364 TRP A N 1
ATOM 2946 C CA . TRP A 1 364 ? -35.943 22.136 92.280 1.00 52.84 364 TRP A CA 1
ATOM 2947 C C . TRP A 1 364 ? -35.848 23.516 92.952 1.00 52.84 364 TRP A C 1
ATOM 2949 O O . TRP A 1 364 ? -36.814 24.273 92.922 1.00 52.84 364 TRP A O 1
ATOM 2959 N N . SER A 1 365 ? -34.709 23.869 93.566 1.00 55.31 365 SER A N 1
ATOM 2960 C CA . SER A 1 365 ? -34.518 25.152 94.264 1.00 55.31 365 SER A CA 1
ATOM 2961 C C . SER A 1 365 ? -33.486 26.079 93.608 1.00 55.31 365 SER A C 1
ATOM 2963 O O . SER A 1 365 ? -33.009 27.001 94.265 1.00 55.31 365 SER A O 1
ATOM 2965 N N . GLN A 1 366 ? -33.120 25.841 92.343 1.00 51.34 366 GLN A N 1
ATOM 2966 C CA . GLN A 1 366 ? -32.228 26.715 91.563 1.00 51.34 366 GLN A CA 1
ATOM 2967 C C . GLN A 1 366 ? -32.951 27.584 90.527 1.00 51.34 366 GLN A C 1
ATOM 2969 O O . GLN A 1 366 ? -32.306 28.184 89.672 1.00 51.34 366 GLN A O 1
ATOM 2974 N N . ASN A 1 367 ? -34.272 27.726 90.621 1.00 52.00 367 ASN A N 1
ATOM 2975 C CA . ASN A 1 367 ? -34.912 28.824 89.912 1.00 52.00 367 ASN A CA 1
ATOM 2976 C C . ASN A 1 367 ? -34.668 30.110 90.716 1.00 52.00 367 ASN A C 1
ATOM 2978 O O . ASN A 1 367 ? -35.031 30.147 91.897 1.00 52.00 367 ASN A O 1
ATOM 2982 N N . PRO A 1 368 ? -34.058 31.162 90.131 1.00 57.22 368 PRO A N 1
ATOM 2983 C CA . PRO A 1 368 ? -34.090 32.481 90.753 1.00 57.22 368 PRO A CA 1
ATOM 2984 C C . PRO A 1 368 ? -35.558 32.863 91.015 1.00 57.22 368 PRO A C 1
ATOM 2986 O O . PRO A 1 368 ? -36.444 32.382 90.297 1.00 57.22 368 PRO A O 1
ATOM 2989 N N . PRO A 1 369 ? -35.857 33.692 92.034 1.00 52.91 369 PRO A N 1
ATOM 2990 C CA . PRO A 1 369 ? -37.219 34.174 92.227 1.00 52.91 369 PRO A CA 1
ATOM 2991 C C . PRO A 1 369 ? -37.698 34.769 90.903 1.00 52.91 369 PRO A C 1
ATOM 2993 O O . PRO A 1 369 ? -37.015 35.613 90.323 1.00 52.91 369 PRO A O 1
ATOM 2996 N N . ILE A 1 370 ? -38.835 34.285 90.398 1.00 54.34 370 ILE A N 1
ATOM 2997 C CA . ILE A 1 370 ? -39.452 34.826 89.190 1.00 54.34 370 ILE A CA 1
ATOM 2998 C C . ILE A 1 370 ? -39.756 36.295 89.487 1.00 54.34 370 ILE A C 1
ATOM 3000 O O . ILE A 1 370 ? -40.700 36.613 90.210 1.00 54.34 370 ILE A O 1
ATOM 3004 N N . VAL A 1 371 ? -38.933 37.193 88.953 1.00 54.12 371 VAL A N 1
ATOM 3005 C CA . VAL A 1 371 ? -39.261 38.610 88.868 1.00 54.12 371 VAL A CA 1
ATOM 3006 C C . VAL A 1 371 ? -40.268 38.717 87.736 1.00 54.12 371 VAL A C 1
ATOM 3008 O O . VAL A 1 371 ? -39.917 38.676 86.560 1.00 54.12 371 VAL A O 1
ATOM 3011 N N . ILE A 1 372 ? -41.544 38.784 88.097 1.00 50.62 372 ILE A N 1
ATOM 3012 C CA . ILE A 1 372 ? -42.587 39.169 87.156 1.00 50.62 372 ILE A CA 1
ATOM 3013 C C . ILE A 1 372 ? -42.425 40.676 86.951 1.00 50.62 372 ILE A C 1
ATOM 3015 O O . ILE A 1 372 ? -42.887 41.471 87.769 1.00 50.62 372 ILE A O 1
ATOM 3019 N N . GLU A 1 373 ? -41.747 41.087 85.879 1.00 46.47 373 GLU A N 1
ATOM 3020 C CA . GLU A 1 373 ? -41.924 42.445 85.368 1.00 46.47 373 GLU A CA 1
ATOM 3021 C C . GLU A 1 373 ? -43.396 42.606 84.975 1.00 46.47 373 GLU A C 1
ATOM 3023 O O . GLU A 1 373 ? -43.931 41.849 84.160 1.00 46.47 373 GLU A O 1
ATOM 3028 N N . GLY A 1 374 ? -44.071 43.575 85.595 1.00 47.25 374 GLY A N 1
ATOM 3029 C CA . GLY A 1 374 ? -45.513 43.805 85.498 1.00 47.25 374 GLY A CA 1
ATOM 3030 C C . GLY A 1 374 ? -46.018 44.305 84.141 1.00 47.25 374 GLY A C 1
ATOM 3031 O O . GLY A 1 374 ? -46.927 45.124 84.126 1.00 47.25 374 GLY A O 1
ATOM 3032 N N . ASN A 1 375 ? -45.459 43.840 83.018 1.00 52.91 375 ASN A N 1
ATOM 3033 C CA . ASN A 1 375 ? -45.809 44.312 81.674 1.00 52.91 375 ASN A CA 1
ATOM 3034 C C . ASN A 1 375 ? -46.256 43.237 80.667 1.00 52.91 375 ASN A C 1
ATOM 3036 O O . ASN A 1 375 ? -46.564 43.593 79.537 1.00 52.91 375 ASN A O 1
ATOM 3040 N N . HIS A 1 376 ? -46.385 41.958 81.039 1.00 44.81 376 HIS A N 1
ATOM 3041 C CA . HIS A 1 376 ? -46.899 40.927 80.109 1.00 44.81 376 HIS A CA 1
ATOM 3042 C C . HIS A 1 376 ? -48.177 40.211 80.572 1.00 44.81 376 HIS A C 1
ATOM 3044 O O . HIS A 1 376 ? -48.563 39.186 80.017 1.00 44.81 376 HIS A O 1
ATOM 3050 N N . MET A 1 377 ? -48.892 40.770 81.552 1.00 42.66 377 MET A N 1
ATOM 3051 C CA . MET A 1 377 ? -50.122 40.173 82.085 1.00 42.66 377 MET A CA 1
ATOM 3052 C C . MET A 1 377 ? -51.410 40.636 81.381 1.00 42.66 377 MET A C 1
ATOM 3054 O O . MET A 1 377 ? -52.469 40.681 82.002 1.00 42.66 377 MET A O 1
ATOM 3058 N N . LEU A 1 378 ? -51.350 40.968 80.089 1.00 48.34 378 LEU A N 1
ATOM 3059 C CA . LEU A 1 378 ? -52.538 41.207 79.269 1.00 48.34 378 LEU A CA 1
ATOM 3060 C C . LEU A 1 378 ? -52.340 40.592 77.882 1.00 48.34 378 LEU A C 1
ATOM 3062 O O . LEU A 1 378 ? -51.695 41.197 77.038 1.00 48.34 378 LEU A O 1
ATOM 3066 N N . GLN A 1 379 ? -52.938 39.409 77.692 1.00 43.16 379 GLN A N 1
ATOM 3067 C CA . GLN A 1 379 ? -53.391 38.774 76.434 1.00 43.16 379 GLN A CA 1
ATOM 3068 C C . GLN A 1 379 ? -53.004 37.291 76.317 1.00 43.16 379 GLN A C 1
ATOM 3070 O O . GLN A 1 379 ? -52.490 36.832 75.306 1.00 43.16 379 GLN A O 1
ATOM 3075 N N . THR A 1 380 ? -53.359 36.483 77.317 1.00 40.75 380 THR A N 1
ATOM 3076 C CA . THR A 1 380 ? -53.642 35.055 77.093 1.00 40.75 380 THR A CA 1
ATOM 3077 C C . THR A 1 380 ? -55.148 34.854 76.941 1.00 40.75 380 THR A C 1
ATOM 3079 O O . THR A 1 380 ? -55.828 34.258 77.772 1.00 40.75 380 THR A O 1
ATOM 3082 N N . GLY A 1 381 ? -55.686 35.369 75.834 1.00 39.84 381 GLY A N 1
ATOM 3083 C CA . GLY A 1 381 ? -56.930 34.865 75.268 1.00 39.84 381 GLY A CA 1
ATOM 3084 C C . GLY A 1 381 ? -56.607 33.623 74.447 1.00 39.84 381 GLY A C 1
ATOM 3085 O O . GLY A 1 381 ? -56.018 33.723 73.376 1.00 39.84 381 GLY A O 1
ATOM 3086 N N . ARG A 1 382 ? -56.967 32.446 74.966 1.00 42.44 382 ARG A N 1
ATOM 3087 C CA . ARG A 1 382 ? -57.081 31.216 74.173 1.00 42.44 382 ARG A CA 1
ATOM 3088 C C . ARG A 1 382 ? -57.919 31.497 72.923 1.00 42.44 382 ARG A C 1
ATOM 3090 O O . ARG A 1 382 ? -58.994 32.069 73.058 1.00 42.44 382 ARG A O 1
ATOM 3097 N N . LEU A 1 383 ? -57.494 30.975 71.777 1.00 37.47 383 LEU A N 1
ATOM 3098 C CA . LEU A 1 383 ? -58.258 30.009 70.977 1.00 37.47 383 LEU A CA 1
ATOM 3099 C C . LEU A 1 383 ? -57.360 29.503 69.844 1.00 37.47 383 LEU A C 1
ATOM 3101 O O . LEU A 1 383 ? -56.808 30.278 69.072 1.00 37.47 383 LEU A O 1
ATOM 3105 N N . GLY A 1 384 ? -57.174 28.185 69.812 1.00 44.72 384 GLY A N 1
ATOM 3106 C CA . GLY A 1 384 ? -56.414 27.511 68.773 1.00 44.72 384 GLY A CA 1
ATOM 3107 C C . GLY A 1 384 ? -57.176 27.465 67.455 1.00 44.72 384 GLY A C 1
ATOM 3108 O O . GLY A 1 384 ? -58.396 27.325 67.432 1.00 44.72 384 GLY A O 1
ATOM 3109 N N . THR A 1 385 ? -56.418 27.495 66.369 1.00 36.91 385 THR A N 1
ATOM 3110 C CA . THR A 1 385 ? -56.847 27.037 65.050 1.00 36.91 385 THR A CA 1
ATOM 3111 C C . THR A 1 385 ? -55.661 26.328 64.411 1.00 36.91 385 THR A C 1
ATOM 3113 O O . THR A 1 385 ? -54.640 26.951 64.124 1.00 36.91 385 THR A O 1
ATOM 3116 N N . ALA A 1 386 ? -55.782 25.015 64.231 1.00 46.91 386 ALA A N 1
ATOM 3117 C CA . ALA A 1 386 ? -54.927 24.260 63.325 1.00 46.91 386 ALA A CA 1
ATOM 3118 C C . ALA A 1 386 ? -55.306 24.598 61.872 1.00 46.91 386 ALA A C 1
ATOM 3120 O O . ALA A 1 386 ? -56.500 24.769 61.607 1.00 46.91 386 ALA A O 1
ATOM 3121 N N . PRO A 1 387 ? -54.361 24.622 60.917 1.00 50.38 387 PRO A N 1
ATOM 3122 C CA . PRO A 1 387 ? -54.690 24.472 59.518 1.00 50.38 387 PRO A CA 1
ATOM 3123 C C . PRO A 1 387 ? -54.484 23.025 59.062 1.00 50.38 387 PRO A C 1
ATOM 3125 O O . PRO A 1 387 ? -53.453 22.389 59.265 1.00 50.38 387 PRO A O 1
ATOM 3128 N N . PHE A 1 388 ? -55.561 22.560 58.451 1.00 39.34 388 PHE A N 1
ATOM 3129 C CA . PHE A 1 388 ? -55.735 21.426 57.565 1.00 39.34 388 PHE A CA 1
ATOM 3130 C C . PHE A 1 388 ? -54.666 21.401 56.455 1.00 39.34 388 PHE A C 1
ATOM 3132 O O . PHE A 1 388 ? -54.407 22.434 55.837 1.00 39.34 388 PHE A O 1
ATOM 3139 N N . PHE A 1 389 ? -54.097 20.225 56.175 1.00 41.16 389 PHE A N 1
ATOM 3140 C CA . PHE A 1 389 ? -53.405 19.950 54.914 1.00 41.16 389 PHE A CA 1
ATOM 3141 C C . PHE A 1 389 ? -54.449 19.737 53.811 1.00 41.16 389 PHE A C 1
ATOM 3143 O O . PHE A 1 389 ? -55.383 18.948 53.980 1.00 41.16 389 PHE A O 1
ATOM 3150 N N . GLY A 1 390 ? -54.263 20.452 52.705 1.00 42.22 390 GLY A N 1
ATOM 3151 C CA . GLY A 1 390 ? -54.766 20.145 51.371 1.00 42.22 390 GLY A CA 1
ATOM 3152 C C . GLY A 1 390 ? -53.583 20.065 50.423 1.00 42.22 390 GLY A C 1
ATOM 3153 O O . GLY A 1 390 ? -52.578 20.758 50.714 1.00 42.22 390 GLY A O 1
#

InterPro domains:
  IPR029440 Dynein regulatory complex protein 1, C-terminal [PF14775] (290-329)
  IPR039750 Dynein regulatory complex protein [PTHR21625] (6-264)

Foldseek 3Di:
DPVVVVVVVVVVVVVVVVVVVVVVVVVVVVVVVVVVVVVVVVVVVVVVVVVVVVVVVVVVVVVVVVVVVVVVVVVVVVVVVVVVVVVVVVVVVVVVVVVVVVVVVVVVVVVVVVVVVVVVVVVVVVVVVVVVVVVVVVVVVVVVVVVVVVVVVVVVVVVVVPVPDDDDDDDDDDDPPVVVVVVVVVVVVVVVVVVVVVVVVVVVVVVVVVVVVVVVVVVVVVVVVVVVVVVVVVVVVVVVVVVVVVVVVVVVVVVVVVVVVVVVVVVVVVVVVVVVVVVVVVVVVPPPPVVVVVVVVVVVVVVVVVVVVVVVVVVVVVVVVVVVVVVVCLLVDDDPVNVPDDHPPDDPDPPPPDDPPPPDDDPVPPDDPPPPPPPPPPDPPDDDDDDDDD

Secondary structure (DSSP, 8-state):
-HHHHHHHHHHHHHHHHHHHHHHHHHHHHHHHHHHHHHHHHHHHHHHHHHHHHHHHHHHHHHHHHHHHHHHHHHHHHHHHHHHHHHHHHHHHHHHHHHHHHHHHHHHHHHHHHHHHHHHHHHHHHHHHHHHHHHHHHHHHHHHHHHHHHHHHHHHHHHHHHHSSS----------TTHHHHHHHHHHHHHHHHHHHHHHHHHHHHHHHHHHHHHHHHHHHHHHHHHHHHHHHHHHHHHHHHHHHHHHHHHHHHHHHHHHHHHHHHHHHHHHHHHHHHHHHHHHTT--HHHHHHHHHHHHHHHHHHHHHHHHHHHHHHHHHHHHHHHHHHHHHS--HHHHHSS-TT--SSTT--PPP---S--TTS-SPP----TTS-S-------PPPP-

Radius of gyration: 76.35 Å; chains: 1; bounding box: 142×60×228 Å

Organism: NCBI:txid72520